Protein AF-J9AVD7-F1 (afdb_monomer_lite)

Organism: Wuchereria bancrofti (NCBI:txid6293)

Secondary structure (DSSP, 8-state):
--EEEEEETTEEEEE-TTSEEEEEETTTEEEEEEE-GGG-B---HHHHTTGGGTS---HHHHHHHTT--TTTEEEETTEEEEEBSS-EEEEE---HHHHHHHHHHTT-HHHHHHHHHHHHTT-S---STT--HHHHHHHHHHHHHHHHHHHHH-S--S--HHHHHHHHHHSSS---HHHHHHHHHHHHHHHHHTT-HHHIIIIIIHHHTTSHHHHHHHHHHHHHHHHTT---S--HHHHHHHHHHHHHHT-HHHHHHHHTTS-GGGS-HHHHHHHHHHTT-HHHHHHHIIIII--SSHHHHHHHHHHHTTTTSSS--HHHHHHHHHHHHHHHHHHTT--SSSS---HHHHTTHHHHHHHHHT-SSTTTS--TT-SSHHHHHHHHHHHHHHHHHHHHTTTSTTT--

pLDDT: mean 81.63, std 13.32, range [30.36, 95.56]

Sequence (405 aa):
MINLKWVESCYLIAVDDVERVHMIDTMQGDIAIGNIRDVQLAYATADFKGLSTGGNVSAALDYLADCVCYQSICRIEKMIFLLGQSSIYMISVSDQITQLENLINRGQMVSAILFALDIVMGRVVNKREGLNLRHVVSSRIPSLIQSLLALTTSGPANGKVTQLVDHYKVSKVAVTSVEAEKHIQLLIRACVATSQFDLLYNTVYSCLEKDTLSKAIFFDLIDEVVLDGRLENPPPALVSDYFHHLISEGNLNQFEAAVVRIPVEKQDIHFVMTTCRKNRLYDGVIYVYNKAMSDYIGPLEEIFDNLAELTDCEMLSDCEIALGNKLLLYIQCCLSGRAYPIGSLPEKVVATLPLQVYRCLISYKGKNGTSASVTYPYLQLLIKFDAVQFFNVIFTCSDSDIFNS

InterPro domains:
  IPR025941 Vacuolar protein sorting-associated protein 8, central domain [PF12816] (217-394)
  IPR045111 Vacuolar protein sorting-associated protein Vps41/Vps8 [PTHR12616] (38-394)

Radius of gyration: 34.82 Å; chains: 1; bounding box: 79×50×101 Å

Structure (mmCIF, N/CA/C/O backbone):
data_AF-J9AVD7-F1
#
_entry.id   AF-J9AVD7-F1
#
loop_
_atom_site.group_PDB
_atom_site.id
_atom_site.type_symbol
_atom_site.label_atom_id
_atom_site.label_alt_id
_atom_site.label_comp_id
_atom_site.label_asym_id
_atom_site.label_entity_id
_atom_site.label_seq_id
_atom_site.pdbx_PDB_ins_code
_atom_site.Cartn_x
_atom_site.Cartn_y
_atom_site.Cartn_z
_atom_site.occupancy
_atom_site.B_iso_or_equiv
_atom_site.auth_seq_id
_atom_site.auth_comp_id
_atom_site.auth_asym_id
_atom_site.auth_atom_id
_atom_site.pdbx_PDB_model_num
ATOM 1 N N . MET A 1 1 ? -29.530 -23.097 33.648 1.00 75.38 1 MET A N 1
ATOM 2 C CA . MET A 1 1 ? -30.114 -21.776 33.301 1.00 75.38 1 MET A CA 1
ATOM 3 C C . MET A 1 1 ? -31.254 -21.447 34.241 1.00 75.38 1 MET A C 1
ATOM 5 O O . MET A 1 1 ? -32.234 -22.180 34.264 1.00 75.38 1 MET A O 1
ATOM 9 N N . ILE A 1 2 ? -31.105 -20.366 35.004 1.00 81.38 2 ILE A N 1
ATOM 10 C CA . ILE A 1 2 ? -32.050 -19.890 36.022 1.00 81.38 2 ILE A CA 1
ATOM 11 C C . ILE A 1 2 ? -33.025 -18.855 35.435 1.00 81.38 2 ILE A C 1
ATOM 13 O O . ILE A 1 2 ? -34.198 -18.813 35.801 1.00 81.38 2 ILE A O 1
ATOM 17 N N . ASN A 1 3 ? -32.568 -18.010 34.504 1.00 85.75 3 ASN A N 1
ATOM 18 C CA . ASN A 1 3 ? -33.413 -16.986 33.881 1.00 85.75 3 ASN A CA 1
ATOM 19 C C . ASN A 1 3 ? -32.943 -16.637 32.467 1.00 85.75 3 ASN A C 1
ATOM 21 O O . ASN A 1 3 ? -31.778 -16.830 32.124 1.00 85.75 3 ASN A O 1
ATOM 25 N N . LEU A 1 4 ? -33.851 -16.107 31.650 1.00 88.62 4 LEU A N 1
ATOM 26 C CA . LEU A 1 4 ? -33.600 -15.764 30.255 1.00 88.62 4 LEU A CA 1
ATOM 27 C C . LEU A 1 4 ? -34.518 -14.612 29.834 1.00 88.62 4 LEU A C 1
ATOM 29 O O . LEU A 1 4 ? -35.739 -14.683 30.002 1.00 88.62 4 LEU A O 1
ATOM 33 N N . LYS A 1 5 ? -33.932 -13.536 29.300 1.00 88.12 5 LYS A N 1
ATOM 34 C CA . LYS A 1 5 ? -34.639 -12.321 28.873 1.00 88.12 5 LYS A CA 1
ATOM 35 C C . LYS A 1 5 ? -34.114 -11.839 27.523 1.00 88.12 5 LYS A C 1
ATOM 37 O O . LYS A 1 5 ? -32.917 -11.652 27.332 1.00 88.12 5 LYS A O 1
ATOM 42 N N . TRP A 1 6 ? -35.034 -11.556 26.607 1.00 86.38 6 TRP A N 1
ATOM 43 C CA . TRP A 1 6 ? -34.735 -10.790 25.397 1.00 86.38 6 TRP A CA 1
ATOM 44 C C . TRP A 1 6 ? -34.435 -9.346 25.771 1.00 86.38 6 TRP A C 1
ATOM 46 O O . TRP A 1 6 ? -35.256 -8.733 26.449 1.00 86.38 6 TRP A O 1
ATOM 56 N N . VAL A 1 7 ? -33.301 -8.805 25.332 1.00 83.44 7 VAL A N 1
ATOM 57 C CA . VAL A 1 7 ? -32.939 -7.394 25.559 1.00 83.44 7 VAL A CA 1
ATOM 58 C C . VAL A 1 7 ? -33.188 -6.571 24.302 1.00 83.44 7 VAL A C 1
ATOM 60 O O . VAL A 1 7 ? -33.801 -5.507 24.364 1.00 83.44 7 VAL A O 1
ATOM 63 N N . GLU A 1 8 ? -32.794 -7.110 23.151 1.00 78.19 8 GLU A N 1
ATOM 64 C CA . GLU A 1 8 ? -33.058 -6.570 21.815 1.00 78.19 8 GLU A CA 1
ATOM 65 C C . GLU A 1 8 ? -33.439 -7.727 20.879 1.00 78.19 8 GLU A C 1
ATOM 67 O O . GLU A 1 8 ? -33.263 -8.891 21.235 1.00 78.19 8 GLU A O 1
ATOM 72 N N . SER A 1 9 ? -33.933 -7.436 19.673 1.00 77.75 9 SER A N 1
ATOM 73 C CA . SER A 1 9 ? -34.386 -8.458 18.709 1.00 77.75 9 SER A CA 1
ATOM 74 C C . SER A 1 9 ? -33.320 -9.511 18.377 1.00 77.75 9 SER A C 1
ATOM 76 O O . SER A 1 9 ? -33.653 -10.644 18.052 1.00 77.75 9 SER A O 1
ATOM 78 N N . CYS A 1 10 ? -32.041 -9.142 18.482 1.00 79.38 10 CYS A N 1
ATOM 79 C CA . CYS A 1 10 ? -30.906 -10.003 18.153 1.00 79.38 10 CYS A CA 1
ATOM 80 C C . CYS A 1 10 ? -30.149 -10.527 19.382 1.00 79.38 10 CYS A C 1
ATOM 82 O O . CYS A 1 10 ? -29.278 -11.383 19.208 1.00 79.38 10 CYS A O 1
ATOM 84 N N . TYR A 1 11 ? -30.456 -10.016 20.583 1.00 85.38 11 TYR A N 1
ATOM 85 C CA . TYR A 1 11 ? -29.687 -10.264 21.802 1.00 85.38 11 TYR A CA 1
ATOM 86 C C . TYR A 1 11 ? -30.552 -10.794 22.937 1.00 85.38 11 TYR A C 1
ATOM 88 O O . TYR A 1 11 ? -31.548 -10.188 23.354 1.00 85.38 11 TYR A O 1
ATOM 96 N N . LEU A 1 12 ? -30.080 -11.896 23.495 1.00 88.88 12 LEU A N 1
ATOM 97 C CA . LEU A 1 12 ? -30.653 -12.566 24.638 1.00 88.88 12 LEU A CA 1
ATOM 98 C C . LEU A 1 12 ? -29.652 -12.521 25.786 1.00 88.88 12 LEU A C 1
ATOM 100 O O . LEU A 1 12 ? -28.473 -12.794 25.592 1.00 88.88 12 LEU A O 1
ATOM 104 N N . ILE A 1 13 ? -30.115 -12.189 26.984 1.00 89.62 13 ILE A N 1
ATOM 105 C CA . ILE A 1 13 ? -29.314 -12.350 28.192 1.00 89.62 13 ILE A CA 1
ATOM 106 C C . ILE A 1 13 ? -29.886 -13.504 28.990 1.00 89.62 13 ILE A C 1
ATOM 108 O O . ILE A 1 13 ? -31.097 -13.581 29.220 1.00 89.62 13 ILE A O 1
ATOM 112 N N . ALA A 1 14 ? -29.010 -14.400 29.411 1.00 90.00 14 ALA A N 1
ATOM 113 C CA . ALA A 1 14 ? -29.395 -15.596 30.118 1.00 90.00 14 ALA A CA 1
ATOM 114 C C . ALA A 1 14 ? -28.474 -15.800 31.327 1.00 90.00 14 ALA A C 1
ATOM 116 O O . ALA A 1 14 ? -27.281 -15.530 31.252 1.00 90.00 14 ALA A O 1
ATOM 117 N N . VAL A 1 15 ? -29.038 -16.214 32.458 1.00 88.75 15 VAL A N 1
ATOM 118 C CA . VAL A 1 15 ? -28.298 -16.432 33.707 1.00 88.75 15 VAL A CA 1
ATOM 119 C C . VAL A 1 15 ? -28.244 -17.926 33.988 1.00 88.75 15 VAL A C 1
ATOM 121 O O . VAL A 1 15 ? -29.291 -18.582 33.995 1.00 88.75 15 VAL A O 1
ATOM 124 N N . ASP A 1 16 ? -27.046 -18.475 34.165 1.00 88.19 16 ASP A N 1
ATOM 125 C CA . ASP A 1 16 ? -26.832 -19.888 34.485 1.00 88.19 16 ASP A CA 1
ATOM 126 C C . ASP A 1 16 ? -26.980 -20.179 35.987 1.00 88.19 16 ASP A C 1
ATOM 128 O O . ASP A 1 16 ? -27.066 -19.270 36.809 1.00 88.19 16 ASP A O 1
ATOM 132 N N . ASP A 1 17 ? -27.056 -21.465 36.332 1.00 82.94 17 ASP A N 1
ATOM 133 C CA . ASP A 1 17 ? -27.156 -21.995 37.705 1.00 82.94 17 ASP A CA 1
ATOM 134 C C . ASP A 1 17 ? -25.926 -21.699 38.576 1.00 82.94 17 ASP A C 1
ATOM 136 O O . ASP A 1 17 ? -25.950 -21.890 39.789 1.00 82.94 17 ASP A O 1
ATOM 140 N N . VAL A 1 18 ? -24.860 -21.187 37.964 1.00 85.88 18 VAL A N 1
ATOM 141 C CA . VAL A 1 18 ? -23.575 -20.868 38.588 1.00 85.88 18 VAL A CA 1
ATOM 142 C C . VAL A 1 18 ? -23.416 -19.348 38.788 1.00 85.88 18 VAL A C 1
ATOM 144 O O . VAL A 1 18 ? -22.342 -18.882 39.195 1.00 85.88 18 VAL A O 1
ATOM 147 N N . GLU A 1 19 ? -24.491 -18.591 38.541 1.00 86.25 19 GLU A N 1
ATOM 148 C CA . GLU A 1 19 ? -24.570 -17.129 38.581 1.00 86.25 19 GLU A CA 1
ATOM 149 C C . GLU A 1 19 ? -23.613 -16.455 37.591 1.00 86.25 19 GLU A C 1
ATOM 151 O O . GLU A 1 19 ? -22.879 -15.512 37.908 1.00 86.25 19 GLU A O 1
ATOM 156 N N . ARG A 1 20 ? -23.615 -16.946 36.352 1.00 89.62 20 ARG A N 1
ATOM 157 C CA . ARG A 1 20 ? -22.978 -16.302 35.205 1.00 89.62 20 ARG A CA 1
ATOM 158 C C . ARG A 1 20 ? -24.032 -15.753 34.267 1.00 89.62 20 ARG A C 1
ATOM 160 O O . ARG A 1 20 ? -25.031 -16.399 33.967 1.00 89.62 20 ARG A O 1
ATOM 167 N N . VAL A 1 21 ? -23.785 -14.544 33.791 1.00 90.25 21 VAL A N 1
ATOM 168 C CA . VAL A 1 21 ? -24.587 -13.867 32.782 1.00 90.25 21 VAL A CA 1
ATOM 169 C C . VAL A 1 21 ? -23.958 -14.131 31.427 1.00 90.25 21 VAL A C 1
ATOM 171 O O . VAL A 1 21 ? -22.810 -13.762 31.197 1.00 90.25 21 VAL A O 1
ATOM 174 N N . HIS A 1 22 ? -24.736 -14.726 30.541 1.00 90.38 22 HIS A N 1
ATOM 175 C CA . HIS A 1 22 ? -24.406 -14.995 29.153 1.00 90.38 22 HIS A CA 1
ATOM 176 C C . HIS A 1 22 ? -25.133 -13.985 28.274 1.00 90.38 22 HIS A C 1
ATOM 178 O O . HIS A 1 22 ? -26.355 -13.839 28.370 1.00 90.38 22 HIS A O 1
ATOM 184 N N . MET A 1 23 ? -24.394 -13.292 27.417 1.00 88.56 23 MET A N 1
ATOM 185 C CA . MET A 1 23 ? -24.950 -12.510 26.322 1.00 88.56 23 MET A CA 1
ATOM 186 C C . MET A 1 23 ? -24.911 -13.384 25.075 1.00 88.56 23 MET A C 1
ATOM 188 O O . MET A 1 23 ? -23.842 -13.707 24.567 1.00 88.56 23 MET A O 1
ATOM 192 N N . ILE A 1 24 ? -26.085 -13.760 24.589 1.00 88.88 24 ILE A N 1
ATOM 193 C CA . ILE A 1 24 ? -26.263 -14.669 23.466 1.00 88.88 24 ILE A CA 1
ATOM 194 C C . ILE A 1 24 ? -26.779 -13.869 22.273 1.00 88.88 24 ILE A C 1
ATOM 196 O O . ILE A 1 24 ? -27.840 -13.242 22.314 1.00 88.88 24 ILE A O 1
ATOM 200 N N . ASP A 1 25 ? -26.012 -13.905 21.197 1.00 85.06 25 ASP A N 1
ATOM 201 C CA . ASP A 1 25 ? -26.406 -13.438 19.884 1.00 85.06 25 ASP A CA 1
ATOM 202 C C . ASP A 1 25 ? -27.166 -14.545 19.151 1.00 85.06 25 ASP A C 1
ATOM 204 O O . ASP A 1 25 ? -26.697 -15.678 19.049 1.00 85.06 25 ASP A O 1
ATOM 208 N N . THR A 1 26 ? -28.327 -14.218 18.594 1.00 83.38 26 THR A N 1
ATOM 209 C CA . THR A 1 26 ? -29.166 -15.188 17.859 1.00 83.38 26 THR A CA 1
ATOM 210 C C . THR A 1 26 ? -28.462 -15.891 16.695 1.00 83.38 26 THR A C 1
ATOM 212 O O . THR A 1 26 ? -28.858 -17.000 16.344 1.00 83.38 26 THR A O 1
ATOM 215 N N . MET A 1 27 ? -27.426 -15.281 16.111 1.00 82.19 27 MET A N 1
ATOM 216 C CA . MET A 1 27 ? -26.681 -15.849 14.983 1.00 82.19 27 MET A CA 1
ATOM 217 C C . MET A 1 27 ? -25.334 -16.440 15.404 1.00 82.19 27 MET A C 1
ATOM 219 O O . MET A 1 27 ? -24.897 -17.429 14.824 1.00 82.19 27 MET A O 1
ATOM 223 N N . GLN A 1 28 ? -24.657 -15.821 16.376 1.00 80.62 28 GLN A N 1
ATOM 224 C CA . GLN A 1 28 ? -23.290 -16.198 16.767 1.00 80.62 28 GLN A CA 1
ATOM 225 C C . GLN A 1 28 ? -23.230 -17.101 18.009 1.00 80.62 28 GLN A C 1
ATOM 227 O O . GLN A 1 28 ? -22.176 -17.665 18.292 1.00 80.62 28 GLN A O 1
ATOM 232 N N . GLY A 1 29 ? -24.339 -17.276 18.731 1.00 85.69 29 GLY A N 1
ATOM 233 C CA . GLY A 1 29 ? -24.367 -18.020 19.988 1.00 85.69 29 GLY A CA 1
ATOM 234 C C . GLY A 1 29 ? -23.881 -17.170 21.162 1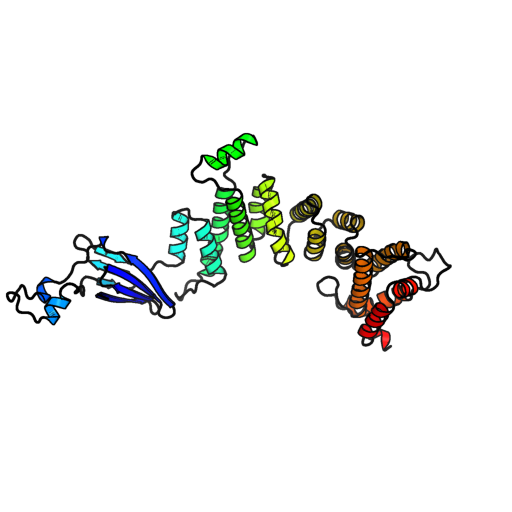.00 85.69 29 GLY A C 1
ATOM 235 O O . GLY A 1 29 ? -24.190 -15.987 21.245 1.00 85.69 29 GLY A O 1
ATOM 236 N N . ASP A 1 30 ? -23.163 -17.773 22.104 1.00 84.50 30 ASP A N 1
ATOM 237 C CA . ASP A 1 30 ? -22.698 -17.096 23.320 1.00 84.50 30 ASP A CA 1
ATOM 238 C C . ASP A 1 30 ? -21.480 -16.200 23.028 1.00 84.50 30 ASP A C 1
ATOM 240 O O . ASP A 1 30 ? -20.408 -16.695 22.680 1.00 84.50 30 ASP A O 1
ATOM 244 N N . ILE A 1 31 ? -21.657 -14.879 23.127 1.00 84.62 31 ILE A N 1
ATOM 245 C CA . ILE A 1 31 ? -20.655 -13.876 22.719 1.00 84.62 31 ILE A CA 1
ATOM 246 C C . ILE A 1 31 ? -19.951 -13.198 23.897 1.00 84.62 31 ILE A C 1
ATOM 248 O O . ILE A 1 31 ? -18.869 -12.640 23.714 1.00 84.62 31 ILE A O 1
ATOM 252 N N . ALA A 1 32 ? -20.532 -13.224 25.100 1.00 82.75 32 ALA A N 1
ATOM 253 C CA . ALA A 1 32 ? -19.888 -12.681 26.293 1.00 82.75 32 ALA A CA 1
ATOM 254 C C . ALA A 1 32 ? -20.414 -13.339 27.570 1.00 82.75 32 ALA A C 1
ATOM 256 O O . ALA A 1 32 ? -21.618 -13.513 27.732 1.00 82.75 32 ALA A O 1
ATOM 257 N N . ILE A 1 33 ? -19.507 -13.620 28.509 1.00 89.19 33 ILE A N 1
ATOM 258 C CA . ILE A 1 33 ? -19.828 -14.231 29.802 1.00 89.19 33 ILE A CA 1
ATOM 259 C C . ILE A 1 33 ? -19.294 -13.337 30.923 1.00 89.19 33 ILE A C 1
ATOM 261 O O . ILE A 1 33 ? -18.121 -12.959 30.919 1.00 89.19 33 ILE A O 1
ATOM 265 N N . GLY A 1 34 ? -20.144 -13.016 31.896 1.00 86.62 34 GLY A N 1
ATOM 266 C CA . GLY A 1 34 ? -19.791 -12.258 33.096 1.00 86.62 34 GLY A CA 1
ATOM 267 C C . GLY A 1 34 ? -20.185 -13.006 34.365 1.00 86.62 34 GLY A C 1
ATOM 268 O O . GLY A 1 34 ? -21.255 -13.598 34.429 1.00 86.62 34 GLY A O 1
ATOM 269 N N . ASN A 1 35 ? -19.335 -12.984 35.389 1.00 88.81 35 ASN A N 1
ATOM 270 C CA . ASN A 1 35 ? -19.654 -13.567 36.693 1.00 88.81 35 ASN A CA 1
ATOM 271 C C . ASN A 1 35 ? -20.414 -12.539 37.546 1.00 88.81 35 ASN A C 1
ATOM 273 O O . ASN A 1 35 ? -19.955 -11.403 37.666 1.00 88.81 35 ASN A O 1
ATOM 277 N N . ILE A 1 36 ? -21.552 -12.932 38.125 1.00 88.44 36 ILE A N 1
ATOM 278 C CA . ILE A 1 36 ? -22.369 -12.078 38.999 1.00 88.44 36 ILE A CA 1
ATOM 279 C C . ILE A 1 36 ? -22.521 -12.640 40.416 1.00 88.44 36 ILE A C 1
ATOM 281 O O . ILE A 1 36 ? -23.395 -12.191 41.146 1.00 88.44 36 ILE A O 1
ATOM 285 N N . ARG A 1 37 ? -21.665 -13.569 40.852 1.00 85.81 37 ARG A N 1
ATOM 286 C CA . ARG A 1 37 ? -21.720 -14.121 42.220 1.00 85.81 37 ARG A CA 1
ATOM 287 C C . ARG A 1 37 ? -21.645 -13.060 43.316 1.00 85.81 37 ARG A C 1
ATOM 289 O O . ARG A 1 37 ? -22.268 -13.196 44.364 1.00 85.81 37 ARG A O 1
ATOM 296 N N . ASP A 1 38 ? -20.931 -11.970 43.051 1.00 85.19 38 ASP A N 1
ATOM 297 C CA . ASP A 1 38 ? -20.810 -10.845 43.983 1.00 85.19 38 ASP A CA 1
ATOM 298 C C . ASP A 1 38 ? -22.136 -10.080 44.172 1.00 85.19 38 ASP A C 1
ATOM 300 O O . ASP A 1 38 ? -22.280 -9.337 45.140 1.00 85.19 38 ASP A O 1
ATOM 304 N N . VAL A 1 39 ? -23.117 -10.268 43.278 1.00 85.50 39 VAL A N 1
ATOM 305 C CA . VAL A 1 39 ? -24.468 -9.689 43.392 1.00 85.50 39 VAL A CA 1
ATOM 306 C C . VAL A 1 39 ? -25.274 -10.362 44.501 1.00 85.50 39 VAL A C 1
ATOM 308 O O . VAL A 1 39 ? -26.137 -9.708 45.086 1.00 85.50 39 VAL A O 1
ATOM 311 N N . GLN A 1 40 ? -24.996 -11.639 44.799 1.00 86.12 40 GLN A N 1
ATOM 312 C CA . GLN A 1 40 ? -25.762 -12.461 45.743 1.00 86.12 40 GLN A CA 1
ATOM 313 C C . GLN A 1 40 ? -27.263 -12.404 45.433 1.00 86.12 40 GLN A C 1
ATOM 315 O O . GLN A 1 40 ? -28.027 -11.738 46.139 1.00 86.12 40 GLN A O 1
ATOM 320 N N . LEU A 1 41 ? -27.686 -13.054 44.345 1.00 85.25 41 LEU A N 1
ATOM 321 C CA . LEU A 1 41 ? -29.073 -12.993 43.879 1.00 85.25 41 LEU A CA 1
ATOM 322 C C . LEU A 1 41 ? -30.057 -13.374 44.996 1.00 85.25 41 LEU A C 1
ATOM 324 O O . LEU A 1 41 ? -29.857 -14.331 45.746 1.00 85.25 41 LEU A O 1
ATOM 328 N N . ALA A 1 42 ? -31.145 -12.615 45.111 1.00 84.25 42 ALA A N 1
ATOM 329 C CA . ALA A 1 42 ? -32.227 -12.956 46.021 1.00 84.25 42 ALA A CA 1
ATOM 330 C C . ALA A 1 42 ? -33.009 -14.147 45.443 1.00 84.25 42 ALA A C 1
ATOM 332 O O . ALA A 1 42 ? -33.629 -14.023 44.391 1.00 84.25 42 ALA A O 1
ATOM 333 N N . TYR A 1 43 ? -33.010 -15.300 46.107 1.00 80.81 43 TYR A N 1
ATOM 334 C CA . TYR A 1 43 ? -33.798 -16.457 45.670 1.00 80.81 43 TYR A CA 1
ATOM 335 C C . TYR A 1 43 ? -35.130 -16.518 46.415 1.00 80.81 43 TYR A C 1
ATOM 337 O O . TYR A 1 43 ? -35.188 -16.320 47.629 1.00 80.81 43 TYR A O 1
ATOM 345 N N . ALA A 1 44 ? -36.207 -16.836 45.696 1.00 69.62 44 ALA A N 1
ATOM 346 C CA . ALA A 1 44 ? -37.547 -17.000 46.262 1.00 69.62 44 ALA A CA 1
ATOM 347 C C . ALA A 1 44 ? -37.721 -18.407 46.870 1.00 69.62 44 ALA A C 1
ATOM 349 O O . ALA A 1 44 ? -38.659 -19.133 46.550 1.00 69.62 44 ALA A O 1
ATOM 350 N N . THR A 1 45 ? -36.786 -18.814 47.732 1.00 68.44 45 THR A N 1
ATOM 351 C CA . THR A 1 45 ? -36.719 -20.173 48.299 1.00 68.44 45 THR A CA 1
ATOM 352 C C . THR A 1 45 ? -37.856 -20.470 49.276 1.00 68.44 45 THR A C 1
ATOM 354 O O . THR A 1 45 ? -38.263 -21.621 49.402 1.00 68.44 45 THR A O 1
ATOM 357 N N . ALA A 1 46 ? -38.389 -19.460 49.969 1.00 70.31 46 ALA A N 1
ATOM 358 C CA . ALA A 1 46 ? -39.315 -19.658 51.085 1.00 70.31 46 ALA A CA 1
ATOM 359 C C . ALA A 1 46 ? -40.657 -20.294 50.681 1.00 70.31 46 ALA A C 1
ATOM 361 O O . ALA A 1 46 ? -41.125 -21.224 51.345 1.00 70.31 46 ALA A O 1
ATOM 362 N N . ASP A 1 47 ? -41.245 -19.826 49.578 1.00 70.50 47 ASP A N 1
ATOM 363 C CA . ASP A 1 47 ? -42.528 -20.332 49.078 1.00 70.50 47 ASP A CA 1
ATOM 364 C C . ASP A 1 47 ? -42.373 -21.725 48.455 1.00 70.50 47 ASP A C 1
ATOM 366 O O . ASP A 1 47 ? -43.220 -22.597 48.639 1.00 70.50 47 ASP A O 1
ATOM 370 N N . PHE A 1 48 ? -41.246 -21.965 47.778 1.00 72.25 48 PHE A N 1
ATOM 371 C CA . PHE A 1 48 ? -40.953 -23.236 47.111 1.00 72.25 48 PHE A CA 1
ATOM 372 C C . PHE A 1 48 ? -40.532 -24.343 48.075 1.00 72.25 48 PHE A C 1
ATOM 374 O O . PHE A 1 48 ? -40.818 -25.505 47.805 1.00 72.25 48 PHE A O 1
ATOM 381 N N . LYS A 1 49 ? -39.934 -23.988 49.219 1.00 71.88 49 LYS A N 1
ATOM 382 C CA . LYS A 1 49 ? -39.677 -24.911 50.339 1.00 71.88 49 LYS A CA 1
ATOM 383 C C . LYS A 1 49 ? -40.907 -25.126 51.221 1.00 71.88 49 LYS A C 1
ATOM 385 O O . LYS A 1 49 ? -40.825 -25.819 52.231 1.00 71.88 49 LYS A O 1
ATOM 390 N N . GLY A 1 50 ? -42.050 -24.520 50.879 1.00 69.50 50 GLY A N 1
ATOM 391 C CA . GLY A 1 50 ? -43.300 -24.695 51.611 1.00 69.50 50 GLY A CA 1
ATOM 392 C C . GLY A 1 50 ? -43.186 -24.321 53.088 1.00 69.50 50 GLY A C 1
ATOM 393 O O . GLY A 1 50 ? -43.862 -24.941 53.915 1.00 69.50 50 GLY A O 1
ATOM 394 N N . LEU A 1 51 ? -42.346 -23.333 53.440 1.00 72.38 51 LEU A N 1
ATOM 395 C CA . LEU A 1 51 ? -42.108 -22.928 54.835 1.00 72.38 51 LEU A CA 1
ATOM 396 C C . LEU A 1 51 ? -43.410 -22.518 55.541 1.00 72.38 51 LEU A C 1
ATOM 398 O O . LEU A 1 51 ? -43.586 -22.787 56.726 1.00 72.38 51 LEU A O 1
ATOM 402 N N . SER A 1 52 ? -44.357 -21.945 54.798 1.00 69.81 52 SER A N 1
ATOM 403 C CA . SER A 1 52 ? -45.704 -21.594 55.267 1.00 69.81 52 SER A CA 1
ATOM 404 C C . SER A 1 52 ? -46.615 -22.805 55.530 1.00 69.81 52 SER A C 1
ATOM 406 O O . SER A 1 52 ? -47.569 -22.700 56.296 1.00 69.81 52 SER A O 1
ATOM 408 N N . THR A 1 53 ? -46.312 -23.962 54.938 1.00 71.06 53 THR A N 1
ATOM 409 C CA . THR A 1 53 ? -47.070 -25.226 55.056 1.00 71.06 53 THR A CA 1
ATOM 410 C C . THR A 1 53 ? -46.347 -26.300 55.877 1.00 71.06 53 THR A C 1
ATOM 412 O O . THR A 1 53 ? -46.760 -27.459 55.882 1.00 71.06 53 THR A O 1
ATOM 415 N N . GLY A 1 54 ? -45.257 -25.936 56.562 1.00 74.44 54 GLY A N 1
ATOM 416 C CA . GLY A 1 54 ? -44.451 -26.870 57.353 1.00 74.44 54 GLY A CA 1
ATOM 417 C C . GLY A 1 54 ? -43.542 -27.787 56.526 1.00 74.44 54 GLY A C 1
ATOM 418 O O . GLY A 1 54 ? -43.221 -28.877 56.986 1.00 74.44 54 GLY A O 1
ATOM 419 N N . GLY A 1 55 ? -43.138 -27.374 55.319 1.00 75.25 55 GLY A N 1
ATOM 420 C CA . GLY A 1 55 ? -42.221 -28.138 54.459 1.00 75.25 55 GLY A CA 1
ATOM 421 C C . GLY A 1 55 ? -42.890 -29.169 53.544 1.00 75.25 55 GLY A C 1
ATOM 422 O O . GLY A 1 55 ? -42.203 -29.954 52.897 1.00 75.25 55 GLY A O 1
ATOM 423 N N . ASN A 1 56 ? -44.224 -29.182 53.465 1.00 77.00 56 ASN A N 1
ATOM 424 C CA . ASN A 1 56 ? -44.973 -30.116 52.622 1.00 77.00 56 ASN A CA 1
ATOM 425 C C . ASN A 1 56 ? -45.005 -29.663 51.155 1.00 77.00 56 ASN A C 1
ATOM 427 O O . ASN A 1 56 ? -46.010 -29.157 50.656 1.00 77.00 56 ASN A O 1
ATOM 431 N N . VAL A 1 57 ? -43.903 -29.887 50.450 1.00 80.25 57 VAL A N 1
ATOM 432 C CA . VAL A 1 57 ? -43.773 -29.661 49.005 1.00 80.25 57 VAL A CA 1
ATOM 433 C C . VAL A 1 57 ? -43.277 -30.923 48.311 1.00 80.25 57 VAL A C 1
ATOM 435 O O . VAL A 1 57 ? -42.616 -31.772 48.900 1.00 80.25 57 VAL A O 1
ATOM 438 N N . SER A 1 58 ? -43.640 -31.083 47.037 1.00 82.44 58 SER A N 1
ATOM 439 C CA . SER A 1 58 ? -43.161 -32.214 46.236 1.00 82.44 58 SER A CA 1
ATOM 440 C C . SER A 1 58 ? -41.633 -32.184 46.103 1.00 82.44 58 SER A C 1
ATOM 442 O O . SER A 1 58 ? -41.053 -31.103 46.018 1.00 82.44 58 SER A O 1
ATOM 444 N N . ALA A 1 59 ? -40.996 -33.351 45.963 1.00 80.94 59 ALA A N 1
ATOM 445 C CA . ALA A 1 59 ? -39.548 -33.445 45.745 1.00 80.94 59 ALA A CA 1
ATOM 446 C C . ALA A 1 59 ? -39.058 -32.616 44.536 1.00 80.94 59 ALA A C 1
ATOM 448 O O . ALA A 1 59 ? -37.943 -32.107 44.542 1.00 80.94 59 ALA A O 1
ATOM 449 N N . ALA A 1 60 ? -39.905 -32.435 43.514 1.00 78.00 60 ALA A N 1
ATOM 450 C CA . ALA A 1 60 ? -39.598 -31.590 42.363 1.00 78.00 60 ALA A CA 1
ATOM 451 C C . ALA A 1 60 ? -39.581 -30.086 42.705 1.00 78.00 60 ALA A C 1
ATOM 453 O O . ALA A 1 60 ? -38.739 -29.354 42.194 1.00 78.00 60 ALA A O 1
ATOM 454 N N . LEU A 1 61 ? -40.495 -29.625 43.566 1.00 76.88 61 LEU A N 1
ATOM 455 C CA . LEU A 1 61 ? -40.553 -28.229 44.023 1.00 76.88 61 LEU A CA 1
ATOM 456 C C . LEU A 1 61 ? -39.395 -27.898 44.966 1.00 76.88 61 LEU A C 1
ATOM 458 O O . LEU A 1 61 ? -38.796 -26.837 44.823 1.00 76.88 61 LEU A O 1
ATOM 462 N N . ASP A 1 62 ? -39.059 -28.821 45.868 1.00 76.44 62 ASP A N 1
ATOM 463 C CA . ASP A 1 62 ? -37.949 -28.658 46.810 1.00 76.44 62 ASP A CA 1
ATOM 464 C C . ASP A 1 62 ? -36.595 -28.603 46.081 1.00 76.44 62 ASP A C 1
ATOM 466 O O . ASP A 1 62 ? -35.795 -27.706 46.327 1.00 76.44 62 ASP A O 1
ATOM 470 N N . TYR A 1 63 ? -36.386 -29.468 45.077 1.00 78.38 63 TYR A N 1
ATOM 471 C CA . TYR A 1 63 ? -35.198 -29.406 44.216 1.00 78.38 63 TYR A CA 1
ATOM 472 C C . TYR A 1 63 ? -35.097 -28.084 43.440 1.00 78.38 63 TYR A C 1
ATOM 474 O O . TYR A 1 63 ? -34.019 -27.510 43.312 1.00 78.38 63 TYR A O 1
ATOM 482 N N . LEU A 1 64 ? -36.219 -27.586 42.909 1.00 73.50 64 LEU A N 1
ATOM 483 C CA . LEU A 1 64 ? -36.231 -26.329 42.160 1.00 73.50 64 LEU A CA 1
ATOM 484 C C . LEU A 1 64 ? -36.043 -25.103 43.054 1.00 73.50 64 LEU A C 1
ATOM 486 O O . LEU A 1 64 ? -35.586 -24.082 42.544 1.00 73.50 64 LEU A O 1
ATOM 490 N N . ALA A 1 65 ? -36.372 -25.191 44.348 1.00 74.19 65 ALA A N 1
ATOM 491 C CA . ALA A 1 65 ? -36.386 -24.063 45.277 1.00 74.19 65 ALA A CA 1
ATOM 492 C C . ALA A 1 65 ? -35.059 -23.293 45.315 1.00 74.19 65 ALA A C 1
ATOM 494 O O . ALA A 1 65 ? -35.069 -22.062 45.357 1.00 74.19 65 ALA A O 1
ATOM 495 N N . ASP A 1 66 ? -33.933 -24.004 45.238 1.00 70.25 66 ASP A N 1
ATOM 496 C CA . ASP A 1 66 ? -32.587 -23.421 45.273 1.00 70.25 66 ASP A CA 1
ATOM 497 C C . ASP A 1 66 ? -32.185 -22.732 43.955 1.00 70.25 66 ASP A C 1
ATOM 499 O O . ASP A 1 66 ? -31.157 -22.064 43.885 1.00 70.25 66 ASP A O 1
ATOM 503 N N . CYS A 1 67 ? -33.012 -22.838 42.912 1.00 69.12 67 CYS A N 1
ATOM 504 C CA . CYS A 1 67 ? -32.795 -22.230 41.600 1.00 69.12 67 CYS A CA 1
ATOM 505 C C . CYS A 1 67 ? -33.940 -21.288 41.186 1.00 69.12 67 CYS A C 1
ATOM 507 O O . CYS A 1 67 ? -34.059 -20.938 40.013 1.00 69.12 67 CYS A O 1
ATOM 509 N N . VAL A 1 68 ? -34.821 -20.867 42.100 1.00 71.62 68 VAL A N 1
ATOM 510 C CA . VAL A 1 68 ? -35.934 -19.969 41.746 1.00 71.62 68 VAL A CA 1
ATOM 511 C C . VAL A 1 68 ? -35.561 -18.500 41.937 1.00 71.62 68 VAL A C 1
ATOM 513 O O . VAL A 1 68 ? -35.505 -18.002 43.061 1.00 71.62 68 VAL A O 1
ATOM 516 N N . CYS A 1 69 ? -35.416 -17.764 40.831 1.00 69.50 69 CYS A N 1
ATOM 517 C CA . CYS A 1 69 ? -35.149 -16.318 40.843 1.00 69.50 69 CYS A CA 1
ATOM 518 C C . CYS A 1 69 ? -36.161 -15.486 40.017 1.00 69.50 69 CYS A C 1
ATOM 520 O O . CYS A 1 69 ? -35.821 -14.407 39.525 1.00 69.50 69 CYS A O 1
ATOM 522 N N . TYR A 1 70 ? -37.399 -15.974 39.818 1.00 66.19 70 TYR A N 1
ATOM 523 C CA . TYR A 1 70 ? -38.358 -15.403 38.848 1.00 66.19 70 TYR A CA 1
ATOM 524 C C . TYR A 1 70 ? -38.567 -13.886 38.966 1.00 66.19 70 TYR A C 1
ATOM 526 O O . TYR A 1 70 ? -38.587 -13.208 37.939 1.00 66.19 70 TYR A O 1
ATOM 534 N N . GLN A 1 71 ? -38.680 -13.356 40.189 1.00 73.00 71 GLN A N 1
ATOM 535 C CA . GLN A 1 71 ? -38.927 -11.928 40.430 1.00 73.00 71 GLN A CA 1
ATOM 536 C C . GLN A 1 71 ? -37.652 -11.109 40.670 1.00 73.00 71 GLN A C 1
ATOM 538 O O . GLN A 1 71 ? -37.699 -9.882 40.708 1.00 73.00 71 GLN A O 1
ATOM 543 N N . SER A 1 72 ? -36.513 -11.779 40.809 1.00 84.50 72 SER A N 1
ATOM 544 C CA . SER A 1 72 ? -35.231 -11.150 41.132 1.00 84.50 72 SER A CA 1
ATOM 545 C C . SER A 1 72 ? -34.495 -10.669 39.890 1.00 84.50 72 SER A C 1
ATOM 547 O O . SER A 1 72 ? -33.522 -9.935 39.999 1.00 84.50 72 SER A O 1
ATOM 549 N N . ILE A 1 73 ? -34.960 -11.068 38.704 1.00 87.94 73 ILE A N 1
ATOM 550 C CA . ILE A 1 73 ? -34.418 -10.631 37.420 1.00 87.94 73 ILE A CA 1
ATOM 551 C C . ILE A 1 73 ? -35.550 -10.023 36.600 1.00 87.94 73 ILE A C 1
ATOM 553 O O . ILE A 1 73 ? -36.415 -10.723 36.063 1.00 87.94 73 ILE A O 1
ATOM 557 N N . CYS A 1 74 ? -35.530 -8.701 36.485 1.00 88.31 74 CYS A N 1
ATOM 558 C CA . CYS A 1 74 ? -36.531 -7.937 35.753 1.00 8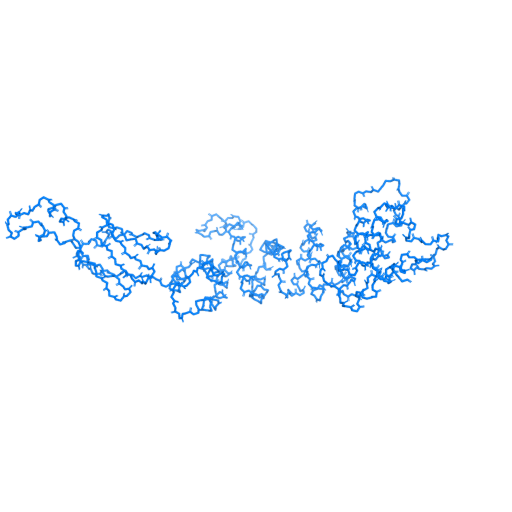8.31 74 CYS A CA 1
ATOM 559 C C . CYS A 1 74 ? -35.902 -7.255 34.538 1.00 88.31 74 CYS A C 1
ATOM 561 O O . CYS A 1 74 ? -34.753 -6.828 34.578 1.00 88.31 74 CYS A O 1
ATOM 563 N N . ARG A 1 75 ? -36.666 -7.128 33.454 1.00 87.88 75 ARG A N 1
ATOM 564 C CA . ARG A 1 75 ? -36.279 -6.342 32.281 1.00 87.88 75 ARG A CA 1
ATOM 565 C C . ARG A 1 75 ? -37.112 -5.067 32.251 1.00 87.88 75 ARG A C 1
ATOM 567 O O . ARG A 1 75 ? -38.338 -5.152 32.257 1.00 87.88 75 ARG A O 1
ATOM 574 N N . ILE A 1 76 ? -36.451 -3.923 32.121 1.00 87.31 76 ILE A N 1
ATOM 575 C CA . ILE A 1 76 ? -37.084 -2.635 31.821 1.00 87.31 76 ILE A CA 1
ATOM 576 C C . ILE A 1 76 ? -36.416 -2.092 30.557 1.00 87.31 76 ILE A C 1
ATOM 578 O O . ILE A 1 76 ? -35.216 -1.836 30.543 1.00 87.31 76 ILE A O 1
ATOM 582 N N . GLU A 1 77 ? -37.186 -1.965 29.476 1.00 85.19 77 GLU A N 1
ATOM 583 C CA . GLU A 1 77 ? -36.696 -1.566 28.147 1.00 85.19 77 GLU A CA 1
ATOM 584 C C . GLU A 1 77 ? -35.505 -2.408 27.649 1.00 85.19 77 GLU A C 1
ATOM 586 O O . GLU A 1 77 ? -35.692 -3.558 27.247 1.00 85.19 77 GLU A O 1
ATOM 591 N N . LYS A 1 78 ? -34.290 -1.844 27.648 1.00 79.56 78 LYS A N 1
ATOM 592 C CA . LYS A 1 78 ? -33.030 -2.490 27.238 1.00 79.56 78 LYS A CA 1
ATOM 593 C C . LYS A 1 78 ? -32.118 -2.834 28.421 1.00 79.56 78 LYS A C 1
ATOM 595 O O . LYS A 1 78 ? -30.995 -3.290 28.219 1.00 79.56 78 LYS A O 1
ATOM 600 N N . MET A 1 79 ? -32.587 -2.604 29.642 1.00 87.44 79 MET A N 1
ATOM 601 C CA . MET A 1 79 ? -31.835 -2.842 30.868 1.00 87.44 79 MET A CA 1
ATOM 602 C C . MET A 1 79 ? -32.397 -4.053 31.605 1.00 87.44 79 MET A C 1
ATOM 604 O O . MET A 1 79 ? -33.611 -4.284 31.634 1.00 87.44 79 MET A O 1
ATOM 608 N N . ILE A 1 80 ? -31.507 -4.821 32.223 1.00 89.38 80 ILE A N 1
ATOM 609 C CA . ILE A 1 80 ? -31.863 -5.903 33.136 1.00 89.38 80 ILE A CA 1
ATOM 610 C C . ILE A 1 80 ? -31.489 -5.476 34.544 1.00 89.38 80 ILE A C 1
ATOM 612 O O . ILE A 1 80 ? -30.356 -5.091 34.803 1.00 89.38 80 ILE A O 1
ATOM 616 N N . PHE A 1 81 ? -32.440 -5.567 35.457 1.00 89.94 81 PHE A N 1
ATOM 617 C CA . PHE A 1 81 ? -32.234 -5.322 36.870 1.00 89.94 81 PHE A CA 1
ATOM 618 C C . PHE A 1 81 ? -32.142 -6.655 37.602 1.00 89.94 81 PHE A C 1
ATOM 620 O O . PHE A 1 81 ? -33.015 -7.512 37.446 1.00 89.94 81 PHE A O 1
ATOM 627 N N . LEU A 1 82 ? -31.081 -6.809 38.387 1.00 90.06 82 LEU A N 1
ATOM 628 C CA . LEU A 1 82 ? -30.866 -7.931 39.285 1.00 90.06 82 LEU A CA 1
ATOM 629 C C . LEU A 1 82 ? -31.088 -7.461 40.719 1.00 90.06 82 LEU A C 1
ATOM 631 O O . LEU A 1 82 ? -30.470 -6.496 41.169 1.00 90.06 82 LEU A O 1
ATOM 635 N N . LEU A 1 83 ? -31.956 -8.155 41.439 1.00 89.44 83 LEU A N 1
ATOM 636 C CA . LEU A 1 83 ? -32.158 -7.968 42.864 1.00 89.44 83 LEU A CA 1
ATOM 637 C C . LEU A 1 83 ? -31.157 -8.849 43.616 1.00 89.44 83 LEU A C 1
ATOM 639 O O . LEU A 1 83 ? -31.308 -10.072 43.661 1.00 89.44 83 LEU A O 1
ATOM 643 N N . GLY A 1 84 ? -30.131 -8.218 44.179 1.00 88.38 84 GLY A N 1
ATOM 644 C CA . GLY A 1 84 ? -29.247 -8.843 45.155 1.00 88.38 84 GLY A CA 1
ATOM 645 C C . GLY A 1 84 ? -29.829 -8.760 46.566 1.00 88.38 84 GLY A C 1
ATOM 646 O O . GLY A 1 84 ? -30.805 -8.049 46.810 1.00 88.38 84 GLY A O 1
ATOM 647 N N . GLN A 1 85 ? -29.210 -9.452 47.521 1.00 85.19 85 GLN A N 1
ATOM 648 C CA . GLN A 1 85 ? -29.634 -9.413 48.929 1.00 85.19 85 GLN A CA 1
ATOM 649 C C . GLN A 1 85 ? -29.535 -8.014 49.559 1.00 85.19 85 GLN A C 1
ATOM 651 O O . GLN A 1 85 ? -30.338 -7.675 50.425 1.00 85.19 85 GLN A O 1
ATOM 656 N N . SER A 1 86 ? -28.557 -7.206 49.135 1.00 85.88 86 SER A N 1
ATOM 657 C CA . SER A 1 86 ? -28.270 -5.891 49.738 1.00 85.88 86 SER A CA 1
ATOM 658 C C . SER A 1 86 ? -28.578 -4.699 48.828 1.00 85.88 86 SER A C 1
ATOM 660 O O . SER A 1 86 ? -28.708 -3.573 49.306 1.00 85.88 86 SER A O 1
ATOM 662 N N . SER A 1 87 ? -28.667 -4.909 47.516 1.00 89.50 87 SER A N 1
ATOM 663 C CA . SER A 1 87 ? -28.748 -3.828 46.532 1.00 89.50 87 SER A CA 1
ATOM 664 C C . SER A 1 87 ? -29.340 -4.310 45.208 1.00 89.50 87 SER A C 1
ATOM 666 O O . SER A 1 87 ? -29.396 -5.504 44.913 1.00 89.50 87 SER A O 1
ATOM 668 N N . ILE A 1 88 ? -29.793 -3.352 44.398 1.00 90.19 88 ILE A N 1
ATOM 669 C CA . ILE A 1 88 ? -30.265 -3.591 43.034 1.00 90.19 88 ILE A CA 1
ATOM 670 C C . ILE A 1 88 ? -29.121 -3.267 42.074 1.00 90.19 88 ILE A C 1
ATOM 672 O O . ILE A 1 88 ? -28.549 -2.178 42.127 1.00 90.19 88 ILE A O 1
ATOM 676 N N . TYR A 1 89 ? -28.817 -4.199 41.179 1.00 89.62 89 TYR A N 1
ATOM 677 C CA . TYR A 1 89 ? -27.795 -4.055 40.149 1.00 89.62 89 TYR A CA 1
ATOM 678 C C . TYR A 1 89 ? -28.453 -3.900 38.785 1.00 89.62 89 TYR A C 1
ATOM 680 O O . TYR A 1 89 ? -29.511 -4.469 38.524 1.00 89.62 89 TYR A O 1
ATOM 688 N N . MET A 1 90 ? -27.813 -3.144 37.899 1.00 88.94 90 MET A N 1
ATOM 689 C CA . MET A 1 90 ? -28.274 -2.940 36.532 1.00 88.94 90 MET A CA 1
ATOM 690 C C . MET A 1 90 ? -27.249 -3.514 35.557 1.00 88.94 90 MET A C 1
ATOM 692 O O . MET A 1 90 ? -26.075 -3.153 35.587 1.00 88.94 90 MET A O 1
ATOM 696 N N . ILE A 1 91 ? -27.717 -4.378 34.666 1.00 85.75 91 ILE A N 1
ATOM 697 C CA . ILE A 1 91 ? -26.987 -4.887 33.513 1.00 85.75 91 ILE A CA 1
ATOM 698 C C . ILE A 1 91 ? -27.525 -4.180 32.277 1.00 85.75 91 ILE A C 1
ATOM 700 O O . ILE A 1 91 ? -28.731 -4.147 32.026 1.00 85.75 91 ILE A O 1
ATOM 704 N N . SER A 1 92 ? -26.607 -3.630 31.492 1.00 81.50 92 SER A N 1
ATOM 705 C CA . SER A 1 92 ? -26.905 -2.971 30.227 1.00 81.50 92 SER A CA 1
ATOM 706 C C . SER A 1 92 ? -25.987 -3.506 29.138 1.00 81.50 92 SER A C 1
ATOM 708 O O . SER A 1 92 ? -24.812 -3.787 29.385 1.00 81.50 92 SER A O 1
ATOM 710 N N . VAL A 1 93 ? -26.516 -3.647 27.924 1.00 76.19 93 VAL A N 1
ATOM 711 C CA . VAL A 1 93 ? -25.695 -3.947 26.748 1.00 76.19 93 VAL A CA 1
ATOM 712 C C . VAL A 1 93 ? -25.102 -2.634 26.247 1.00 76.19 93 VAL A C 1
ATOM 714 O O . VAL A 1 93 ? -25.819 -1.782 25.709 1.00 76.19 93 VAL A O 1
ATOM 717 N N . SER A 1 94 ? -23.793 -2.472 26.451 1.00 73.81 94 SER A N 1
ATOM 718 C CA . SER A 1 94 ? -23.050 -1.290 26.001 1.00 73.81 94 SER A CA 1
ATOM 719 C C . SER A 1 94 ? -23.150 -1.135 24.482 1.00 73.81 94 SER A C 1
ATOM 721 O O . SER A 1 94 ? -23.057 -2.115 23.747 1.00 73.81 94 SER A O 1
ATOM 723 N N . ASP A 1 95 ? -23.332 0.100 24.012 1.00 77.75 95 ASP A N 1
ATOM 724 C CA . ASP A 1 95 ? -23.193 0.426 22.589 1.00 77.75 95 ASP A CA 1
ATOM 725 C C . ASP A 1 95 ? -21.723 0.298 22.155 1.00 77.75 95 ASP A C 1
ATOM 727 O O . ASP A 1 95 ? -20.822 0.484 22.979 1.00 77.75 95 ASP A O 1
ATOM 731 N N . GLN A 1 96 ? -21.463 0.057 20.867 1.00 84.31 96 GLN A N 1
ATOM 732 C CA . GLN A 1 96 ? -20.120 0.147 20.293 1.00 84.31 96 GLN A CA 1
ATOM 733 C C . GLN A 1 96 ? -19.475 1.520 20.561 1.00 84.31 96 GLN A C 1
ATOM 735 O O . GLN A 1 96 ? -18.276 1.590 20.826 1.00 84.31 96 GLN A O 1
ATOM 740 N N . ILE A 1 97 ? -20.249 2.612 20.550 1.00 83.62 97 ILE A N 1
ATOM 741 C CA . ILE A 1 97 ? -19.726 3.951 20.884 1.00 83.62 97 ILE A CA 1
ATOM 742 C C . ILE A 1 97 ? -19.274 3.998 22.349 1.00 83.62 97 ILE A C 1
ATOM 744 O O . ILE A 1 97 ? -18.144 4.386 22.634 1.00 83.62 97 ILE A O 1
ATOM 748 N N . THR A 1 98 ? -20.118 3.533 23.274 1.00 84.44 98 THR A N 1
ATOM 749 C CA . THR A 1 98 ? -19.790 3.475 24.706 1.00 84.44 98 THR A CA 1
ATOM 750 C C . THR A 1 98 ? -18.606 2.545 24.972 1.00 84.44 98 THR A C 1
ATOM 752 O O . THR A 1 98 ? -17.765 2.833 25.820 1.00 84.44 98 THR A O 1
ATOM 755 N N . GLN A 1 99 ? -18.493 1.437 24.234 1.00 86.56 99 GLN A N 1
ATOM 756 C CA . GLN A 1 99 ? -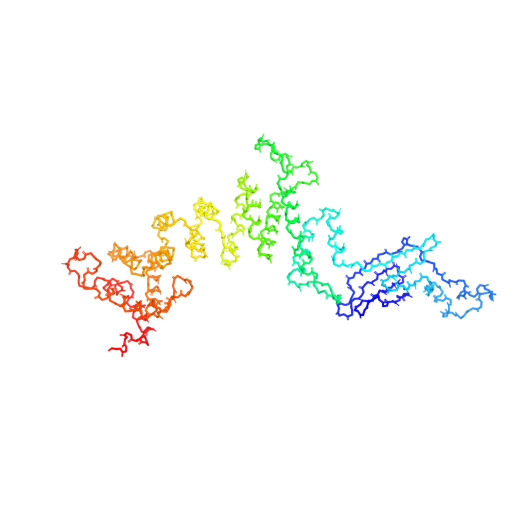17.344 0.538 24.311 1.00 86.56 99 GLN A CA 1
ATOM 757 C C . GLN A 1 99 ? -16.054 1.246 23.883 1.00 86.56 99 GLN A C 1
ATOM 759 O O . GLN A 1 99 ? -15.045 1.132 24.581 1.00 86.56 99 GLN A O 1
ATOM 764 N N . LEU A 1 100 ? -16.087 2.009 22.787 1.00 88.12 100 LEU A N 1
ATOM 765 C CA . LEU A 1 100 ? -14.944 2.805 22.344 1.00 88.12 100 LEU A CA 1
ATOM 766 C C . LEU A 1 100 ? -14.563 3.865 23.390 1.00 88.12 100 LEU A C 1
ATOM 768 O O . LEU A 1 100 ? -13.393 3.968 23.751 1.00 88.12 100 LEU A O 1
ATOM 772 N N . GLU A 1 101 ? -15.533 4.599 23.937 1.00 87.81 101 GLU A N 1
ATOM 773 C CA . GLU A 1 101 ? -15.301 5.588 25.002 1.00 87.81 101 GLU A CA 1
ATOM 774 C C . GLU A 1 101 ? -14.710 4.950 26.263 1.00 87.81 101 GLU A C 1
ATOM 776 O O . GLU A 1 101 ? -13.762 5.478 26.840 1.00 87.81 101 GLU A O 1
ATOM 781 N N . ASN A 1 102 ? -15.196 3.773 26.659 1.00 86.38 102 ASN A N 1
ATOM 782 C CA . ASN A 1 102 ? -14.647 3.027 27.788 1.00 86.38 102 ASN A CA 1
ATOM 783 C C . ASN A 1 102 ? -13.183 2.623 27.561 1.00 86.38 102 ASN A C 1
ATOM 785 O O . ASN A 1 102 ? -12.389 2.687 28.501 1.00 86.38 102 ASN A O 1
ATOM 789 N N . LEU A 1 103 ? -12.806 2.226 26.340 1.00 87.06 103 LEU A N 1
ATOM 790 C CA . LEU A 1 103 ? -11.410 1.921 26.001 1.00 87.06 103 LEU A CA 1
ATOM 791 C C . LEU A 1 103 ? -10.526 3.173 26.080 1.00 87.06 103 LEU A C 1
ATOM 793 O O . LEU A 1 103 ? -9.432 3.112 26.645 1.00 87.06 103 LEU A O 1
ATOM 797 N N . ILE A 1 104 ? -11.023 4.308 25.581 1.00 87.50 104 ILE A N 1
ATOM 798 C CA . ILE A 1 104 ? -10.331 5.604 25.640 1.00 87.50 104 ILE A CA 1
ATOM 799 C C . ILE A 1 104 ? -10.136 6.046 27.094 1.00 87.50 104 ILE A C 1
ATOM 801 O O . ILE A 1 104 ? -9.019 6.370 27.493 1.00 87.50 104 ILE A O 1
ATOM 805 N N . ASN A 1 105 ? -11.191 5.989 27.910 1.00 87.62 105 ASN A N 1
ATOM 806 C CA . ASN A 1 105 ? -11.160 6.392 29.319 1.00 87.62 105 ASN A CA 1
ATOM 807 C C . ASN A 1 105 ? -10.215 5.518 30.159 1.00 87.62 105 ASN A C 1
ATOM 809 O O . ASN A 1 105 ? -9.634 5.990 31.133 1.00 87.62 105 ASN A O 1
ATOM 813 N N . ARG A 1 106 ? -10.030 4.248 29.775 1.00 84.00 106 ARG A N 1
ATOM 814 C CA . ARG A 1 106 ? -9.054 3.331 30.390 1.00 84.00 106 ARG A CA 1
ATOM 815 C C . ARG A 1 106 ? -7.619 3.541 29.891 1.00 84.00 106 ARG A C 1
ATOM 817 O O . ARG A 1 106 ? -6.724 2.836 30.348 1.00 84.00 106 ARG A O 1
ATOM 824 N N . GLY A 1 107 ? -7.392 4.450 28.940 1.00 79.44 107 GLY A N 1
ATOM 825 C CA . GLY A 1 107 ? -6.083 4.692 28.326 1.00 79.44 107 GLY A CA 1
ATOM 826 C C . GLY A 1 107 ? -5.609 3.577 27.385 1.00 79.44 107 GLY A C 1
ATOM 827 O O . GLY A 1 107 ? -4.444 3.558 26.995 1.00 79.44 107 GLY A O 1
ATOM 828 N N . GLN A 1 108 ? -6.483 2.643 26.995 1.00 84.25 108 GLN A N 1
ATOM 829 C CA . GLN A 1 108 ? -6.139 1.511 26.127 1.00 84.25 108 GLN A CA 1
ATOM 830 C C . GLN A 1 108 ? -6.194 1.914 24.645 1.00 84.25 108 GLN A C 1
ATOM 832 O O . GLN A 1 108 ? -7.046 1.445 23.888 1.00 84.25 108 GLN A O 1
ATOM 837 N N . MET A 1 109 ? -5.281 2.797 24.226 1.00 85.56 109 MET A N 1
ATOM 838 C CA . MET A 1 109 ? -5.306 3.422 22.893 1.00 85.56 109 MET A CA 1
ATOM 839 C C . MET A 1 109 ? -5.155 2.425 21.739 1.00 85.56 109 MET A C 1
ATOM 841 O O . MET A 1 109 ? -5.871 2.529 20.747 1.00 85.56 109 MET A O 1
ATOM 845 N N . VAL A 1 110 ? -4.279 1.425 21.879 1.00 87.25 110 VAL A N 1
ATOM 846 C CA . VAL A 1 110 ? -4.069 0.379 20.859 1.00 87.25 110 VAL A CA 1
ATOM 847 C C . VAL A 1 110 ? -5.373 -0.374 20.580 1.00 87.25 110 VAL A C 1
ATOM 849 O O . VAL A 1 110 ? -5.817 -0.453 19.435 1.00 87.25 110 VAL A O 1
ATOM 852 N N . SER A 1 111 ? -6.036 -0.861 21.634 1.00 88.00 111 SER A N 1
ATOM 853 C CA . SER A 1 111 ? -7.323 -1.555 21.527 1.00 88.00 111 SER A CA 1
ATOM 854 C C . SER A 1 111 ? -8.423 -0.642 20.986 1.00 88.00 111 SER A C 1
ATOM 856 O O . SER A 1 111 ? -9.233 -1.085 20.176 1.00 88.00 111 SER A O 1
ATOM 858 N N . ALA A 1 112 ? -8.441 0.631 21.398 1.00 89.75 112 ALA A N 1
ATOM 859 C CA . ALA A 1 112 ? -9.405 1.614 20.907 1.00 89.75 112 ALA A CA 1
ATOM 860 C C . ALA A 1 112 ? -9.268 1.848 19.393 1.00 89.75 112 ALA A C 1
ATOM 862 O O . ALA A 1 112 ? -10.275 1.849 18.687 1.00 89.75 112 ALA A O 1
ATOM 863 N N . ILE A 1 113 ? -8.040 1.991 18.879 1.00 90.38 113 ILE A N 1
ATOM 864 C CA . ILE A 1 113 ? -7.786 2.175 17.442 1.00 90.38 113 ILE A CA 1
ATOM 865 C C . ILE A 1 113 ? -8.147 0.913 16.662 1.00 90.38 113 ILE A C 1
ATOM 867 O O . ILE A 1 113 ? -8.846 1.013 15.659 1.00 90.38 113 ILE A O 1
ATOM 871 N N . LEU A 1 114 ? -7.722 -0.270 17.117 1.00 90.62 114 LEU A N 1
ATOM 872 C CA . LEU A 1 114 ? -8.069 -1.531 16.449 1.00 90.62 114 LEU A CA 1
ATOM 873 C C . LEU A 1 114 ? -9.588 -1.716 16.357 1.00 90.62 114 LEU A C 1
ATOM 875 O O . LEU A 1 114 ? -10.108 -1.991 15.277 1.00 90.62 114 LEU A O 1
ATOM 879 N N . PHE A 1 115 ? -10.300 -1.472 17.458 1.00 89.88 115 PHE A N 1
ATOM 880 C CA . PHE A 1 115 ? -11.757 -1.544 17.491 1.00 89.88 115 PHE A CA 1
ATOM 881 C C . PHE A 1 115 ? -12.410 -0.505 16.567 1.00 89.88 115 PHE A C 1
ATOM 883 O O . PHE A 1 115 ? -13.338 -0.826 15.824 1.00 89.88 115 PHE A O 1
ATOM 890 N N . ALA A 1 116 ? -11.892 0.728 16.549 1.00 90.50 116 ALA A N 1
ATOM 891 C CA . ALA A 1 116 ? -12.360 1.768 15.639 1.00 90.50 116 ALA A CA 1
ATOM 892 C C . ALA A 1 116 ? -12.157 1.380 14.162 1.00 90.50 116 ALA A C 1
ATOM 894 O O . ALA A 1 116 ? -13.056 1.580 13.343 1.00 90.50 116 ALA A O 1
ATOM 895 N N . LEU A 1 117 ? -11.015 0.775 13.821 1.00 90.06 117 LEU A N 1
ATOM 896 C CA . LEU A 1 117 ? -10.738 0.289 12.469 1.00 90.06 117 LEU A CA 1
ATOM 897 C C . LEU A 1 117 ? -11.667 -0.853 12.070 1.00 90.06 117 LEU A C 1
ATOM 899 O O . LEU A 1 117 ? -12.194 -0.832 10.961 1.00 90.06 117 LEU A O 1
ATOM 903 N N . ASP A 1 118 ? -11.928 -1.811 12.958 1.00 89.44 118 ASP A N 1
ATOM 904 C CA . ASP A 1 118 ? -12.856 -2.906 12.663 1.00 89.44 118 ASP A CA 1
ATOM 905 C C . ASP A 1 118 ? -14.288 -2.394 12.410 1.00 89.44 118 ASP A C 1
ATOM 907 O O . ASP A 1 118 ? -14.996 -2.933 11.552 1.00 89.44 118 ASP A O 1
ATOM 911 N N . ILE A 1 119 ? -14.703 -1.311 13.077 1.00 87.75 119 ILE A N 1
ATOM 912 C CA . ILE A 1 119 ? -15.977 -0.627 12.801 1.00 87.75 119 ILE A CA 1
ATOM 913 C C . ILE A 1 119 ? -15.967 0.034 11.415 1.00 87.75 119 ILE A C 1
ATOM 915 O O . ILE A 1 119 ? -16.907 -0.159 10.635 1.00 87.75 119 ILE A O 1
ATOM 919 N N . VAL A 1 120 ? -14.921 0.798 11.083 1.00 86.06 120 VAL A N 1
ATOM 920 C CA . VAL A 1 120 ? -14.819 1.502 9.789 1.00 86.06 120 VAL A CA 1
ATOM 921 C C . VAL A 1 120 ? -14.734 0.516 8.623 1.00 86.06 120 VAL A C 1
ATOM 923 O O . VAL A 1 120 ? -15.433 0.688 7.624 1.00 86.06 120 VAL A O 1
ATOM 926 N N . MET A 1 121 ? -13.969 -0.566 8.783 1.00 84.94 121 MET A N 1
ATOM 927 C CA . MET A 1 121 ? -13.851 -1.655 7.807 1.00 84.94 121 MET A CA 1
ATOM 928 C C . MET A 1 121 ? -15.115 -2.527 7.717 1.00 84.94 121 MET A C 1
ATOM 930 O O . MET A 1 121 ? -15.184 -3.420 6.877 1.00 84.94 121 MET A O 1
ATOM 934 N N . GLY A 1 122 ? -16.118 -2.296 8.572 1.00 81.75 122 GLY A N 1
ATOM 935 C CA . GLY A 1 122 ? -17.387 -3.021 8.547 1.00 81.75 122 GLY A CA 1
ATOM 936 C C . GLY A 1 122 ? -17.321 -4.452 9.079 1.00 81.75 122 GLY A C 1
ATOM 937 O O . GLY A 1 122 ? -18.241 -5.223 8.821 1.00 81.75 122 GLY A O 1
ATOM 938 N N . ARG A 1 123 ? -16.267 -4.807 9.821 1.00 81.00 123 ARG A N 1
ATOM 939 C CA . ARG A 1 123 ? -16.131 -6.111 10.491 1.00 81.00 123 ARG A CA 1
ATOM 940 C C . ARG A 1 123 ? -17.044 -6.213 11.709 1.00 81.00 123 ARG A C 1
ATOM 942 O O . ARG A 1 123 ? -17.528 -7.294 12.029 1.00 81.00 123 ARG A O 1
ATOM 949 N N . VAL A 1 124 ? -17.314 -5.081 12.361 1.00 77.50 124 VAL A N 1
ATOM 950 C CA . VAL A 1 124 ? -18.316 -4.982 13.426 1.00 77.50 124 VAL A CA 1
ATOM 951 C C . VAL A 1 124 ? -19.664 -4.618 12.809 1.00 77.50 124 VAL A C 1
ATOM 953 O O . VAL A 1 124 ? -19.841 -3.532 12.253 1.00 77.50 124 VAL A O 1
ATOM 956 N N . VAL A 1 125 ? -20.628 -5.532 12.911 1.00 68.12 125 VAL A N 1
ATOM 957 C CA . VAL A 1 125 ? -21.989 -5.315 12.408 1.00 68.12 125 VAL A CA 1
ATOM 958 C C . VAL A 1 125 ? -22.728 -4.371 13.354 1.00 68.12 125 VAL A C 1
ATOM 960 O O . VAL A 1 125 ? -22.921 -4.683 14.530 1.00 68.12 125 VAL A O 1
ATOM 963 N N . ASN A 1 126 ? -23.179 -3.226 12.838 1.00 65.88 126 ASN A N 1
ATOM 964 C CA . ASN A 1 126 ? -24.103 -2.377 13.577 1.00 65.88 126 ASN A CA 1
ATOM 965 C C . ASN A 1 126 ? -25.512 -2.976 13.487 1.00 65.88 126 ASN A C 1
ATOM 967 O O . ASN A 1 126 ? -26.186 -2.836 12.470 1.00 65.88 126 ASN A O 1
ATOM 971 N N . LYS A 1 127 ? -25.945 -3.662 14.546 1.00 63.16 127 LYS A N 1
ATOM 972 C CA . LYS A 1 127 ? -27.299 -4.230 14.636 1.00 63.16 127 LYS A CA 1
ATOM 973 C C . LYS A 1 127 ? -28.354 -3.210 15.087 1.00 63.16 127 LYS A C 1
ATOM 975 O O . LYS A 1 127 ? -29.529 -3.556 15.153 1.00 63.16 127 LYS A O 1
ATOM 980 N N . ARG A 1 128 ? -27.956 -1.970 15.404 1.00 63.12 128 ARG A N 1
ATOM 981 C CA . ARG A 1 128 ? -28.862 -0.888 15.806 1.00 63.12 128 ARG A CA 1
ATOM 982 C C . ARG A 1 128 ? -29.178 -0.006 14.600 1.00 63.12 128 ARG A C 1
ATOM 984 O O . ARG A 1 128 ? -28.315 0.705 14.086 1.00 63.12 128 ARG A O 1
ATOM 991 N N . GLU A 1 129 ? -30.430 -0.056 14.157 1.00 52.38 129 GLU A N 1
ATOM 992 C CA . GLU A 1 129 ? -30.956 0.823 13.113 1.00 52.38 129 GLU A CA 1
ATOM 993 C C . GLU A 1 129 ? -30.892 2.291 13.575 1.00 52.38 129 GLU A C 1
ATOM 995 O O . GLU A 1 129 ? -31.332 2.625 14.674 1.00 52.38 129 GLU A O 1
ATOM 1000 N N . GLY A 1 130 ? -30.327 3.176 12.745 1.00 57.31 130 GLY A N 1
ATOM 1001 C CA . GLY A 1 130 ? -30.454 4.634 12.903 1.00 57.31 130 GLY A CA 1
ATOM 1002 C C . GLY A 1 130 ? -29.177 5.421 13.219 1.00 57.31 130 GLY A C 1
ATOM 1003 O O . GLY A 1 130 ? -29.164 6.632 13.013 1.00 57.31 130 GLY A O 1
ATOM 1004 N N . LEU A 1 131 ? -28.084 4.781 13.650 1.00 63.62 131 LEU A N 1
ATOM 1005 C CA . LEU A 1 131 ? -26.804 5.471 13.874 1.00 63.62 131 LEU A CA 1
ATOM 1006 C C . LEU A 1 131 ? -25.821 5.188 12.736 1.00 63.62 131 LEU A C 1
ATOM 1008 O O . LEU A 1 131 ? -25.463 4.038 12.475 1.00 63.62 131 LEU A O 1
ATOM 1012 N N . ASN A 1 132 ? -25.308 6.253 12.113 1.00 75.12 132 ASN A N 1
ATOM 1013 C CA . ASN A 1 132 ? -24.148 6.189 11.221 1.00 75.12 132 ASN A CA 1
ATOM 1014 C C . ASN A 1 132 ? -22.873 5.930 12.045 1.00 75.12 132 ASN A C 1
ATOM 1016 O O . ASN A 1 132 ? -21.992 6.785 12.134 1.00 75.12 132 ASN A O 1
ATOM 1020 N N . LEU A 1 133 ? -22.782 4.745 12.662 1.00 80.38 133 LEU A N 1
ATOM 1021 C CA . LEU A 1 133 ? -21.690 4.331 13.547 1.00 80.38 133 LEU A CA 1
ATOM 1022 C C . LEU A 1 133 ? -20.321 4.576 12.899 1.00 80.38 133 LEU A C 1
ATOM 1024 O O . LEU A 1 133 ? -19.431 5.137 13.530 1.00 80.38 133 LEU A O 1
ATOM 1028 N N . ARG A 1 134 ? -20.187 4.244 11.608 1.00 82.00 134 ARG A N 1
ATOM 1029 C CA . ARG A 1 134 ? -18.963 4.494 10.835 1.00 82.00 134 ARG A CA 1
ATOM 1030 C C . ARG A 1 134 ? -18.581 5.971 10.824 1.00 82.00 134 ARG A C 1
ATOM 1032 O O . ARG A 1 134 ? -17.440 6.288 11.109 1.00 82.00 134 ARG A O 1
ATOM 1039 N N . HIS A 1 135 ? -19.526 6.872 10.560 1.00 84.19 135 HIS A N 1
ATOM 1040 C CA . HIS A 1 135 ? -19.251 8.310 10.536 1.00 84.19 135 HIS A CA 1
ATOM 1041 C C . HIS A 1 135 ? -18.813 8.829 11.913 1.00 84.19 135 HIS A C 1
ATOM 1043 O O . HIS A 1 135 ? -17.835 9.571 12.018 1.00 84.19 135 HIS A O 1
ATOM 1049 N N . VAL A 1 136 ? -19.509 8.417 12.979 1.00 84.38 136 VAL A N 1
ATOM 1050 C CA . VAL A 1 136 ? -19.172 8.832 14.351 1.00 84.38 136 VAL A CA 1
ATOM 1051 C C . VAL A 1 136 ? -17.769 8.357 14.726 1.00 84.38 136 VAL A C 1
ATOM 1053 O O . VAL A 1 136 ? -16.959 9.160 15.186 1.00 84.38 136 VAL A O 1
ATOM 1056 N N . VAL A 1 137 ? -17.447 7.087 14.477 1.00 86.00 137 VAL A N 1
ATOM 1057 C CA . VAL A 1 137 ? -16.127 6.534 14.805 1.00 86.00 137 VAL A CA 1
ATOM 1058 C C . VAL A 1 137 ? -15.030 7.142 13.932 1.00 86.00 137 VAL A C 1
ATOM 1060 O O . VAL A 1 137 ? -14.002 7.545 14.474 1.00 86.00 137 VAL A O 1
ATOM 1063 N N . SER A 1 138 ? -15.257 7.318 12.626 1.00 84.31 138 SER A N 1
ATOM 1064 C CA . SER A 1 138 ? -14.287 7.964 11.729 1.00 84.31 138 SER A CA 1
ATOM 1065 C C . SER A 1 138 ? -13.887 9.362 12.202 1.00 84.31 138 SER A C 1
ATOM 1067 O O . SER A 1 138 ? -12.717 9.722 12.100 1.00 84.31 138 SER A O 1
ATOM 1069 N N . SER A 1 139 ? -14.816 10.127 12.787 1.00 85.94 139 SER A N 1
ATOM 1070 C CA . SER A 1 139 ? -14.517 11.460 13.335 1.00 85.94 139 SER A CA 1
ATOM 1071 C C . SER A 1 139 ? -13.594 11.434 14.564 1.00 85.94 139 SER A C 1
ATOM 1073 O O . SER A 1 139 ? -12.920 12.419 14.861 1.00 85.94 139 SER A O 1
ATOM 1075 N N . ARG A 1 140 ? -13.534 10.304 15.282 1.00 86.00 140 ARG A N 1
ATOM 1076 C CA . ARG A 1 140 ? -12.702 10.126 16.484 1.00 86.00 140 ARG A CA 1
ATOM 1077 C C . ARG A 1 140 ? -11.301 9.614 16.164 1.00 86.00 140 ARG A C 1
ATOM 1079 O O . ARG A 1 140 ? -10.383 9.867 16.943 1.00 86.00 140 ARG A O 1
ATOM 1086 N N . ILE A 1 141 ? -11.115 8.945 15.027 1.00 88.06 141 ILE A N 1
ATOM 1087 C CA . ILE A 1 141 ? -9.831 8.345 14.636 1.00 88.06 141 ILE A CA 1
ATOM 1088 C C . ILE A 1 141 ? -8.652 9.334 14.668 1.00 88.06 141 ILE A C 1
ATOM 1090 O O . ILE A 1 141 ? -7.649 8.976 15.283 1.00 88.06 141 ILE A O 1
ATOM 1094 N N . PRO A 1 142 ? -8.748 10.577 14.149 1.00 90.00 142 PRO A N 1
ATOM 1095 C CA . PRO A 1 142 ? -7.630 11.520 14.209 1.00 90.00 142 PRO A CA 1
ATOM 1096 C C . PRO A 1 142 ? -7.133 11.764 15.643 1.00 90.00 142 PRO A C 1
ATOM 1098 O O . PRO A 1 142 ? -5.933 11.744 15.907 1.00 90.00 142 PRO A O 1
ATOM 1101 N N . SER A 1 143 ? -8.063 11.923 16.594 1.00 88.56 143 SER A N 1
ATOM 1102 C CA . SER A 1 143 ? -7.733 12.143 18.009 1.00 88.56 143 SER A CA 1
ATOM 1103 C C . SER A 1 143 ? -7.094 10.916 18.668 1.00 88.56 143 SER A C 1
ATOM 1105 O O . SER A 1 143 ? -6.197 11.055 19.501 1.00 88.56 143 SER A O 1
ATOM 1107 N N . LEU A 1 144 ? -7.505 9.710 18.260 1.00 87.25 144 LEU A N 1
ATOM 1108 C CA . LEU A 1 144 ? -6.907 8.460 18.727 1.00 87.25 144 LEU A CA 1
ATOM 1109 C C . LEU A 1 144 ? -5.481 8.297 18.201 1.00 87.25 144 LEU A C 1
ATOM 1111 O O . LEU A 1 144 ? -4.587 7.956 18.972 1.00 87.25 144 LEU A O 1
ATOM 1115 N N . ILE A 1 145 ? -5.261 8.589 16.915 1.00 88.12 145 ILE A N 1
ATOM 1116 C CA . ILE A 1 145 ? -3.936 8.526 16.290 1.00 88.12 145 ILE A CA 1
ATOM 1117 C C . ILE A 1 145 ? -2.993 9.522 16.968 1.00 88.12 145 ILE A C 1
ATOM 1119 O O . ILE A 1 145 ? -1.894 9.140 17.360 1.00 88.12 145 ILE A O 1
ATOM 1123 N N . GLN A 1 146 ? -3.429 10.766 17.191 1.00 87.25 146 GLN A N 1
ATOM 1124 C CA . GLN A 1 146 ? -2.637 11.761 17.925 1.00 87.25 146 GLN A CA 1
ATOM 1125 C C . GLN A 1 146 ? -2.313 11.311 19.353 1.00 87.25 146 GLN A C 1
ATOM 1127 O O . GLN A 1 146 ? -1.190 11.498 19.815 1.00 87.25 146 GLN A O 1
ATOM 1132 N N . SER A 1 147 ? -3.266 10.680 20.040 1.00 84.69 147 SER A N 1
ATOM 1133 C CA . SER A 1 147 ? -3.050 10.173 21.397 1.00 84.69 147 SER A CA 1
ATOM 1134 C C . SER A 1 147 ? -2.046 9.016 21.429 1.00 84.69 147 SER A C 1
ATOM 1136 O O . SER A 1 147 ? -1.157 9.002 22.278 1.00 84.69 147 SER A O 1
ATOM 1138 N N . LEU A 1 148 ? -2.135 8.068 20.488 1.00 83.94 148 LEU A N 1
ATOM 1139 C CA . LEU A 1 148 ? -1.161 6.977 20.369 1.00 83.94 148 LEU A CA 1
ATOM 1140 C C . LEU A 1 148 ? 0.221 7.500 19.947 1.00 83.94 148 LEU A C 1
ATOM 1142 O O . LEU A 1 148 ? 1.234 7.044 20.474 1.00 83.94 148 LEU A O 1
ATOM 1146 N N . LEU A 1 149 ? 0.277 8.489 19.053 1.00 83.75 149 LEU A N 1
ATOM 1147 C CA . LEU A 1 149 ? 1.523 9.146 18.663 1.00 83.75 149 LEU A CA 1
ATOM 1148 C C . LEU A 1 149 ? 2.172 9.858 19.854 1.00 83.75 149 LEU A C 1
ATOM 1150 O O . LEU A 1 149 ? 3.379 9.735 20.047 1.00 83.75 149 LEU A O 1
ATOM 1154 N N . ALA A 1 150 ? 1.389 10.555 20.681 1.00 82.44 150 ALA A N 1
ATOM 1155 C CA . ALA A 1 150 ? 1.889 11.186 21.899 1.00 82.44 150 ALA A CA 1
ATOM 1156 C C . ALA A 1 150 ? 2.484 10.148 22.862 1.00 82.44 150 ALA A C 1
ATOM 1158 O O . ALA A 1 150 ? 3.587 10.356 23.349 1.00 82.44 150 ALA A O 1
ATOM 1159 N N . LEU A 1 151 ? 1.815 9.005 23.058 1.00 74.88 151 LEU A N 1
ATOM 1160 C CA . LEU A 1 151 ? 2.343 7.895 23.866 1.00 74.88 151 LEU A CA 1
ATOM 1161 C C . LEU A 1 151 ? 3.626 7.290 23.278 1.00 74.88 151 LEU A C 1
ATOM 1163 O O . LEU A 1 151 ? 4.500 6.858 24.023 1.00 74.88 151 LEU A O 1
ATOM 1167 N N . THR A 1 152 ? 3.740 7.263 21.950 1.00 74.12 152 THR A N 1
ATOM 1168 C CA . THR A 1 152 ? 4.908 6.717 21.241 1.00 74.12 152 THR A CA 1
ATOM 1169 C C . THR A 1 152 ? 6.095 7.686 21.266 1.00 74.12 152 THR A C 1
ATOM 1171 O O . THR A 1 152 ? 7.240 7.254 21.320 1.00 74.12 152 THR A O 1
ATOM 1174 N N . THR A 1 153 ? 5.838 8.998 21.259 1.00 69.62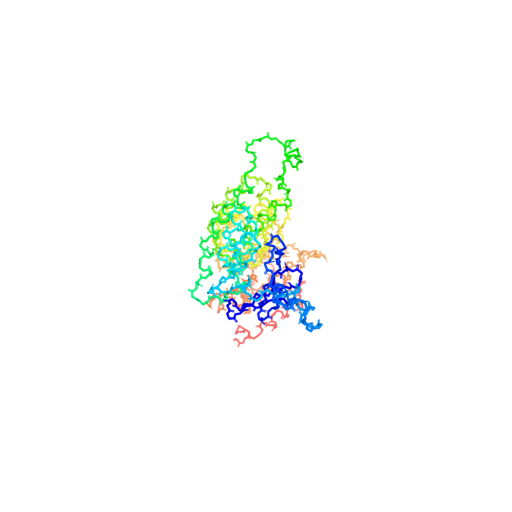 153 THR A N 1
ATOM 1175 C CA . THR A 1 153 ? 6.874 10.047 21.185 1.00 69.62 153 THR A CA 1
ATOM 1176 C C . THR A 1 153 ? 7.224 10.696 22.520 1.00 69.62 153 THR A C 1
ATOM 1178 O O . THR A 1 153 ? 8.242 11.381 22.609 1.00 69.62 153 THR A O 1
ATOM 1181 N N . SER A 1 154 ? 6.447 10.466 23.581 1.00 60.84 154 SER A N 1
ATOM 1182 C CA . SER A 1 154 ? 6.792 10.874 24.944 1.00 60.84 154 SER A CA 1
ATOM 1183 C C . SER A 1 154 ? 7.887 9.974 25.546 1.00 60.84 154 SER A C 1
ATOM 1185 O O . SER A 1 154 ? 7.661 9.285 26.539 1.00 60.84 154 SER A O 1
ATOM 1187 N N . GLY A 1 155 ? 9.075 9.975 24.938 1.00 48.19 155 GLY A N 1
ATOM 1188 C CA . GLY A 1 155 ? 10.344 9.536 25.531 1.00 48.19 155 GLY A CA 1
ATOM 1189 C C . GLY A 1 155 ? 11.204 10.762 25.879 1.00 48.19 155 GLY A C 1
ATOM 1190 O O . GLY A 1 155 ? 11.016 11.822 25.275 1.00 48.19 155 GLY A O 1
ATOM 1191 N N . PRO A 1 156 ? 12.105 10.704 26.879 1.00 40.31 156 PRO A N 1
ATOM 1192 C CA . PRO A 1 156 ? 12.737 11.906 27.406 1.00 40.31 156 PRO A CA 1
ATOM 1193 C C . PRO A 1 156 ? 13.641 12.567 26.361 1.00 40.31 156 PRO A C 1
ATOM 1195 O O . PRO A 1 156 ? 14.646 12.014 25.917 1.00 40.31 156 PRO A O 1
ATOM 1198 N N . ALA A 1 157 ? 13.294 13.808 26.027 1.00 40.94 157 ALA A N 1
ATOM 1199 C CA . ALA A 1 157 ? 14.161 14.758 25.360 1.00 40.94 157 ALA A CA 1
ATOM 1200 C C . ALA A 1 157 ? 15.388 15.028 26.246 1.00 40.94 157 ALA A C 1
ATOM 1202 O O . ALA A 1 157 ? 15.314 15.865 27.141 1.00 40.94 157 ALA A O 1
ATOM 1203 N N . ASN A 1 158 ? 16.467 14.255 26.069 1.00 38.75 158 ASN A N 1
ATOM 1204 C CA . ASN A 1 158 ? 17.877 14.672 26.160 1.00 38.75 158 ASN A CA 1
ATOM 1205 C C . ASN A 1 158 ? 18.827 13.478 26.379 1.00 38.75 158 ASN A C 1
ATOM 1207 O O . ASN A 1 158 ? 18.912 12.918 27.464 1.00 38.75 158 ASN A O 1
ATOM 1211 N N . GLY A 1 159 ? 19.627 13.187 25.350 1.00 45.41 159 GLY A N 1
ATOM 1212 C CA . GLY A 1 159 ? 21.075 12.977 25.453 1.00 45.41 159 GLY A CA 1
ATOM 1213 C C . GLY A 1 159 ? 21.625 11.884 26.377 1.00 45.41 159 GLY A C 1
ATOM 1214 O O . GLY A 1 159 ? 22.076 12.189 27.476 1.00 45.41 159 GLY A O 1
ATOM 1215 N N . LYS A 1 160 ? 21.778 10.665 25.839 1.00 37.94 160 LYS A N 1
ATOM 1216 C CA . LYS A 1 160 ? 23.030 9.864 25.752 1.00 37.94 160 LYS A CA 1
ATOM 1217 C C . LYS A 1 160 ? 22.687 8.392 25.503 1.00 37.94 160 LYS A C 1
ATOM 1219 O O . LYS A 1 160 ? 21.850 7.813 26.185 1.00 37.94 160 LYS A O 1
ATOM 1224 N N . VAL A 1 161 ? 23.407 7.771 24.567 1.00 47.84 161 VAL A N 1
ATOM 1225 C CA . VAL A 1 161 ? 23.210 6.380 24.106 1.00 47.84 161 VAL A CA 1
ATOM 1226 C C . VAL A 1 161 ? 23.284 5.347 25.242 1.00 47.84 161 VAL A C 1
ATOM 1228 O O . VAL A 1 161 ? 22.628 4.313 25.192 1.00 47.84 161 VAL A O 1
ATOM 1231 N N . THR A 1 162 ? 24.006 5.647 26.321 1.00 41.56 162 THR A N 1
ATOM 1232 C CA . THR A 1 162 ? 24.111 4.784 27.505 1.00 41.56 162 THR A CA 1
ATOM 1233 C C . THR A 1 162 ? 22.907 4.860 28.451 1.00 41.56 162 THR A C 1
ATOM 1235 O O . THR A 1 162 ? 22.693 3.922 29.207 1.00 41.56 162 THR A O 1
ATOM 1238 N N . GLN A 1 163 ? 22.076 5.906 28.380 1.00 40.78 163 GLN A N 1
ATOM 1239 C CA . GLN A 1 163 ? 20.822 5.998 29.146 1.00 40.78 163 GLN A CA 1
ATOM 1240 C C . GLN A 1 163 ? 19.622 5.387 28.409 1.00 40.78 163 GLN A C 1
ATOM 1242 O O . GLN A 1 163 ? 18.614 5.096 29.045 1.00 40.78 163 GLN A O 1
ATOM 1247 N N . LEU A 1 164 ? 19.735 5.128 27.099 1.00 49.91 164 LEU A N 1
ATOM 1248 C CA . LEU A 1 164 ? 18.711 4.409 26.334 1.00 49.91 164 LEU A CA 1
ATOM 1249 C C . LEU A 1 164 ? 18.563 2.975 26.858 1.00 49.91 164 LEU A C 1
ATOM 1251 O O . LEU A 1 164 ? 17.459 2.550 27.171 1.00 49.91 164 LEU A O 1
ATOM 1255 N N . VAL A 1 165 ? 19.674 2.256 27.052 1.00 44.97 165 VAL A N 1
ATOM 1256 C CA . VAL A 1 165 ? 19.664 0.841 27.472 1.00 44.97 165 VAL A CA 1
ATOM 1257 C C . VAL A 1 165 ? 19.159 0.652 28.912 1.00 44.97 165 VAL A C 1
ATOM 1259 O O . VAL A 1 165 ? 18.446 -0.316 29.183 1.00 44.97 165 VAL A O 1
ATOM 1262 N N . ASP A 1 166 ? 19.457 1.589 29.816 1.00 39.12 166 ASP A N 1
ATOM 1263 C CA . ASP A 1 166 ? 18.976 1.544 31.206 1.00 39.12 166 ASP A CA 1
ATOM 1264 C C . ASP A 1 166 ? 17.517 2.030 31.346 1.00 39.12 166 ASP A C 1
ATOM 1266 O O . ASP A 1 166 ? 16.782 1.540 32.208 1.00 39.12 166 ASP A O 1
ATOM 1270 N N . HIS A 1 167 ? 17.042 2.912 30.457 1.00 42.12 167 HIS A N 1
ATOM 1271 C CA . HIS A 1 167 ? 15.631 3.315 30.389 1.00 42.12 167 HIS A CA 1
ATOM 1272 C C . HIS A 1 167 ? 14.712 2.159 29.959 1.00 42.12 167 HIS A C 1
ATOM 1274 O O . HIS A 1 167 ? 13.633 1.994 30.531 1.00 42.12 167 HIS A O 1
ATOM 1280 N N . TYR A 1 168 ? 15.169 1.294 29.044 1.00 41.78 168 TYR A N 1
ATOM 1281 C CA . TYR A 1 168 ? 14.415 0.110 28.606 1.00 41.78 168 TYR A CA 1
ATOM 1282 C C . TYR A 1 168 ? 14.214 -0.957 29.701 1.00 41.78 168 TYR A C 1
ATOM 1284 O O . TYR A 1 168 ? 13.436 -1.887 29.494 1.00 41.78 168 TYR A O 1
ATOM 1292 N N . LYS A 1 169 ? 14.872 -0.854 30.868 1.00 37.59 169 LYS A N 1
ATOM 1293 C CA . LYS A 1 169 ? 14.754 -1.852 31.951 1.00 37.59 169 LYS A CA 1
ATOM 1294 C C . LYS A 1 169 ? 13.971 -1.401 33.187 1.00 37.59 169 LYS A C 1
ATOM 1296 O O . LYS A 1 169 ? 13.536 -2.268 33.940 1.00 37.59 169 LYS A O 1
ATOM 1301 N N . VAL A 1 170 ? 13.800 -0.100 33.442 1.00 37.47 170 VAL A N 1
ATOM 1302 C CA . VAL A 1 170 ? 13.422 0.374 34.797 1.00 37.47 170 VAL A CA 1
ATOM 1303 C C . VAL A 1 170 ? 12.039 1.036 34.892 1.00 37.47 170 VAL A C 1
ATOM 1305 O O . VAL A 1 170 ? 11.494 1.124 35.992 1.00 37.47 170 VAL A O 1
ATOM 1308 N N . SER A 1 171 ? 11.398 1.433 33.788 1.00 30.36 171 SER A N 1
ATOM 1309 C CA . SER A 1 171 ? 10.038 1.991 33.852 1.00 30.36 171 SER A CA 1
ATOM 1310 C C . SER A 1 171 ? 8.989 0.965 33.439 1.00 30.36 171 SER A C 1
ATOM 1312 O O . SER A 1 171 ? 9.093 0.322 32.403 1.00 30.36 171 SER A O 1
ATOM 1314 N N . LYS A 1 172 ? 7.937 0.828 34.243 1.00 34.44 172 LYS A N 1
ATOM 1315 C CA . LYS A 1 172 ? 6.848 -0.158 34.123 1.00 34.44 172 LYS A CA 1
ATOM 1316 C C . LYS A 1 172 ? 5.903 0.071 32.919 1.00 34.44 172 LYS A C 1
ATOM 1318 O O . LYS A 1 172 ? 4.791 -0.443 32.922 1.00 34.44 172 LYS A O 1
ATOM 1323 N N . VAL A 1 173 ? 6.353 0.835 31.921 1.00 38.38 173 VAL A N 1
ATOM 1324 C CA . VAL A 1 173 ? 5.785 1.038 30.576 1.00 38.38 173 VAL A CA 1
ATOM 1325 C C . VAL A 1 173 ? 6.976 1.282 29.632 1.00 38.38 173 VAL A C 1
ATOM 1327 O O . VAL A 1 173 ? 7.162 2.367 29.092 1.00 38.38 173 VAL A O 1
ATOM 1330 N N . ALA A 1 174 ? 7.887 0.313 29.545 1.00 38.16 174 ALA A N 1
ATOM 1331 C CA . ALA A 1 174 ? 9.000 0.359 28.606 1.00 38.16 174 ALA A CA 1
ATOM 1332 C C . ALA A 1 174 ? 8.501 -0.184 27.268 1.00 38.16 174 ALA A C 1
ATOM 1334 O O . ALA A 1 174 ? 8.465 -1.397 27.074 1.00 38.16 174 ALA A O 1
ATOM 1335 N N . VAL A 1 175 ? 8.114 0.722 26.368 1.00 46.44 175 VAL A N 1
ATOM 1336 C CA . VAL A 1 175 ? 7.910 0.405 24.953 1.00 46.44 175 VAL A CA 1
ATOM 1337 C C . VAL A 1 175 ? 9.234 -0.146 24.438 1.00 46.44 175 VAL A C 1
ATOM 1339 O O . VAL A 1 175 ? 10.167 0.606 24.191 1.00 46.44 175 VAL A O 1
ATOM 1342 N N . THR A 1 176 ? 9.370 -1.469 24.369 1.00 49.06 176 THR A N 1
ATOM 1343 C CA . THR A 1 176 ? 10.519 -2.110 23.712 1.00 49.06 176 THR A CA 1
ATOM 1344 C C . THR A 1 176 ? 10.571 -1.659 22.245 1.00 49.06 176 THR A C 1
ATOM 1346 O O . THR A 1 176 ? 9.549 -1.241 21.704 1.00 49.06 176 THR A O 1
ATOM 1349 N N . SER A 1 177 ? 11.718 -1.751 21.561 1.00 53.62 177 SER A N 1
ATOM 1350 C CA . SER A 1 177 ? 11.805 -1.460 20.112 1.00 53.62 177 SER A CA 1
ATOM 1351 C C . SER A 1 177 ? 10.688 -2.145 19.306 1.00 53.62 177 SER A C 1
ATOM 1353 O O . SER A 1 177 ? 10.113 -1.551 18.401 1.00 53.62 177 SER A O 1
ATOM 1355 N N . VAL A 1 178 ? 10.301 -3.349 19.736 1.00 60.44 178 VAL A N 1
ATOM 1356 C CA . VAL A 1 178 ? 9.202 -4.154 19.186 1.00 60.44 178 VAL A CA 1
ATOM 1357 C C . VAL A 1 178 ? 7.815 -3.545 19.448 1.00 60.44 178 VAL A C 1
ATOM 1359 O O . VAL A 1 178 ? 6.908 -3.678 18.630 1.00 60.44 178 VAL A O 1
ATOM 1362 N N . GLU A 1 179 ? 7.594 -2.899 20.592 1.00 66.50 179 GLU A N 1
ATOM 1363 C CA . GLU A 1 179 ? 6.325 -2.217 20.882 1.00 66.50 179 GLU A CA 1
ATOM 1364 C C . GLU A 1 179 ? 6.209 -0.888 20.127 1.00 66.50 179 GLU A C 1
ATOM 1366 O O . GLU A 1 179 ? 5.120 -0.554 19.661 1.00 66.50 179 GLU A O 1
ATOM 1371 N N . ALA A 1 180 ? 7.321 -0.168 19.939 1.00 69.56 180 ALA A N 1
ATOM 1372 C CA . ALA A 1 180 ? 7.349 1.060 19.144 1.00 69.56 180 ALA A CA 1
ATOM 1373 C C . ALA A 1 180 ? 7.026 0.761 17.676 1.00 69.56 180 ALA A C 1
ATOM 1375 O O . ALA A 1 180 ? 6.169 1.419 17.090 1.00 69.56 180 ALA A O 1
ATOM 1376 N N . GLU A 1 181 ? 7.631 -0.291 17.119 1.00 77.81 181 GLU A N 1
ATOM 1377 C CA . GLU A 1 181 ? 7.329 -0.794 15.777 1.00 77.81 181 GLU A CA 1
ATOM 1378 C C . GLU A 1 181 ? 5.843 -1.142 15.622 1.00 77.81 181 GLU A C 1
ATOM 1380 O O . GLU A 1 181 ? 5.187 -0.658 14.700 1.00 77.81 181 GLU A O 1
ATOM 1385 N N . LYS A 1 182 ? 5.260 -1.884 16.575 1.00 84.06 182 LYS A N 1
ATOM 1386 C CA . LYS A 1 182 ? 3.821 -2.207 16.566 1.00 84.06 182 LYS A CA 1
ATOM 1387 C C . LYS A 1 182 ? 2.934 -0.966 16.631 1.00 84.06 182 LYS A C 1
ATOM 1389 O O . LYS A 1 182 ? 1.887 -0.927 15.981 1.00 84.06 182 LYS A O 1
ATOM 1394 N N . HIS A 1 183 ? 3.316 0.041 17.415 1.00 85.56 183 HIS A N 1
ATOM 1395 C CA . HIS A 1 183 ? 2.579 1.300 17.472 1.00 85.56 183 HIS A CA 1
ATOM 1396 C C . HIS A 1 183 ? 2.671 2.058 16.145 1.00 85.56 183 HIS A C 1
ATOM 1398 O O . HIS A 1 183 ? 1.633 2.465 15.627 1.00 85.56 183 HIS A O 1
ATOM 1404 N N . ILE A 1 184 ? 3.863 2.189 15.554 1.00 87.19 184 ILE A N 1
ATOM 1405 C CA . ILE A 1 184 ? 4.063 2.850 14.252 1.00 87.19 184 ILE A CA 1
ATOM 1406 C C . ILE A 1 184 ? 3.290 2.116 13.151 1.00 87.19 184 ILE A C 1
ATOM 1408 O O . ILE A 1 184 ? 2.551 2.751 12.398 1.00 87.19 184 ILE A O 1
ATOM 1412 N N . GLN A 1 185 ? 3.358 0.784 13.115 1.00 90.06 185 GLN A N 1
ATOM 1413 C CA . GLN A 1 185 ? 2.592 -0.038 12.178 1.00 90.06 185 GLN A CA 1
ATOM 1414 C C . GLN A 1 185 ? 1.086 0.217 12.313 1.00 90.06 185 GLN A C 1
ATOM 1416 O O . GLN A 1 185 ? 0.385 0.377 11.311 1.00 90.06 185 GLN A O 1
ATOM 1421 N N . LEU A 1 186 ? 0.573 0.298 13.545 1.00 89.94 186 LEU A N 1
ATOM 1422 C CA . LEU A 1 186 ? -0.834 0.601 13.791 1.00 89.94 186 LEU A CA 1
ATOM 1423 C C . LEU A 1 186 ? -1.205 2.026 13.359 1.00 89.94 186 LEU A C 1
ATOM 1425 O O . LEU A 1 186 ? -2.281 2.210 12.789 1.00 89.94 186 LEU A O 1
ATOM 1429 N N . LEU A 1 187 ? -0.334 3.015 13.588 1.00 91.38 187 LEU A N 1
ATOM 1430 C CA . LEU A 1 187 ? -0.534 4.401 13.149 1.00 91.38 187 LEU A CA 1
ATOM 1431 C C . LEU A 1 187 ? -0.619 4.485 11.617 1.00 91.38 187 LEU A C 1
ATOM 1433 O O . LEU A 1 187 ? -1.585 5.049 11.097 1.00 91.38 187 LEU A O 1
ATOM 1437 N N . ILE A 1 188 ? 0.332 3.876 10.897 1.00 91.94 188 ILE A N 1
ATOM 1438 C CA . ILE A 1 188 ? 0.344 3.828 9.424 1.00 91.94 188 ILE A CA 1
ATOM 1439 C C . ILE A 1 188 ? -0.920 3.129 8.923 1.00 91.94 188 ILE A C 1
ATOM 1441 O O . ILE A 1 188 ? -1.677 3.697 8.133 1.00 91.94 188 ILE A O 1
ATOM 1445 N N . ARG A 1 189 ? -1.210 1.928 9.440 1.00 91.88 189 ARG A N 1
ATOM 1446 C CA . ARG A 1 189 ? -2.397 1.157 9.054 1.00 91.88 189 ARG A CA 1
ATOM 1447 C C . ARG A 1 189 ? -3.687 1.934 9.299 1.00 91.88 189 ARG A C 1
ATOM 1449 O O . ARG A 1 189 ? -4.585 1.874 8.461 1.00 91.88 189 ARG A O 1
ATOM 1456 N N . ALA A 1 190 ? -3.794 2.652 10.416 1.00 90.50 190 ALA A N 1
ATOM 1457 C CA . ALA A 1 190 ? -4.972 3.450 10.724 1.00 90.50 190 ALA A CA 1
ATOM 1458 C C . ALA A 1 190 ? -5.149 4.612 9.741 1.00 90.50 190 ALA A C 1
ATOM 1460 O O . ALA A 1 190 ? -6.254 4.816 9.234 1.00 90.50 190 ALA A O 1
ATOM 1461 N N . CYS A 1 191 ? -4.066 5.328 9.422 1.00 92.81 191 CYS A N 1
ATOM 1462 C CA . CYS A 1 191 ? -4.102 6.430 8.463 1.00 92.81 191 CYS A CA 1
ATOM 1463 C C . CYS A 1 191 ? -4.487 5.940 7.063 1.00 92.81 191 CYS A C 1
ATOM 1465 O O . CYS A 1 191 ? -5.392 6.499 6.450 1.00 92.81 191 CYS A O 1
ATOM 1467 N N . VAL A 1 192 ? -3.865 4.854 6.591 1.00 92.00 192 VAL A N 1
ATOM 1468 C CA . VAL A 1 192 ? -4.115 4.284 5.256 1.00 92.00 192 VAL A CA 1
ATOM 1469 C C . VAL A 1 192 ? -5.531 3.713 5.151 1.00 92.00 192 VAL A C 1
ATOM 1471 O O . VAL A 1 192 ? -6.211 3.917 4.151 1.00 92.00 192 VAL A O 1
ATOM 1474 N N . ALA A 1 193 ? -6.022 3.016 6.182 1.00 89.31 193 ALA A N 1
ATOM 1475 C CA . ALA A 1 193 ? -7.368 2.436 6.173 1.00 89.31 193 ALA A CA 1
ATOM 1476 C C . ALA A 1 193 ? -8.494 3.484 6.235 1.00 89.31 193 ALA A C 1
ATOM 1478 O O . ALA A 1 193 ? -9.635 3.173 5.900 1.00 89.31 193 ALA A O 1
ATOM 1479 N N . THR A 1 194 ? -8.185 4.702 6.682 1.00 87.56 194 THR A N 1
ATOM 1480 C CA . THR A 1 194 ? -9.157 5.799 6.836 1.00 87.56 194 THR A CA 1
ATOM 1481 C C . THR A 1 194 ? -8.915 6.965 5.882 1.00 87.56 194 THR A C 1
ATOM 1483 O O . THR A 1 194 ? -9.587 7.989 5.999 1.00 87.56 194 THR A O 1
ATOM 1486 N N . SER A 1 195 ? -7.973 6.809 4.947 1.00 89.69 195 SER A N 1
ATOM 1487 C CA . SER A 1 195 ? -7.534 7.832 3.990 1.00 89.69 195 SER A CA 1
ATOM 1488 C C . SER A 1 195 ? -7.107 9.155 4.648 1.00 89.69 195 SER A C 1
ATOM 1490 O O . SER A 1 195 ? -7.255 10.227 4.068 1.00 89.69 195 SER A O 1
ATOM 1492 N N . GLN A 1 196 ? -6.555 9.102 5.866 1.00 89.75 196 GLN A N 1
ATOM 1493 C CA . GLN A 1 196 ? -6.062 10.271 6.611 1.00 89.75 196 GLN A CA 1
ATOM 1494 C C . GLN A 1 196 ? -4.577 10.538 6.324 1.00 89.75 196 GLN A C 1
ATOM 1496 O O . GLN A 1 196 ? -3.740 10.573 7.230 1.00 89.75 196 GLN A O 1
ATOM 1501 N N . PHE A 1 197 ? -4.236 10.721 5.049 1.00 91.56 197 PHE A N 1
ATOM 1502 C CA . PHE A 1 197 ? -2.852 10.922 4.608 1.00 91.56 197 PHE A CA 1
ATOM 1503 C C . PHE A 1 197 ? -2.250 12.251 5.090 1.00 91.56 197 PHE A C 1
ATOM 1505 O O . PHE A 1 197 ? -1.082 12.288 5.465 1.00 91.56 197 PHE A O 1
ATOM 1512 N N . ASP A 1 198 ? -3.050 13.317 5.206 1.00 90.88 198 ASP A N 1
ATOM 1513 C CA . ASP A 1 198 ? -2.580 14.601 5.754 1.00 90.88 198 ASP A CA 1
ATOM 1514 C C . ASP A 1 198 ? -2.031 14.461 7.179 1.00 90.88 198 ASP A C 1
ATOM 1516 O O . ASP A 1 198 ? -1.038 15.096 7.541 1.00 90.88 198 ASP A O 1
ATOM 1520 N N . LEU A 1 199 ? -2.665 13.610 7.990 1.00 90.81 199 LEU A N 1
ATOM 1521 C CA . LEU A 1 199 ? -2.246 13.343 9.361 1.00 90.81 199 LEU A CA 1
ATOM 1522 C C . LEU A 1 199 ? -1.006 12.438 9.392 1.00 90.81 199 LEU A C 1
ATOM 1524 O O . LEU A 1 199 ? -0.096 12.676 10.191 1.00 90.81 199 LEU A O 1
ATOM 1528 N N . LEU A 1 200 ? -0.933 11.456 8.488 1.00 92.75 200 LEU A N 1
ATOM 1529 C CA . LEU A 1 200 ? 0.246 10.607 8.316 1.00 92.75 200 LEU A CA 1
ATOM 1530 C C . LEU A 1 200 ? 1.494 11.441 7.991 1.00 92.75 200 LEU A C 1
ATOM 1532 O O . LEU A 1 200 ? 2.525 11.287 8.641 1.00 92.75 200 LEU A O 1
ATOM 1536 N N . TYR A 1 201 ? 1.390 12.355 7.027 1.00 92.19 201 TYR A N 1
ATOM 1537 C CA . TYR A 1 201 ? 2.536 13.115 6.530 1.00 92.19 201 TYR A CA 1
ATOM 1538 C C . TYR A 1 201 ? 2.929 14.287 7.431 1.00 92.19 201 TYR A C 1
ATOM 1540 O O . TYR A 1 201 ? 4.109 14.482 7.702 1.00 92.19 201 TYR A O 1
ATOM 1548 N N . ASN A 1 202 ? 1.960 15.069 7.914 1.00 90.19 202 ASN A N 1
ATOM 1549 C CA . ASN A 1 202 ? 2.267 16.316 8.625 1.00 90.19 202 ASN A CA 1
ATOM 1550 C C . ASN A 1 202 ? 2.345 16.150 10.147 1.00 90.19 202 ASN A C 1
ATOM 1552 O O . ASN A 1 202 ? 2.862 17.026 10.834 1.00 90.19 202 ASN A O 1
ATOM 1556 N N . THR A 1 203 ? 1.767 15.078 10.699 1.00 88.38 203 THR A N 1
ATOM 1557 C CA . THR A 1 203 ? 1.746 14.853 12.154 1.00 88.38 203 THR A CA 1
ATOM 1558 C C . THR A 1 203 ? 2.592 13.647 12.531 1.00 88.38 203 THR A C 1
ATOM 1560 O O . THR A 1 203 ? 3.533 13.788 13.306 1.00 88.38 203 THR A O 1
ATOM 1563 N N . VAL A 1 204 ? 2.289 12.469 11.975 1.00 89.56 204 VAL A N 1
ATOM 1564 C CA . VAL A 1 204 ? 2.992 11.227 12.334 1.00 89.56 204 VAL A CA 1
ATOM 1565 C C . VAL A 1 204 ? 4.441 11.285 11.858 1.00 89.56 204 VAL A C 1
ATOM 1567 O O . VAL A 1 204 ? 5.346 11.214 12.687 1.00 89.56 204 VAL A O 1
ATOM 1570 N N . TYR A 1 205 ? 4.677 11.502 10.562 1.00 90.88 205 TYR A N 1
ATOM 1571 C CA . TYR A 1 205 ? 6.035 11.549 10.019 1.00 90.88 205 TYR A CA 1
ATOM 1572 C C . TYR A 1 205 ? 6.879 12.668 10.644 1.00 90.88 205 TYR A C 1
ATOM 1574 O O . TYR A 1 205 ? 7.969 12.394 11.131 1.00 90.88 205 TYR A O 1
ATOM 1582 N N . SER A 1 206 ? 6.360 13.896 10.758 1.00 87.88 206 SER A N 1
ATOM 1583 C CA . SER A 1 206 ? 7.092 15.023 11.371 1.00 87.88 206 SER A CA 1
ATOM 1584 C C . SER A 1 206 ? 7.493 14.790 12.835 1.00 87.88 206 SER A C 1
ATOM 1586 O O . SER A 1 206 ? 8.426 15.413 13.350 1.00 87.88 206 SER A O 1
ATOM 1588 N N . CYS A 1 207 ? 6.779 13.910 13.535 1.00 85.31 207 CYS A N 1
ATOM 1589 C CA . CYS A 1 207 ? 7.134 13.471 14.877 1.00 85.31 207 CYS A CA 1
ATOM 1590 C C . CYS A 1 207 ? 8.211 12.378 14.863 1.00 85.31 207 CYS A C 1
ATOM 1592 O O . CYS A 1 207 ? 9.150 12.462 15.654 1.00 85.31 207 CYS A O 1
ATOM 1594 N N . LEU A 1 208 ? 8.085 11.387 13.976 1.00 84.94 208 LEU A N 1
ATOM 1595 C CA . LEU A 1 208 ? 9.008 10.250 13.869 1.00 84.94 208 LEU A CA 1
ATOM 1596 C C . LEU A 1 208 ? 10.354 10.636 13.244 1.00 84.94 208 LEU A C 1
ATOM 1598 O O . LEU A 1 208 ? 11.375 10.077 13.622 1.00 84.94 208 LEU A O 1
ATOM 1602 N N . GLU A 1 209 ? 10.378 11.632 12.357 1.00 86.25 209 GLU A N 1
ATOM 1603 C CA . GLU A 1 209 ? 11.591 12.113 11.686 1.00 86.25 209 GLU A CA 1
ATOM 1604 C C . GLU A 1 209 ? 12.671 12.593 12.674 1.00 86.25 209 GLU A C 1
ATOM 1606 O O . GLU A 1 209 ? 13.865 12.528 12.383 1.00 86.25 209 GLU A O 1
ATOM 1611 N N . LYS A 1 210 ? 12.263 13.048 13.866 1.00 83.81 210 LYS A N 1
ATOM 1612 C CA . LYS A 1 210 ? 13.166 13.564 14.908 1.00 83.81 210 LYS A CA 1
ATOM 1613 C C . LYS A 1 210 ? 14.082 12.497 15.504 1.00 83.81 210 LYS A C 1
ATOM 1615 O O . LYS A 1 210 ? 15.126 12.848 16.051 1.00 83.81 210 LYS A O 1
ATOM 1620 N N . ASP A 1 211 ? 13.681 11.231 15.440 1.00 79.12 211 ASP A N 1
ATOM 1621 C CA . ASP A 1 211 ? 14.443 10.099 15.954 1.00 79.12 211 ASP A CA 1
ATOM 1622 C C . ASP A 1 211 ? 14.861 9.180 14.802 1.00 79.12 211 ASP A C 1
ATOM 1624 O O . ASP A 1 211 ? 14.032 8.706 14.030 1.00 79.12 211 ASP A O 1
ATOM 1628 N N . THR A 1 212 ? 16.160 8.905 14.685 1.00 79.56 212 THR A N 1
ATOM 1629 C CA . THR A 1 212 ? 16.711 8.139 13.558 1.00 79.56 212 THR A CA 1
ATOM 1630 C C . THR A 1 212 ? 16.168 6.711 13.504 1.00 79.56 212 THR A C 1
ATOM 1632 O O . THR A 1 212 ? 15.902 6.213 12.414 1.00 79.56 212 THR A O 1
ATOM 1635 N N . LEU A 1 213 ? 15.963 6.064 14.659 1.00 79.81 213 LEU A N 1
ATOM 1636 C CA . LEU A 1 213 ? 15.416 4.703 14.713 1.00 79.81 213 LEU A CA 1
ATOM 1637 C C . LEU A 1 213 ? 13.943 4.682 14.298 1.00 79.81 213 LEU A C 1
ATOM 1639 O O . LEU A 1 213 ? 13.552 3.878 13.457 1.00 79.81 213 LEU A O 1
ATOM 1643 N N . SER A 1 214 ? 13.139 5.598 14.838 1.00 81.12 214 SER A N 1
ATOM 1644 C CA . SER A 1 214 ? 11.728 5.743 14.463 1.00 81.12 214 SER A CA 1
ATOM 1645 C C . SER A 1 214 ? 11.545 6.085 12.981 1.00 81.12 214 SER A C 1
ATOM 1647 O O . SER A 1 214 ? 10.617 5.576 12.351 1.00 81.12 214 SER A O 1
ATOM 1649 N N . LYS A 1 215 ? 12.436 6.913 12.413 1.00 85.94 215 LYS A N 1
ATOM 1650 C CA . LYS A 1 215 ? 12.461 7.249 10.980 1.00 85.94 215 LYS A CA 1
ATOM 1651 C C . LYS A 1 215 ? 12.737 6.015 10.112 1.00 85.94 215 LYS A C 1
ATOM 1653 O O . LYS A 1 215 ? 12.016 5.814 9.142 1.00 85.94 215 LYS A O 1
ATOM 1658 N N . ALA A 1 216 ? 13.717 5.186 10.478 1.00 86.12 216 ALA A N 1
ATOM 1659 C CA . ALA A 1 216 ? 14.025 3.950 9.751 1.00 86.12 216 ALA A CA 1
ATOM 1660 C C . ALA A 1 216 ? 12.851 2.956 9.792 1.00 86.12 216 ALA A C 1
ATOM 1662 O O . ALA A 1 216 ? 12.332 2.573 8.749 1.00 86.12 216 ALA A O 1
ATOM 1663 N N . ILE A 1 217 ? 12.322 2.670 10.991 1.00 86.12 217 ILE A N 1
ATOM 1664 C CA . ILE A 1 217 ? 11.162 1.775 11.173 1.00 86.12 217 ILE A CA 1
ATOM 1665 C C . ILE A 1 217 ? 9.947 2.264 10.371 1.00 86.12 217 ILE A C 1
ATOM 1667 O O . ILE A 1 217 ? 9.206 1.471 9.793 1.00 86.12 217 ILE A O 1
ATOM 1671 N N . PHE A 1 218 ? 9.715 3.579 10.332 1.00 90.69 218 PHE A N 1
ATOM 1672 C CA . PHE A 1 218 ? 8.640 4.148 9.527 1.00 90.69 218 PHE A CA 1
ATOM 1673 C C . PHE A 1 218 ? 8.820 3.854 8.032 1.00 90.69 218 PHE A C 1
ATOM 1675 O O . PHE A 1 218 ? 7.837 3.518 7.372 1.00 90.69 218 PHE A O 1
ATOM 1682 N N . PHE A 1 219 ? 10.039 3.971 7.499 1.00 91.88 219 PHE A N 1
ATOM 1683 C CA . PHE A 1 219 ? 10.309 3.692 6.089 1.00 91.88 219 PHE A CA 1
ATOM 1684 C C . PHE A 1 219 ? 10.215 2.208 5.740 1.00 91.88 219 PHE A C 1
ATOM 1686 O O . PHE A 1 219 ? 9.667 1.883 4.689 1.00 91.88 219 PHE A O 1
ATOM 1693 N N . ASP A 1 220 ? 10.635 1.320 6.635 1.00 89.00 220 ASP A N 1
ATOM 1694 C CA . ASP A 1 220 ? 10.475 -0.124 6.435 1.00 89.00 220 ASP A CA 1
ATOM 1695 C C . ASP A 1 220 ? 8.993 -0.510 6.347 1.00 89.00 220 ASP A C 1
ATOM 1697 O O . ASP A 1 220 ? 8.577 -1.286 5.490 1.00 89.00 220 ASP A O 1
ATOM 1701 N N . LEU A 1 221 ? 8.160 0.086 7.205 1.00 90.19 221 LEU A N 1
ATOM 1702 C CA . LEU A 1 221 ? 6.723 -0.190 7.241 1.00 90.19 221 LEU A CA 1
ATOM 1703 C C . LEU A 1 221 ? 5.943 0.506 6.117 1.00 90.19 221 LEU A C 1
ATOM 1705 O O . LEU A 1 221 ? 4.904 -0.002 5.688 1.00 90.19 221 LEU A O 1
ATOM 1709 N N . ILE A 1 222 ? 6.393 1.678 5.649 1.00 92.50 222 ILE A N 1
ATOM 1710 C CA . ILE A 1 222 ? 5.748 2.362 4.519 1.00 92.50 222 ILE A CA 1
ATOM 1711 C C . ILE A 1 222 ? 6.073 1.676 3.188 1.00 92.50 222 ILE A C 1
ATOM 1713 O O . ILE A 1 222 ? 5.273 1.804 2.262 1.00 92.50 222 ILE A O 1
ATOM 1717 N N . ASP A 1 223 ? 7.181 0.929 3.099 1.00 91.38 223 ASP A N 1
ATOM 1718 C CA . ASP A 1 223 ? 7.588 0.188 1.899 1.00 91.38 223 ASP A CA 1
ATOM 1719 C C . ASP A 1 223 ? 6.467 -0.734 1.407 1.00 91.38 223 ASP A C 1
ATOM 1721 O O . ASP A 1 223 ? 6.024 -0.614 0.266 1.00 91.38 223 ASP A O 1
ATOM 1725 N N . GLU A 1 224 ? 5.896 -1.555 2.295 1.00 91.00 224 GLU A N 1
ATOM 1726 C CA . GLU A 1 224 ? 4.766 -2.432 1.955 1.00 91.00 224 GLU A CA 1
ATOM 1727 C C . GLU A 1 224 ? 3.564 -1.639 1.411 1.00 91.00 224 GLU A C 1
ATOM 1729 O O . GLU A 1 224 ? 2.948 -2.016 0.414 1.00 91.00 224 GLU A O 1
ATOM 1734 N N . VAL A 1 225 ? 3.254 -0.485 2.013 1.00 91.75 225 VAL A N 1
ATOM 1735 C CA . VAL A 1 225 ? 2.130 0.375 1.600 1.00 91.75 225 VAL A CA 1
ATOM 1736 C C . VAL A 1 225 ? 2.377 1.009 0.227 1.00 91.75 225 VAL A C 1
ATOM 1738 O O . VAL A 1 225 ? 1.439 1.146 -0.571 1.00 91.75 225 VAL A O 1
ATOM 1741 N N . VAL A 1 226 ? 3.623 1.401 -0.054 1.00 92.62 226 VAL A N 1
ATOM 1742 C CA . VAL A 1 226 ? 4.051 1.920 -1.360 1.00 92.62 226 VAL A CA 1
ATOM 1743 C C . VAL A 1 226 ? 3.954 0.819 -2.408 1.00 92.62 226 VAL A C 1
ATOM 1745 O O . VAL A 1 226 ? 3.373 1.052 -3.468 1.00 92.62 226 VAL A O 1
ATOM 1748 N N . LEU A 1 227 ? 4.462 -0.380 -2.110 1.00 89.06 227 LEU A N 1
ATOM 1749 C CA . LEU A 1 227 ? 4.460 -1.528 -3.018 1.00 89.06 227 LEU A CA 1
ATOM 1750 C C . LEU A 1 227 ? 3.047 -2.044 -3.332 1.00 89.06 227 LEU A C 1
ATOM 1752 O O . LEU A 1 227 ? 2.783 -2.462 -4.466 1.00 89.06 227 LEU A O 1
ATOM 1756 N N . ASP A 1 228 ? 2.118 -1.923 -2.389 1.00 89.31 228 ASP A N 1
ATOM 1757 C CA . ASP A 1 228 ? 0.696 -2.205 -2.605 1.00 89.31 228 ASP A CA 1
ATOM 1758 C C . ASP A 1 228 ? -0.028 -1.111 -3.417 1.00 89.31 228 ASP A C 1
ATOM 1760 O O . ASP A 1 228 ? -1.194 -1.276 -3.782 1.00 89.31 228 ASP A O 1
ATOM 1764 N N . GLY A 1 229 ? 0.623 0.025 -3.697 1.00 86.25 229 GLY A N 1
ATOM 1765 C CA . GLY A 1 229 ? 0.020 1.152 -4.417 1.00 86.25 229 GLY A CA 1
ATOM 1766 C C . GLY A 1 229 ? -1.072 1.873 -3.619 1.00 86.25 229 GLY A C 1
ATOM 1767 O O . GLY A 1 229 ? -1.965 2.482 -4.205 1.00 86.25 229 GLY A O 1
ATOM 1768 N N . ARG A 1 230 ? -1.030 1.788 -2.282 1.00 89.56 230 ARG A N 1
ATOM 1769 C CA . ARG A 1 230 ? -2.049 2.355 -1.378 1.00 89.56 230 ARG A CA 1
ATOM 1770 C C . ARG A 1 230 ? -1.675 3.723 -0.812 1.00 89.56 230 ARG A C 1
ATOM 1772 O O . ARG A 1 230 ? -2.476 4.317 -0.095 1.00 89.56 230 ARG A O 1
ATOM 1779 N N . LEU A 1 231 ? -0.463 4.202 -1.086 1.00 90.75 231 LEU A N 1
ATOM 1780 C CA . LEU A 1 231 ? 0.013 5.500 -0.622 1.00 90.75 231 LEU A CA 1
ATOM 1781 C C . LEU A 1 231 ? -0.476 6.620 -1.553 1.00 90.75 231 LEU A C 1
ATOM 1783 O O . LEU A 1 231 ? 0.043 6.792 -2.655 1.00 90.75 231 LEU A O 1
ATOM 1787 N N . GLU A 1 232 ? -1.462 7.403 -1.113 1.00 89.12 232 GLU A N 1
ATOM 1788 C CA . GLU A 1 232 ? -2.022 8.488 -1.924 1.00 89.12 232 GLU A CA 1
ATOM 1789 C C . GLU A 1 232 ? -1.293 9.820 -1.687 1.00 89.12 232 GLU A C 1
ATOM 1791 O O . GLU A 1 232 ? -1.071 10.239 -0.550 1.00 89.12 232 GLU A O 1
ATOM 1796 N N . ASN A 1 233 ? -0.962 10.520 -2.778 1.00 88.56 233 ASN A N 1
ATOM 1797 C CA . ASN A 1 233 ? -0.430 11.891 -2.791 1.00 88.56 233 ASN A CA 1
ATOM 1798 C C . ASN A 1 233 ? 0.719 12.184 -1.795 1.00 88.56 233 ASN A C 1
ATOM 1800 O O . ASN A 1 233 ? 0.632 13.162 -1.047 1.00 88.56 233 ASN A O 1
ATOM 1804 N N . PRO A 1 234 ? 1.818 11.405 -1.788 1.00 93.12 234 PRO A N 1
ATOM 1805 C CA . PRO A 1 234 ? 2.926 11.653 -0.870 1.00 93.12 234 PRO A CA 1
ATOM 1806 C C . PRO A 1 234 ? 3.624 13.005 -1.146 1.00 93.12 234 PRO A C 1
ATOM 1808 O O . PRO A 1 234 ? 3.774 13.396 -2.312 1.00 93.12 234 PRO A O 1
ATOM 1811 N N . PRO A 1 235 ? 4.070 13.744 -0.108 1.00 93.69 235 PRO A N 1
ATOM 1812 C CA . PRO A 1 235 ? 4.853 14.967 -0.274 1.00 93.69 235 PRO A CA 1
ATOM 1813 C C . PRO A 1 235 ? 6.230 14.687 -0.897 1.00 93.69 235 PRO A C 1
ATOM 1815 O O . PRO A 1 235 ? 6.880 13.727 -0.485 1.00 93.69 235 PRO A O 1
ATOM 1818 N N . PRO A 1 236 ? 6.746 15.548 -1.798 1.00 93.31 236 PRO A N 1
ATOM 1819 C CA . PRO A 1 236 ? 8.052 15.329 -2.428 1.00 93.31 236 PRO A CA 1
ATOM 1820 C C . PRO A 1 236 ? 9.218 15.192 -1.438 1.00 93.31 236 PRO A C 1
ATOM 1822 O O . PRO A 1 236 ? 10.119 14.391 -1.656 1.00 93.31 236 PRO A O 1
ATOM 1825 N N . ALA A 1 237 ? 9.180 15.926 -0.319 1.00 92.38 237 ALA A N 1
ATOM 1826 C CA . ALA A 1 237 ? 10.196 15.820 0.732 1.00 92.38 237 ALA A CA 1
ATOM 1827 C C . ALA A 1 237 ? 10.225 14.421 1.373 1.00 92.38 237 ALA A C 1
ATOM 1829 O O . ALA A 1 237 ? 11.292 13.842 1.543 1.00 92.38 237 ALA A O 1
ATOM 1830 N N . LEU A 1 238 ? 9.047 13.846 1.651 1.00 93.69 238 LEU A N 1
ATOM 1831 C CA . LEU A 1 238 ? 8.924 12.489 2.186 1.00 93.69 238 LEU A CA 1
ATOM 1832 C C . LEU A 1 238 ? 9.451 11.450 1.189 1.00 93.69 238 LEU A C 1
ATOM 1834 O O . LEU A 1 238 ? 10.174 10.539 1.579 1.00 93.69 238 LEU A O 1
ATOM 1838 N N . VAL A 1 239 ? 9.098 11.599 -0.093 1.00 95.00 239 VAL A N 1
ATOM 1839 C CA . VAL A 1 239 ? 9.563 10.708 -1.169 1.00 95.00 239 VAL A CA 1
ATOM 1840 C C . VAL A 1 239 ? 11.086 10.756 -1.293 1.00 95.00 239 VAL A C 1
ATOM 1842 O O . VAL A 1 239 ? 11.721 9.709 -1.388 1.00 95.00 239 VAL A O 1
ATOM 1845 N N . SER A 1 240 ? 11.674 11.954 -1.248 1.00 94.31 240 SER A N 1
ATOM 1846 C CA . SER A 1 240 ? 13.127 12.136 -1.299 1.00 94.31 240 SER A CA 1
ATOM 1847 C C . SER A 1 240 ? 13.819 11.423 -0.138 1.00 94.31 240 SER A C 1
ATOM 1849 O O . SER A 1 240 ? 14.757 10.659 -0.360 1.00 94.31 240 SER A O 1
ATOM 1851 N N . ASP A 1 241 ? 13.339 11.624 1.090 1.00 94.31 241 ASP A N 1
ATOM 1852 C CA . ASP A 1 241 ? 13.922 10.997 2.277 1.00 94.31 241 ASP A CA 1
ATOM 1853 C C . ASP A 1 241 ? 13.805 9.470 2.246 1.00 94.31 241 ASP A C 1
ATOM 1855 O O . ASP A 1 241 ? 14.771 8.771 2.554 1.00 94.31 241 ASP A O 1
ATOM 1859 N N . TYR A 1 242 ? 12.649 8.952 1.831 1.00 94.88 242 TYR A N 1
ATOM 1860 C CA . TYR A 1 242 ? 12.414 7.518 1.679 1.00 94.88 242 TYR A CA 1
ATOM 1861 C C . TYR A 1 242 ? 13.336 6.899 0.618 1.00 94.88 242 TYR A C 1
ATOM 1863 O O . TYR A 1 242 ? 13.954 5.862 0.851 1.00 94.88 242 TYR A O 1
ATOM 1871 N N . PHE A 1 243 ? 13.516 7.558 -0.527 1.00 95.25 243 PHE A N 1
ATOM 1872 C CA . PHE A 1 243 ? 14.454 7.094 -1.546 1.00 95.25 243 PHE A CA 1
ATOM 1873 C C . PHE A 1 243 ? 15.906 7.112 -1.063 1.00 95.25 243 PHE A C 1
ATOM 1875 O O . PHE A 1 243 ? 16.638 6.146 -1.288 1.00 95.25 243 PHE A O 1
ATOM 1882 N N . HIS A 1 244 ? 16.325 8.171 -0.366 1.00 94.38 244 HIS A N 1
ATOM 1883 C CA . HIS A 1 244 ? 17.650 8.216 0.250 1.00 94.38 244 HIS A CA 1
ATOM 1884 C C . HIS A 1 244 ? 17.845 7.097 1.279 1.00 94.38 244 HIS A C 1
ATOM 1886 O O . HIS A 1 244 ? 18.929 6.511 1.314 1.00 94.38 244 HIS A O 1
ATOM 1892 N N . HIS A 1 245 ? 16.810 6.768 2.059 1.00 93.31 245 HIS A N 1
ATOM 1893 C CA . HIS A 1 245 ? 16.831 5.651 3.002 1.00 93.31 245 HIS A CA 1
ATOM 1894 C C . HIS A 1 245 ? 17.106 4.321 2.290 1.00 93.31 245 HIS A C 1
ATOM 1896 O O . HIS A 1 245 ? 18.118 3.681 2.578 1.00 93.31 245 HIS A O 1
ATOM 1902 N N . LEU A 1 246 ? 16.303 3.969 1.279 1.00 93.25 246 LEU A N 1
ATOM 1903 C CA . LEU A 1 246 ? 16.462 2.719 0.523 1.00 93.25 246 LEU A CA 1
ATOM 1904 C C . LEU A 1 246 ? 17.855 2.577 -0.104 1.00 93.25 246 LEU A C 1
ATOM 1906 O O . LEU A 1 246 ? 18.458 1.505 -0.074 1.00 93.25 246 LEU A O 1
ATOM 1910 N N . ILE A 1 247 ? 18.399 3.668 -0.650 1.00 93.69 247 ILE A N 1
ATOM 1911 C CA . ILE A 1 247 ? 19.741 3.661 -1.246 1.00 93.69 247 ILE A CA 1
ATOM 1912 C C . ILE A 1 247 ? 20.817 3.494 -0.169 1.00 93.69 247 ILE A C 1
ATOM 1914 O O . ILE A 1 247 ? 21.795 2.783 -0.399 1.00 93.69 247 ILE A O 1
ATOM 1918 N N . SER A 1 248 ? 20.650 4.128 0.995 1.00 91.44 248 SER A N 1
ATOM 1919 C CA . SER A 1 248 ? 21.606 4.022 2.103 1.00 91.44 248 SER A CA 1
ATOM 1920 C C . SER A 1 248 ? 21.683 2.612 2.694 1.00 91.44 248 SER A C 1
ATOM 1922 O O . SER A 1 248 ? 22.761 2.189 3.106 1.00 91.44 248 SER A O 1
ATOM 1924 N N . GLU A 1 249 ? 20.578 1.865 2.657 1.00 89.88 249 GLU A N 1
ATOM 1925 C CA . GLU A 1 249 ? 20.516 0.465 3.090 1.00 89.88 249 GLU A CA 1
ATOM 1926 C C . GLU A 1 249 ? 20.953 -0.534 2.008 1.00 89.88 249 GLU A C 1
ATOM 1928 O O . GLU A 1 249 ? 21.156 -1.712 2.293 1.00 89.88 249 GLU A O 1
ATOM 1933 N N . GLY A 1 250 ? 21.140 -0.080 0.764 1.00 90.12 250 GLY A N 1
ATOM 1934 C CA . GLY A 1 250 ? 21.486 -0.943 -0.370 1.00 90.12 250 GLY A CA 1
ATOM 1935 C C . GLY A 1 250 ? 20.290 -1.674 -0.992 1.00 90.12 250 GLY A C 1
ATOM 1936 O O . GLY A 1 250 ? 20.473 -2.555 -1.834 1.00 90.12 250 GLY A O 1
ATOM 1937 N N . ASN A 1 251 ? 19.068 -1.278 -0.642 1.00 92.31 251 ASN A N 1
ATOM 1938 C CA . ASN A 1 251 ? 17.809 -1.864 -1.096 1.00 92.31 251 ASN A CA 1
ATOM 1939 C C . ASN A 1 251 ? 17.412 -1.366 -2.504 1.00 92.31 251 ASN A C 1
ATOM 1941 O O . ASN A 1 251 ? 16.348 -0.785 -2.726 1.00 92.31 251 ASN A O 1
ATOM 1945 N N . LEU A 1 252 ? 18.284 -1.598 -3.494 1.00 92.44 252 LEU A N 1
ATOM 1946 C CA . LEU A 1 252 ? 18.146 -1.069 -4.862 1.00 92.44 252 LEU A CA 1
ATOM 1947 C C . LEU A 1 252 ? 16.905 -1.590 -5.607 1.00 92.44 252 LEU A C 1
ATOM 1949 O O . LEU A 1 252 ? 16.265 -0.837 -6.340 1.00 92.44 252 LEU A O 1
ATOM 1953 N N . ASN A 1 253 ? 16.538 -2.857 -5.397 1.00 91.38 253 ASN A N 1
ATOM 1954 C CA . ASN A 1 253 ? 15.359 -3.457 -6.031 1.00 91.38 253 ASN A CA 1
ATOM 1955 C C . ASN A 1 253 ? 14.055 -2.849 -5.491 1.00 91.38 253 ASN A C 1
ATOM 1957 O O . ASN A 1 253 ? 13.132 -2.587 -6.260 1.00 91.38 253 ASN A O 1
ATOM 1961 N N . GLN A 1 254 ? 13.983 -2.599 -4.177 1.00 92.94 254 GLN A N 1
ATOM 1962 C CA . GLN A 1 254 ? 12.841 -1.915 -3.558 1.00 92.94 254 GLN A CA 1
ATOM 1963 C C . GLN A 1 254 ? 12.764 -0.464 -4.027 1.00 92.94 254 GLN A C 1
ATOM 1965 O O . GLN A 1 254 ? 11.684 0.002 -4.377 1.00 92.94 254 GLN A O 1
ATOM 1970 N N . PHE A 1 255 ? 13.908 0.219 -4.143 1.00 95.00 255 PHE A N 1
ATOM 1971 C CA . PHE A 1 255 ? 13.970 1.564 -4.715 1.00 95.00 255 PHE A CA 1
ATOM 1972 C C . PHE A 1 255 ? 13.392 1.610 -6.136 1.00 95.00 255 PHE A C 1
ATOM 1974 O O . PHE A 1 255 ? 12.503 2.418 -6.402 1.00 95.00 255 PHE A O 1
ATOM 1981 N N . GLU A 1 256 ? 13.816 0.715 -7.033 1.00 93.81 256 GLU A N 1
ATOM 1982 C CA . GLU A 1 256 ? 13.261 0.641 -8.392 1.00 93.81 256 GLU A CA 1
ATOM 1983 C C . GLU A 1 256 ? 11.751 0.340 -8.377 1.00 93.81 256 GLU A C 1
ATOM 1985 O O . GLU A 1 256 ? 10.968 1.009 -9.057 1.00 93.81 256 GLU A O 1
ATOM 1990 N N . ALA A 1 257 ? 11.313 -0.613 -7.549 1.00 93.12 257 ALA A N 1
ATOM 1991 C CA . ALA A 1 257 ? 9.905 -0.978 -7.421 1.00 93.12 257 ALA A CA 1
ATOM 1992 C C . ALA A 1 257 ? 9.028 0.162 -6.869 1.00 93.12 257 ALA A C 1
ATOM 1994 O O . ALA A 1 257 ? 7.863 0.284 -7.273 1.00 93.12 257 ALA A O 1
ATOM 1995 N N . ALA A 1 258 ? 9.574 0.990 -5.976 1.00 93.88 258 ALA A N 1
ATOM 1996 C CA . ALA A 1 258 ? 8.920 2.168 -5.423 1.00 93.88 258 ALA A CA 1
ATOM 1997 C C . ALA A 1 258 ? 8.853 3.319 -6.437 1.00 93.88 258 ALA A C 1
ATOM 1999 O O . ALA A 1 258 ? 7.800 3.949 -6.573 1.00 93.88 258 ALA A O 1
ATOM 2000 N N . VAL A 1 259 ? 9.926 3.554 -7.205 1.00 93.94 259 VAL A N 1
ATOM 2001 C CA . VAL A 1 259 ? 9.971 4.572 -8.273 1.00 93.94 259 VAL A CA 1
ATOM 2002 C C . VAL A 1 259 ? 8.826 4.380 -9.267 1.00 93.94 259 VAL A C 1
ATOM 2004 O O . VAL A 1 259 ? 8.170 5.351 -9.627 1.00 93.94 259 VAL A O 1
ATOM 2007 N N . VAL A 1 260 ? 8.525 3.142 -9.662 1.00 92.81 260 VAL A N 1
ATOM 2008 C CA . VAL A 1 260 ? 7.460 2.848 -10.641 1.00 92.81 260 VAL A CA 1
ATOM 2009 C C . VAL A 1 260 ? 6.044 3.047 -10.069 1.00 92.81 260 VAL A C 1
ATOM 2011 O O . VAL A 1 260 ? 5.083 3.194 -10.824 1.00 92.81 260 VAL A O 1
ATOM 2014 N N . ARG A 1 261 ? 5.886 3.048 -8.741 1.00 91.50 261 ARG A N 1
ATOM 2015 C CA . ARG A 1 261 ? 4.576 3.135 -8.068 1.00 91.50 261 ARG A CA 1
ATOM 2016 C C . ARG A 1 261 ? 4.239 4.528 -7.563 1.00 91.50 261 ARG A C 1
ATOM 2018 O O . ARG A 1 261 ? 3.064 4.872 -7.459 1.00 91.50 261 ARG A O 1
ATOM 2025 N N . ILE A 1 262 ? 5.249 5.334 -7.258 1.00 92.50 262 ILE A N 1
ATOM 2026 C CA . ILE A 1 262 ? 5.052 6.719 -6.839 1.00 92.50 262 ILE A CA 1
ATOM 2027 C C . ILE A 1 262 ? 4.822 7.590 -8.091 1.00 92.50 262 ILE A C 1
ATOM 2029 O O . ILE A 1 262 ? 5.548 7.447 -9.078 1.00 92.50 262 ILE A O 1
ATOM 2033 N N . PRO A 1 263 ? 3.848 8.519 -8.090 1.00 90.56 263 PRO A N 1
ATOM 2034 C CA . PRO A 1 263 ? 3.644 9.434 -9.211 1.00 90.56 263 PRO A CA 1
ATOM 2035 C C . PRO A 1 263 ? 4.889 10.282 -9.492 1.00 90.56 263 PRO A C 1
ATOM 2037 O O . PRO A 1 263 ? 5.511 10.809 -8.566 1.00 90.56 263 PRO A O 1
ATOM 2040 N N . VAL A 1 264 ? 5.242 10.435 -10.768 1.00 90.88 264 VAL A N 1
ATOM 2041 C CA . VAL A 1 264 ? 6.460 11.140 -11.207 1.00 90.88 264 VAL A CA 1
ATOM 2042 C C . VAL A 1 264 ? 6.493 12.594 -10.739 1.00 90.88 264 VAL A C 1
ATOM 2044 O O . VAL A 1 264 ? 7.559 13.120 -10.434 1.00 90.88 264 VAL A O 1
ATOM 2047 N N . GLU A 1 265 ? 5.337 13.242 -10.604 1.00 91.94 265 GLU A N 1
ATOM 2048 C CA . GLU A 1 265 ? 5.223 14.639 -10.169 1.00 91.94 265 GLU A CA 1
ATOM 2049 C C . GLU A 1 265 ? 5.674 14.847 -8.715 1.00 91.94 265 GLU A C 1
ATOM 2051 O O . GLU A 1 265 ? 5.864 15.982 -8.275 1.00 91.94 265 GLU A O 1
ATOM 2056 N N . LYS A 1 266 ? 5.799 13.760 -7.946 1.00 92.94 266 LYS A N 1
ATOM 2057 C CA . LYS A 1 266 ? 6.245 13.773 -6.547 1.00 92.94 266 LYS A CA 1
ATOM 2058 C C . LYS A 1 266 ? 7.711 13.381 -6.385 1.00 92.94 266 LYS A C 1
ATOM 2060 O O . LYS A 1 266 ? 8.198 13.371 -5.259 1.00 92.94 266 LYS A O 1
ATOM 2065 N N . GLN A 1 267 ? 8.400 13.050 -7.474 1.00 94.06 267 GLN A N 1
ATOM 2066 C CA . GLN A 1 267 ? 9.775 12.561 -7.448 1.00 94.06 267 GLN A CA 1
ATOM 2067 C C . GLN A 1 267 ? 10.766 13.648 -7.867 1.00 94.06 267 GLN A C 1
ATOM 2069 O O . GLN A 1 267 ? 10.479 14.475 -8.734 1.00 94.06 267 GLN A O 1
ATOM 2074 N N . ASP A 1 268 ? 11.977 13.598 -7.310 1.00 94.75 268 ASP A N 1
ATOM 2075 C CA . ASP A 1 268 ? 13.122 14.297 -7.891 1.00 94.75 268 ASP A CA 1
ATOM 2076 C C . ASP A 1 268 ? 13.650 13.484 -9.082 1.00 94.75 268 ASP A C 1
ATOM 2078 O O . ASP A 1 268 ? 14.405 12.520 -8.934 1.00 94.75 268 ASP A O 1
ATOM 2082 N N . ILE A 1 269 ? 13.233 13.887 -10.284 1.00 94.31 269 ILE A N 1
ATOM 2083 C CA . ILE A 1 269 ? 13.607 13.237 -11.546 1.00 94.31 269 ILE A CA 1
ATOM 2084 C C . ILE A 1 269 ? 15.130 13.181 -11.719 1.00 94.31 269 ILE A C 1
ATOM 2086 O O . ILE A 1 269 ? 15.650 12.182 -12.217 1.00 94.31 269 ILE A O 1
ATOM 2090 N N . HIS A 1 270 ? 15.862 14.226 -11.321 1.00 94.12 270 HIS A N 1
ATOM 2091 C CA . HIS A 1 270 ? 17.312 14.260 -11.499 1.00 94.12 270 HIS A CA 1
ATOM 2092 C C . HIS A 1 270 ? 17.992 13.230 -10.597 1.00 94.12 270 HIS A C 1
ATOM 2094 O O . HIS A 1 270 ? 18.852 12.468 -11.058 1.00 94.12 270 HIS A O 1
ATOM 2100 N N . PHE A 1 271 ? 17.571 13.173 -9.336 1.00 95.12 271 PHE A N 1
ATOM 2101 C CA . PHE A 1 271 ? 18.081 12.205 -8.375 1.00 95.12 271 PHE A CA 1
ATOM 2102 C C . PHE A 1 271 ? 17.758 10.760 -8.776 1.00 95.12 271 PHE A C 1
ATOM 2104 O O . PHE A 1 271 ? 18.660 9.914 -8.802 1.00 95.12 271 PHE A O 1
ATOM 2111 N N . VAL A 1 272 ? 16.501 10.487 -9.146 1.00 95.56 272 VAL A N 1
ATOM 2112 C CA . VAL A 1 272 ? 16.051 9.151 -9.566 1.00 95.56 272 VAL A CA 1
ATOM 2113 C C . VAL A 1 272 ? 16.821 8.693 -10.801 1.00 95.56 272 VAL A C 1
ATOM 2115 O O . VAL A 1 272 ? 17.432 7.629 -10.773 1.00 95.56 272 VAL A O 1
ATOM 2118 N N . MET A 1 273 ? 16.898 9.519 -11.848 1.00 94.06 273 MET A N 1
ATOM 2119 C CA . MET A 1 273 ? 17.611 9.165 -13.081 1.00 94.06 273 MET A CA 1
ATOM 2120 C C . MET A 1 273 ? 19.103 8.919 -12.851 1.00 94.06 273 MET A C 1
ATOM 2122 O O . MET A 1 273 ? 19.659 7.951 -13.371 1.00 94.06 273 MET A O 1
ATOM 2126 N N . THR A 1 274 ? 19.760 9.772 -12.061 1.00 94.38 274 THR A N 1
ATOM 2127 C CA . THR A 1 274 ? 21.192 9.626 -11.754 1.00 94.38 274 THR A CA 1
ATOM 2128 C C . THR A 1 274 ? 21.460 8.332 -10.988 1.00 94.38 274 THR A C 1
ATOM 2130 O O . THR A 1 274 ? 22.396 7.597 -11.311 1.00 94.38 274 THR A O 1
ATOM 2133 N N . THR A 1 275 ? 20.611 8.017 -10.009 1.00 93.88 275 THR A N 1
ATOM 2134 C CA . THR A 1 275 ? 20.729 6.800 -9.198 1.00 93.88 275 THR A CA 1
ATOM 2135 C C . THR A 1 275 ? 20.422 5.548 -10.012 1.00 93.88 275 THR A C 1
ATOM 2137 O O . THR A 1 275 ? 21.190 4.585 -9.955 1.00 93.88 275 THR A O 1
ATOM 2140 N N . CYS A 1 276 ? 19.341 5.552 -10.795 1.00 94.00 276 CYS A N 1
ATOM 2141 C CA . CYS A 1 276 ? 18.955 4.415 -11.622 1.00 94.00 276 CYS A CA 1
ATOM 2142 C C . CYS A 1 276 ? 20.032 4.086 -12.660 1.00 94.00 276 CYS A C 1
ATOM 2144 O O . CYS A 1 276 ? 20.432 2.930 -12.768 1.00 94.00 276 CYS A O 1
ATOM 2146 N N . ARG A 1 277 ? 20.585 5.091 -13.350 1.00 91.56 277 ARG A N 1
ATOM 2147 C CA . ARG A 1 277 ? 21.678 4.892 -14.319 1.00 91.56 277 ARG A CA 1
ATOM 2148 C C . ARG A 1 277 ? 22.941 4.346 -13.671 1.00 91.56 277 ARG A C 1
ATOM 2150 O O . ARG A 1 277 ? 23.507 3.370 -14.155 1.00 91.56 277 ARG A O 1
ATOM 2157 N N . LYS A 1 278 ? 23.359 4.935 -12.544 1.00 91.38 278 LYS A N 1
ATOM 2158 C CA . LYS A 1 278 ? 24.553 4.494 -11.808 1.00 91.38 278 LYS A CA 1
ATOM 2159 C C . LYS A 1 278 ? 24.463 3.023 -11.389 1.00 91.38 278 LYS A C 1
ATOM 2161 O O . LYS A 1 278 ? 25.476 2.333 -11.400 1.00 91.38 278 LYS A O 1
ATOM 2166 N N . ASN A 1 279 ? 23.266 2.561 -11.031 1.00 89.31 279 ASN A N 1
ATOM 2167 C CA . ASN A 1 279 ? 23.025 1.207 -10.535 1.00 89.31 279 ASN A CA 1
ATOM 2168 C C . ASN A 1 279 ? 22.396 0.262 -11.579 1.00 89.31 279 ASN A C 1
ATOM 2170 O O . ASN A 1 279 ? 22.014 -0.846 -11.219 1.00 89.31 279 ASN A O 1
ATOM 2174 N N . ARG A 1 280 ? 22.290 0.671 -12.856 1.00 88.31 280 ARG A N 1
ATOM 2175 C CA . ARG A 1 280 ? 21.685 -0.117 -13.953 1.00 88.31 280 ARG A CA 1
ATOM 2176 C C . ARG A 1 280 ? 20.229 -0.567 -13.684 1.00 88.31 280 ARG A C 1
ATOM 2178 O O . ARG A 1 280 ? 19.828 -1.663 -14.069 1.00 88.31 280 ARG A O 1
ATOM 2185 N N . LEU A 1 281 ? 19.431 0.288 -13.041 1.00 91.44 281 LEU A N 1
ATOM 2186 C CA . LEU A 1 281 ? 18.009 0.069 -12.723 1.00 91.44 281 LEU A CA 1
ATOM 2187 C C . LEU A 1 281 ? 17.112 0.620 -13.845 1.00 91.44 281 LEU A C 1
ATOM 2189 O O . LEU A 1 281 ? 16.643 1.762 -13.790 1.00 91.44 281 LEU A O 1
ATOM 2193 N N . TYR A 1 282 ? 16.934 -0.160 -14.911 1.00 90.56 282 TYR A N 1
ATOM 2194 C CA . TYR A 1 282 ? 16.296 0.315 -16.142 1.00 90.56 282 TYR A CA 1
ATOM 2195 C C . TYR A 1 282 ? 14.767 0.385 -16.112 1.00 90.56 282 TYR A C 1
ATOM 2197 O O . TYR A 1 282 ? 14.215 1.168 -16.881 1.00 90.56 282 TYR A O 1
ATOM 2205 N N . ASP A 1 283 ? 14.065 -0.334 -15.232 1.00 92.19 283 ASP A N 1
ATOM 2206 C CA . ASP A 1 283 ? 12.607 -0.167 -15.115 1.00 92.19 283 ASP A CA 1
ATOM 2207 C C . ASP A 1 283 ? 12.278 1.223 -14.565 1.00 92.19 283 ASP A C 1
ATOM 2209 O O . ASP A 1 283 ? 11.348 1.877 -15.045 1.00 92.19 283 ASP A O 1
ATOM 2213 N N . GLY A 1 284 ? 13.099 1.712 -13.628 1.00 91.69 284 GLY A N 1
ATOM 2214 C CA . GLY A 1 284 ? 13.030 3.088 -13.136 1.00 91.69 284 GLY A CA 1
ATOM 2215 C C . GLY A 1 284 ? 13.330 4.116 -14.232 1.00 91.69 284 GLY A C 1
ATOM 2216 O O . GLY A 1 284 ? 12.574 5.074 -14.396 1.00 91.69 284 GLY A O 1
ATOM 2217 N N . VAL A 1 285 ? 14.380 3.891 -15.036 1.00 93.00 285 VAL A N 1
ATOM 2218 C CA . VAL A 1 285 ? 14.719 4.763 -16.181 1.00 93.00 285 VAL A CA 1
ATOM 2219 C C . VAL A 1 285 ? 13.567 4.821 -17.185 1.00 93.00 285 VAL A C 1
ATOM 2221 O O . VAL A 1 285 ? 13.103 5.911 -17.522 1.00 93.00 285 VAL A O 1
ATOM 2224 N N . ILE A 1 286 ? 13.067 3.663 -17.629 1.00 93.00 286 ILE A N 1
ATOM 2225 C CA . ILE A 1 286 ? 11.963 3.569 -18.594 1.00 93.00 286 ILE A CA 1
ATOM 2226 C C . ILE A 1 286 ? 10.713 4.263 -18.044 1.00 93.00 286 ILE A C 1
ATOM 2228 O O . ILE A 1 286 ? 10.068 5.027 -18.763 1.00 93.00 286 ILE A O 1
ATOM 2232 N N . TYR A 1 287 ? 10.376 4.038 -16.772 1.00 93.38 287 TYR A N 1
ATOM 2233 C CA . TYR A 1 287 ? 9.214 4.664 -16.146 1.00 93.38 287 TYR A CA 1
ATOM 2234 C C . TYR A 1 287 ? 9.296 6.194 -16.179 1.00 93.38 287 TYR A C 1
ATOM 2236 O O . TYR A 1 287 ? 8.344 6.847 -16.613 1.00 93.38 287 TYR A O 1
ATOM 2244 N N . VAL A 1 288 ? 10.438 6.767 -15.787 1.00 93.00 288 VAL A N 1
ATOM 2245 C CA . VAL A 1 288 ? 10.639 8.222 -15.794 1.00 93.00 288 VAL A CA 1
ATOM 2246 C C . VAL A 1 288 ? 10.590 8.781 -17.218 1.00 93.00 288 VAL A C 1
ATOM 2248 O O . VAL A 1 288 ? 9.905 9.775 -17.451 1.00 93.00 288 VAL A O 1
ATOM 2251 N N . TYR A 1 289 ? 11.231 8.135 -18.193 1.00 92.94 289 TYR A N 1
ATOM 2252 C CA . TYR A 1 289 ? 11.153 8.540 -19.603 1.00 92.94 289 TYR A CA 1
ATOM 2253 C C . TYR A 1 289 ? 9.706 8.554 -20.125 1.00 92.94 289 TYR A C 1
ATOM 2255 O O . TYR A 1 289 ? 9.227 9.568 -20.647 1.00 92.94 289 TYR A O 1
ATOM 2263 N N . ASN A 1 290 ? 8.971 7.468 -19.890 1.00 92.19 290 ASN A N 1
ATOM 2264 C CA . ASN A 1 290 ? 7.609 7.301 -20.388 1.00 92.19 290 ASN A CA 1
ATOM 2265 C C . ASN A 1 290 ? 6.622 8.268 -19.727 1.00 92.19 290 ASN A C 1
ATOM 2267 O O . ASN A 1 290 ? 5.760 8.831 -20.404 1.00 92.19 290 ASN A O 1
ATOM 2271 N N . LYS A 1 291 ? 6.714 8.450 -18.405 1.00 90.50 291 LYS A N 1
ATOM 2272 C CA . LYS A 1 291 ? 5.734 9.226 -17.631 1.00 90.50 291 LYS A CA 1
ATOM 2273 C C . LYS A 1 291 ? 6.110 10.698 -17.471 1.00 90.50 291 LYS A C 1
ATOM 2275 O O . LYS A 1 291 ? 5.220 11.536 -17.558 1.00 90.50 291 LYS A O 1
ATOM 2280 N N . ALA A 1 292 ? 7.390 11.030 -17.285 1.00 89.94 292 ALA A N 1
ATOM 2281 C CA . ALA A 1 292 ? 7.837 12.419 -17.141 1.00 89.94 292 ALA A CA 1
ATOM 2282 C C . ALA A 1 292 ? 8.010 13.116 -18.493 1.00 89.94 292 ALA A C 1
ATOM 2284 O O . ALA A 1 292 ? 7.618 14.269 -18.658 1.00 89.94 292 ALA A O 1
ATOM 2285 N N . MET A 1 293 ? 8.630 12.422 -19.454 1.00 89.88 293 MET A N 1
ATOM 2286 C CA . MET A 1 293 ? 9.072 13.025 -20.718 1.00 89.88 293 MET A CA 1
ATOM 2287 C C . MET A 1 293 ? 8.161 12.670 -21.895 1.00 89.88 293 MET A C 1
ATOM 2289 O O . MET A 1 293 ? 8.246 13.312 -22.938 1.00 89.88 293 MET A O 1
ATOM 2293 N N . SER A 1 294 ? 7.275 11.678 -21.733 1.00 89.38 294 SER A N 1
ATOM 2294 C CA . SER A 1 294 ? 6.499 11.090 -22.837 1.00 89.38 294 SER A CA 1
ATOM 2295 C C . SER A 1 294 ? 7.384 10.619 -24.000 1.00 89.38 294 SER A C 1
ATOM 2297 O O . SER A 1 294 ? 6.946 10.613 -25.151 1.00 89.38 294 SER A O 1
ATOM 2299 N N . ASP A 1 295 ? 8.625 10.232 -23.696 1.00 91.88 295 ASP A N 1
ATOM 2300 C CA . ASP A 1 295 ? 9.599 9.732 -24.660 1.00 91.88 295 ASP A CA 1
ATOM 2301 C C . ASP A 1 295 ? 9.801 8.235 -24.437 1.00 91.88 295 ASP A C 1
ATOM 2303 O O . ASP A 1 295 ? 10.373 7.811 -23.439 1.00 91.88 295 ASP A O 1
ATOM 2307 N N . TYR A 1 296 ? 9.319 7.444 -25.389 1.00 89.88 296 TYR A N 1
ATOM 2308 C CA . TYR A 1 296 ? 9.365 5.986 -25.340 1.00 89.88 296 TYR A CA 1
ATOM 2309 C C . TYR A 1 296 ? 10.558 5.409 -26.113 1.00 89.88 296 TYR A C 1
ATOM 2311 O O . TYR A 1 296 ? 10.857 4.222 -25.971 1.00 89.88 296 TYR A O 1
ATOM 2319 N N . ILE A 1 297 ? 11.237 6.234 -26.922 1.00 90.31 297 ILE A N 1
ATOM 2320 C CA . ILE A 1 297 ? 12.357 5.833 -27.784 1.00 90.31 297 ILE A CA 1
ATOM 2321 C C . ILE A 1 297 ? 13.694 6.082 -27.089 1.00 90.31 297 ILE A C 1
ATOM 2323 O O . ILE A 1 297 ? 14.562 5.212 -27.122 1.00 90.31 297 ILE A O 1
ATOM 2327 N N . GLY A 1 298 ? 13.837 7.210 -26.390 1.00 89.38 298 GLY A N 1
ATOM 2328 C CA . GLY A 1 298 ? 15.009 7.526 -25.572 1.00 89.38 298 GLY A CA 1
ATOM 2329 C C . GLY A 1 298 ? 15.505 6.374 -24.685 1.00 89.38 298 GLY A C 1
ATOM 2330 O O . GLY A 1 298 ? 16.694 6.051 -24.767 1.00 89.38 298 GLY A O 1
ATOM 2331 N N . PRO A 1 299 ? 14.642 5.698 -23.895 1.00 91.12 299 PRO A N 1
ATOM 2332 C CA . PRO A 1 299 ? 15.082 4.581 -23.065 1.00 91.12 299 PRO A CA 1
ATOM 2333 C C . PRO A 1 299 ? 15.484 3.340 -23.879 1.00 91.12 299 PRO A C 1
ATOM 2335 O O . PRO A 1 299 ? 16.372 2.610 -23.447 1.00 91.12 299 PRO A O 1
ATOM 2338 N N . LEU A 1 300 ? 14.890 3.102 -25.060 1.00 89.62 300 LEU A N 1
ATOM 2339 C CA . LEU A 1 300 ? 15.317 2.010 -25.949 1.00 89.62 300 LEU A CA 1
ATOM 2340 C C . LEU A 1 300 ? 16.745 2.242 -26.431 1.00 89.62 300 LEU A C 1
ATOM 2342 O O . LEU A 1 300 ? 17.583 1.354 -26.320 1.00 89.62 300 LEU A O 1
ATOM 2346 N N . GLU A 1 301 ? 17.018 3.438 -26.948 1.00 88.44 301 GLU A N 1
ATOM 2347 C CA . GLU A 1 301 ? 18.341 3.805 -27.452 1.00 88.44 301 GLU A CA 1
ATOM 2348 C C . GLU A 1 301 ? 19.400 3.737 -26.348 1.00 88.44 301 GLU A C 1
ATOM 2350 O O . GLU A 1 301 ? 20.479 3.202 -26.578 1.00 88.44 301 GLU A O 1
ATOM 2355 N N . GLU A 1 302 ? 19.075 4.200 -25.137 1.00 89.31 302 GLU A N 1
ATOM 2356 C CA . GLU A 1 302 ? 19.985 4.120 -23.992 1.00 89.31 302 GLU A CA 1
ATOM 2357 C C . GLU A 1 302 ? 20.312 2.663 -23.623 1.00 89.31 302 GLU A C 1
ATOM 2359 O O . GLU A 1 302 ? 21.473 2.337 -23.376 1.00 89.31 302 GLU A O 1
ATOM 2364 N N . ILE A 1 303 ? 19.329 1.757 -23.615 1.00 87.88 303 ILE A N 1
ATOM 2365 C CA . ILE A 1 303 ? 19.588 0.332 -23.347 1.00 87.88 303 ILE A CA 1
ATOM 2366 C C . ILE A 1 303 ? 20.364 -0.312 -24.504 1.00 87.88 303 ILE A C 1
ATOM 2368 O O . ILE A 1 303 ? 21.269 -1.108 -24.255 1.00 87.88 303 ILE A O 1
ATOM 2372 N N . PHE A 1 304 ? 20.058 0.043 -25.756 1.00 86.62 304 PHE A N 1
ATOM 2373 C CA . PHE A 1 304 ? 20.791 -0.454 -26.919 1.00 86.62 304 PHE A CA 1
ATOM 2374 C C . PHE A 1 304 ? 22.265 -0.061 -26.889 1.00 86.62 304 PHE A C 1
ATOM 2376 O O . PHE A 1 304 ? 23.103 -0.922 -27.142 1.00 86.62 304 PHE A O 1
ATOM 2383 N N . ASP A 1 305 ? 22.587 1.190 -26.561 1.00 85.00 305 ASP A N 1
ATOM 2384 C CA . ASP A 1 305 ? 23.976 1.650 -26.467 1.00 85.00 305 ASP A CA 1
ATOM 2385 C C . ASP A 1 305 ? 24.734 0.859 -25.383 1.00 85.00 305 ASP A C 1
ATOM 2387 O O . ASP A 1 305 ? 25.830 0.359 -25.631 1.00 85.00 305 ASP A O 1
ATOM 2391 N N . ASN A 1 306 ? 24.100 0.624 -24.226 1.00 83.38 306 ASN A N 1
ATOM 2392 C CA . ASN A 1 306 ? 24.685 -0.179 -23.146 1.00 83.38 306 ASN A CA 1
ATOM 2393 C C . ASN A 1 306 ? 24.883 -1.659 -23.525 1.00 83.38 306 ASN A C 1
ATOM 2395 O O . ASN A 1 306 ? 25.880 -2.259 -23.137 1.00 83.38 306 ASN A O 1
ATOM 2399 N N . LEU A 1 307 ? 23.955 -2.271 -24.271 1.00 81.19 307 LEU A N 1
ATOM 2400 C CA . LEU A 1 307 ? 24.100 -3.659 -24.734 1.00 81.19 307 LEU A CA 1
ATOM 2401 C C . LEU A 1 307 ? 25.105 -3.785 -25.885 1.00 81.19 307 LEU A C 1
ATOM 2403 O O . LEU A 1 307 ? 25.818 -4.787 -25.968 1.00 81.19 307 LEU A O 1
ATOM 2407 N N . ALA A 1 308 ? 25.190 -2.784 -26.763 1.00 79.69 308 ALA A N 1
ATOM 2408 C CA . ALA A 1 308 ? 26.144 -2.766 -27.868 1.00 79.69 308 ALA A CA 1
ATOM 2409 C C . ALA A 1 308 ? 27.592 -2.795 -27.363 1.00 79.69 308 ALA A C 1
ATOM 2411 O O . ALA A 1 308 ? 28.410 -3.512 -27.935 1.00 79.69 308 ALA A O 1
ATOM 2412 N N . GLU A 1 309 ? 27.886 -2.101 -26.258 1.00 74.75 309 GLU A N 1
ATOM 2413 C CA . GLU A 1 309 ? 29.193 -2.153 -25.583 1.00 74.75 309 GLU A CA 1
ATOM 2414 C C . GLU A 1 309 ? 29.560 -3.557 -25.061 1.00 74.75 309 GLU A C 1
ATOM 2416 O O . GLU A 1 309 ? 30.736 -3.847 -24.856 1.00 74.75 309 GLU A O 1
ATOM 2421 N N . LEU A 1 310 ? 28.573 -4.439 -24.868 1.00 68.19 310 LEU A N 1
ATOM 2422 C CA . LEU A 1 310 ? 28.728 -5.744 -24.213 1.00 68.19 310 LEU A CA 1
ATOM 2423 C C . LEU A 1 310 ? 28.627 -6.936 -25.176 1.00 68.19 310 LEU A C 1
ATOM 2425 O O . LEU A 1 310 ? 28.959 -8.061 -24.815 1.00 68.19 310 LEU A O 1
ATOM 2429 N N . THR A 1 311 ? 28.177 -6.714 -26.412 1.00 61.81 311 THR A N 1
ATOM 2430 C CA . THR A 1 311 ? 27.865 -7.797 -27.368 1.00 61.81 311 THR A CA 1
ATOM 2431 C C . THR A 1 311 ? 29.110 -8.490 -27.932 1.00 61.81 311 THR A C 1
ATOM 2433 O O . THR A 1 311 ? 29.012 -9.588 -28.475 1.00 61.81 311 THR A O 1
ATOM 2436 N N . ASP A 1 312 ? 30.286 -7.881 -27.779 1.00 64.69 312 ASP A N 1
ATOM 2437 C CA . ASP A 1 312 ? 31.566 -8.486 -28.161 1.00 64.69 312 ASP A CA 1
ATOM 2438 C C . ASP A 1 312 ? 32.147 -9.400 -27.058 1.00 64.69 312 ASP A C 1
ATOM 2440 O O . ASP A 1 312 ? 33.197 -10.016 -27.251 1.00 64.69 312 ASP A O 1
ATOM 2444 N N . CYS A 1 313 ? 31.481 -9.522 -25.902 1.00 63.59 313 CYS A N 1
ATOM 2445 C CA . CYS A 1 313 ? 31.881 -10.433 -24.830 1.00 63.59 313 CYS A CA 1
ATOM 2446 C C . CYS A 1 313 ? 31.333 -11.854 -25.066 1.00 63.59 313 CYS A C 1
ATOM 2448 O O . CYS A 1 313 ? 30.138 -12.048 -25.260 1.00 63.59 313 CYS A O 1
ATOM 2450 N N . GLU A 1 314 ? 32.201 -12.873 -24.990 1.00 59.53 314 GLU A N 1
ATOM 2451 C CA . GLU A 1 314 ? 31.834 -14.285 -25.227 1.00 59.53 314 GLU A CA 1
ATOM 2452 C C . GLU A 1 314 ? 30.853 -14.865 -24.190 1.00 59.53 314 GLU A C 1
ATOM 2454 O O . GLU A 1 314 ? 30.206 -15.879 -24.454 1.00 59.53 314 GLU A O 1
ATOM 2459 N N . MET A 1 315 ? 30.728 -14.242 -23.014 1.00 69.44 315 MET A N 1
ATOM 2460 C CA . MET A 1 315 ? 29.775 -14.634 -21.976 1.00 69.44 315 MET A CA 1
ATOM 2461 C C . MET A 1 315 ? 29.107 -13.402 -21.375 1.00 69.44 315 MET A C 1
ATOM 2463 O O . MET A 1 315 ? 29.778 -12.554 -20.791 1.00 69.44 315 MET A O 1
ATOM 2467 N N . LEU A 1 316 ? 27.781 -13.344 -21.497 1.00 76.06 316 LEU A N 1
ATOM 2468 C CA . LEU A 1 316 ? 26.943 -12.368 -20.809 1.00 76.06 316 LEU A CA 1
ATOM 2469 C C . LEU A 1 316 ? 26.682 -12.840 -19.375 1.00 76.06 316 LEU A C 1
ATOM 2471 O O . LEU A 1 316 ? 26.437 -14.022 -19.128 1.00 76.06 316 LEU A O 1
ATOM 2475 N N . SER A 1 317 ? 26.719 -11.911 -18.430 1.00 80.88 317 SER A N 1
ATOM 2476 C CA . SER A 1 317 ? 26.320 -12.140 -17.041 1.00 80.88 317 SER A CA 1
ATOM 2477 C C . SER A 1 317 ? 24.796 -12.233 -16.892 1.00 80.88 317 SER A C 1
ATOM 2479 O O . SER A 1 317 ? 24.042 -11.698 -17.706 1.00 80.88 317 SER A O 1
ATOM 2481 N N . ASP A 1 318 ? 24.323 -12.837 -15.797 1.00 81.19 318 ASP A N 1
ATOM 2482 C CA . ASP A 1 318 ? 22.887 -12.933 -15.485 1.00 81.19 318 ASP A CA 1
ATOM 2483 C C . ASP A 1 318 ? 22.190 -11.558 -15.473 1.00 81.19 318 ASP A C 1
ATOM 2485 O O . ASP A 1 318 ? 21.047 -11.425 -15.910 1.00 81.19 318 ASP A O 1
ATOM 2489 N N . CYS A 1 319 ? 22.893 -10.509 -15.031 1.00 78.44 319 CYS A N 1
ATOM 2490 C CA . CYS A 1 319 ? 22.393 -9.132 -15.031 1.00 78.44 319 CYS A CA 1
ATOM 2491 C C . CYS A 1 319 ? 22.185 -8.580 -16.451 1.00 78.44 319 CYS A C 1
ATOM 2493 O O . CYS A 1 319 ? 21.232 -7.840 -16.698 1.00 78.44 319 CYS A O 1
ATOM 2495 N N . GLU A 1 320 ? 23.064 -8.929 -17.389 1.00 81.94 320 GLU A N 1
ATOM 2496 C CA . GLU A 1 320 ? 22.999 -8.480 -18.787 1.00 81.94 320 GLU A CA 1
ATOM 2497 C C . GLU A 1 320 ? 21.927 -9.246 -19.561 1.00 81.94 320 GLU A C 1
ATOM 2499 O O . GLU A 1 320 ? 21.180 -8.655 -20.342 1.00 81.94 320 GLU A O 1
ATOM 2504 N N . ILE A 1 321 ? 21.777 -10.540 -19.270 1.00 85.06 321 ILE A N 1
ATOM 2505 C CA . ILE A 1 321 ? 20.670 -11.353 -19.781 1.00 85.06 321 ILE A CA 1
ATOM 2506 C C . ILE A 1 321 ? 19.334 -10.786 -19.283 1.00 85.06 321 ILE A C 1
ATOM 2508 O O . ILE A 1 321 ? 18.403 -10.601 -20.071 1.00 85.06 321 ILE A O 1
ATOM 2512 N N . ALA A 1 322 ? 19.234 -10.444 -17.994 1.00 85.94 322 ALA A N 1
ATOM 2513 C CA . ALA A 1 322 ? 18.043 -9.806 -17.439 1.00 85.94 322 ALA A CA 1
ATOM 2514 C C . ALA A 1 322 ? 17.736 -8.462 -18.123 1.00 85.94 322 ALA A C 1
ATOM 2516 O O . ALA A 1 322 ? 16.577 -8.193 -18.437 1.00 85.94 322 ALA A O 1
ATOM 2517 N N . LEU A 1 323 ? 18.757 -7.645 -18.407 1.00 85.62 323 LEU A N 1
ATOM 2518 C CA . LEU A 1 323 ? 18.600 -6.377 -19.124 1.00 85.62 323 LEU A CA 1
ATOM 2519 C C . LEU A 1 323 ? 18.060 -6.571 -20.548 1.00 85.62 323 LEU A C 1
ATOM 2521 O O . LEU A 1 323 ? 17.099 -5.902 -20.931 1.00 85.62 323 LEU A O 1
ATOM 2525 N N . GLY A 1 324 ? 18.638 -7.485 -21.328 1.00 86.69 324 GLY A N 1
ATOM 2526 C CA . GLY A 1 324 ? 18.161 -7.738 -22.688 1.00 86.69 324 GLY A CA 1
ATOM 2527 C C . GLY A 1 324 ? 16.764 -8.370 -22.722 1.00 86.69 324 GLY A C 1
ATOM 2528 O O . GLY A 1 324 ? 15.945 -8.002 -23.563 1.00 86.69 324 GLY A O 1
ATOM 2529 N N . ASN A 1 325 ? 16.420 -9.212 -21.742 1.00 89.31 325 ASN A N 1
ATOM 2530 C CA . ASN A 1 325 ? 15.050 -9.711 -21.579 1.00 89.31 325 ASN A CA 1
ATOM 2531 C C . ASN A 1 325 ? 14.058 -8.584 -21.247 1.00 89.31 325 ASN A C 1
ATOM 2533 O O . ASN A 1 325 ? 12.965 -8.545 -21.814 1.00 89.31 325 ASN A O 1
ATOM 2537 N N . LYS A 1 326 ? 14.438 -7.635 -20.377 1.00 89.44 326 LYS A N 1
ATOM 2538 C CA . LYS A 1 326 ? 13.630 -6.435 -20.093 1.00 89.44 326 LYS A CA 1
ATOM 2539 C C . LYS A 1 326 ? 13.454 -5.568 -21.339 1.00 89.44 326 LYS A C 1
ATOM 2541 O O . LYS A 1 326 ? 12.349 -5.100 -21.596 1.00 89.44 326 LYS A O 1
ATOM 2546 N N . LEU A 1 327 ? 14.504 -5.396 -22.142 1.00 90.69 327 LEU A N 1
ATOM 2547 C CA . LEU A 1 327 ? 14.430 -4.677 -23.415 1.00 90.69 327 LEU A CA 1
ATOM 2548 C C . LEU A 1 327 ? 13.431 -5.331 -24.377 1.00 90.69 327 LEU A C 1
ATOM 2550 O O . LEU A 1 327 ? 12.580 -4.641 -24.935 1.00 90.69 327 LEU A O 1
ATOM 2554 N N . LEU A 1 328 ? 13.506 -6.653 -24.552 1.00 90.81 328 LEU A N 1
ATOM 2555 C CA . LEU A 1 328 ? 12.583 -7.402 -25.408 1.00 90.81 328 LEU A CA 1
ATOM 2556 C C . LEU A 1 328 ? 11.134 -7.284 -24.920 1.00 90.81 328 LEU A C 1
ATOM 2558 O O . LEU A 1 328 ? 10.237 -7.026 -25.725 1.00 90.81 328 LEU A O 1
ATOM 2562 N N . LEU A 1 329 ? 10.912 -7.396 -23.608 1.00 92.06 329 LEU A N 1
ATOM 2563 C CA . LEU A 1 329 ? 9.597 -7.207 -22.998 1.00 92.06 329 LEU A CA 1
ATOM 2564 C C . LEU A 1 329 ? 9.078 -5.775 -23.198 1.00 92.06 329 LEU A C 1
ATOM 2566 O O . LEU A 1 329 ? 7.906 -5.577 -23.519 1.00 92.06 329 LEU A O 1
ATOM 2570 N N . TYR A 1 330 ? 9.946 -4.774 -23.059 1.00 92.12 330 TYR A N 1
ATOM 2571 C CA . TYR A 1 330 ? 9.581 -3.381 -23.285 1.00 92.12 330 TYR A CA 1
ATOM 2572 C C . TYR A 1 330 ? 9.203 -3.125 -24.752 1.00 92.12 330 TYR A C 1
ATOM 2574 O O . TYR A 1 330 ? 8.145 -2.552 -25.017 1.00 92.12 330 TYR A O 1
ATOM 2582 N N . ILE A 1 331 ? 9.989 -3.639 -25.708 1.00 91.31 331 ILE A N 1
ATOM 2583 C CA . ILE A 1 331 ? 9.673 -3.594 -27.146 1.00 91.31 331 ILE A CA 1
ATOM 2584 C C . ILE A 1 331 ? 8.318 -4.254 -27.417 1.00 91.31 331 ILE A C 1
ATOM 2586 O O . ILE A 1 331 ? 7.485 -3.671 -28.115 1.00 91.31 331 ILE A O 1
ATOM 2590 N N . GLN A 1 332 ? 8.070 -5.434 -26.844 1.00 91.19 332 GLN A N 1
ATOM 2591 C CA . GLN A 1 332 ? 6.799 -6.142 -26.988 1.00 91.19 332 GLN A CA 1
ATOM 2592 C C . GLN A 1 332 ? 5.623 -5.294 -26.497 1.00 91.19 332 GLN A C 1
ATOM 2594 O O . GLN A 1 332 ? 4.622 -5.154 -27.207 1.00 91.19 332 GLN A O 1
ATOM 2599 N N . CYS A 1 333 ? 5.743 -4.703 -25.305 1.00 90.88 333 CYS A N 1
ATOM 2600 C CA . CYS A 1 333 ? 4.719 -3.823 -24.753 1.00 90.88 333 CYS A CA 1
ATOM 2601 C C . CYS A 1 333 ? 4.467 -2.622 -25.667 1.00 90.88 333 CYS A C 1
ATOM 2603 O O . CYS A 1 333 ? 3.312 -2.357 -26.003 1.00 90.88 333 CYS A O 1
ATOM 2605 N N . CYS A 1 334 ? 5.517 -1.944 -26.137 1.00 90.62 334 CYS A N 1
ATOM 2606 C CA . CYS A 1 334 ? 5.364 -0.789 -27.015 1.00 90.62 334 CYS A CA 1
ATOM 2607 C C . CYS A 1 334 ? 4.740 -1.138 -28.372 1.00 90.62 334 CYS A C 1
ATOM 2609 O O . CYS A 1 334 ? 3.859 -0.409 -28.821 1.00 90.62 334 CYS A O 1
ATOM 2611 N N . LEU A 1 335 ? 5.149 -2.240 -29.013 1.00 88.19 335 LEU A N 1
ATOM 2612 C CA . LEU A 1 335 ? 4.581 -2.700 -30.291 1.00 88.19 335 LEU A CA 1
ATOM 2613 C C . LEU A 1 335 ? 3.120 -3.156 -30.154 1.00 88.19 335 LEU A C 1
ATOM 2615 O O . LEU A 1 335 ? 2.327 -2.981 -31.079 1.00 88.19 335 LEU A O 1
ATOM 2619 N N . SER A 1 336 ? 2.757 -3.687 -28.986 1.00 87.38 336 SER A N 1
ATOM 2620 C CA . SER A 1 336 ? 1.385 -4.084 -28.644 1.00 87.38 336 SER A CA 1
ATOM 2621 C C . SER A 1 336 ? 0.519 -2.924 -28.131 1.00 87.38 336 SER A C 1
ATOM 2623 O O . SER A 1 336 ? -0.624 -3.151 -27.736 1.00 87.38 336 SER A O 1
ATOM 2625 N N . GLY A 1 337 ? 1.054 -1.698 -28.047 1.00 85.19 337 GLY A N 1
ATOM 2626 C CA . GLY A 1 337 ? 0.329 -0.541 -27.512 1.00 85.19 337 GLY A CA 1
ATOM 2627 C C . GLY A 1 337 ? 0.000 -0.633 -26.013 1.00 85.19 337 GLY A C 1
ATOM 2628 O O . GLY A 1 337 ? -0.975 -0.036 -25.556 1.00 85.19 337 GLY A O 1
ATOM 2629 N N . ARG A 1 338 ? 0.791 -1.379 -25.231 1.00 87.75 338 ARG A N 1
ATOM 2630 C CA . ARG A 1 338 ? 0.649 -1.536 -23.772 1.00 87.75 338 ARG A CA 1
ATOM 2631 C C . ARG A 1 338 ? 1.663 -0.673 -23.024 1.00 87.75 338 ARG A C 1
ATOM 2633 O O . ARG A 1 338 ? 2.763 -0.424 -23.509 1.00 87.75 338 ARG A O 1
ATOM 2640 N N . ALA A 1 339 ? 1.304 -0.231 -21.820 1.00 88.19 339 ALA A N 1
ATOM 2641 C CA . ALA A 1 339 ? 2.232 0.504 -20.969 1.00 88.19 339 ALA A CA 1
ATOM 2642 C C . ALA A 1 339 ? 3.252 -0.436 -20.321 1.00 88.19 339 ALA A C 1
ATOM 2644 O O . ALA A 1 339 ? 2.975 -1.611 -20.087 1.00 88.19 339 ALA A O 1
ATOM 2645 N N . TYR A 1 340 ? 4.405 0.123 -19.979 1.00 88.94 340 TYR A N 1
ATOM 2646 C CA . TYR A 1 340 ? 5.462 -0.549 -19.241 1.00 88.94 340 TYR A CA 1
ATOM 2647 C C . TYR A 1 340 ? 6.075 0.430 -18.223 1.00 88.94 340 TYR A C 1
ATOM 2649 O O . TYR A 1 340 ? 6.211 1.614 -18.556 1.00 88.94 340 TYR A O 1
ATOM 2657 N N . PRO A 1 341 ? 6.469 -0.026 -17.018 1.00 83.62 341 PRO A N 1
ATOM 2658 C CA . PRO A 1 341 ? 6.241 -1.375 -16.478 1.00 83.62 341 PRO A CA 1
ATOM 2659 C C . PRO A 1 341 ? 4.800 -1.592 -15.983 1.00 83.62 341 PRO A C 1
ATOM 2661 O O . PRO A 1 341 ? 4.300 -2.713 -16.001 1.00 83.62 341 PRO A O 1
ATOM 2664 N N . ILE A 1 342 ? 4.113 -0.521 -15.564 1.00 82.25 342 ILE A N 1
ATOM 2665 C CA . ILE A 1 342 ? 2.755 -0.562 -14.999 1.00 82.25 342 ILE A CA 1
ATOM 2666 C C . ILE A 1 342 ? 1.909 0.588 -15.573 1.00 82.25 342 ILE A C 1
ATOM 2668 O O . ILE A 1 342 ? 2.410 1.679 -15.858 1.00 82.25 342 ILE A O 1
ATOM 2672 N N . GLY A 1 343 ? 0.602 0.354 -15.714 1.00 82.94 343 GLY A N 1
ATOM 2673 C CA . GLY A 1 343 ? -0.402 1.378 -16.012 1.00 82.94 343 GLY A CA 1
ATOM 2674 C C . GLY A 1 343 ? -1.002 1.267 -17.411 1.00 82.94 343 GLY A C 1
ATOM 2675 O O . GLY A 1 343 ? -1.046 0.193 -18.006 1.00 82.94 343 GLY A O 1
ATOM 2676 N N . SER A 1 344 ? -1.487 2.394 -17.931 1.00 85.12 344 SER A N 1
ATOM 2677 C CA . SER A 1 344 ? -2.060 2.510 -19.275 1.00 85.12 344 SER A CA 1
ATOM 2678 C C . SER A 1 344 ? -1.393 3.632 -20.074 1.00 85.12 344 SER A C 1
ATOM 2680 O O . SER A 1 344 ? -0.801 4.564 -19.510 1.00 85.12 344 SER A O 1
ATOM 2682 N N . LEU A 1 345 ? -1.454 3.502 -21.401 1.00 86.75 345 LEU A N 1
ATOM 2683 C CA . LEU A 1 345 ? -1.004 4.519 -22.345 1.00 86.75 345 LEU A CA 1
ATOM 2684 C C . LEU A 1 345 ? -2.186 5.403 -22.772 1.00 86.75 345 LEU A C 1
ATOM 2686 O O . LEU A 1 345 ? -3.296 4.893 -22.934 1.00 86.75 345 LEU A O 1
ATOM 2690 N N . PRO A 1 346 ? -1.970 6.709 -23.007 1.00 87.75 346 PRO A N 1
ATOM 2691 C CA . PRO A 1 346 ? -2.978 7.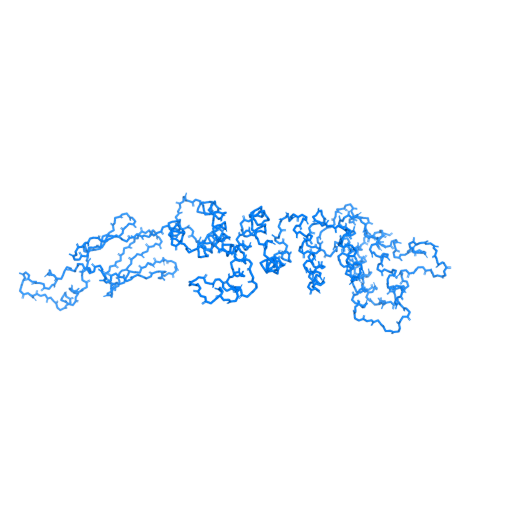567 -23.626 1.00 87.75 346 PRO A CA 1
ATOM 2692 C C . PRO A 1 346 ? -3.318 7.105 -25.051 1.00 87.75 346 PRO A C 1
ATOM 2694 O O . PRO A 1 346 ? -2.418 6.734 -25.804 1.00 87.75 346 PRO A O 1
ATOM 2697 N N . GLU A 1 347 ? -4.581 7.223 -25.474 1.00 85.44 347 GLU A N 1
ATOM 2698 C CA . GLU A 1 347 ? -5.057 6.749 -26.793 1.00 85.44 347 GLU A CA 1
ATOM 2699 C C . GLU A 1 347 ? -4.236 7.294 -27.976 1.00 85.44 347 GLU A C 1
ATOM 2701 O O . GLU A 1 347 ? -3.906 6.568 -28.911 1.00 85.44 347 GLU A O 1
ATOM 2706 N N . LYS A 1 348 ? -3.827 8.568 -27.908 1.00 85.06 348 LYS A N 1
ATOM 2707 C CA . LYS A 1 348 ? -2.978 9.204 -28.932 1.00 85.06 348 LYS A CA 1
ATOM 2708 C C . LYS A 1 348 ? -1.611 8.524 -29.073 1.00 85.06 348 LYS A C 1
ATOM 2710 O O . LYS A 1 348 ? -1.075 8.432 -30.176 1.00 85.06 348 LYS A O 1
ATOM 2715 N N . VAL A 1 349 ? -1.046 8.076 -27.951 1.00 87.25 349 VAL A N 1
ATOM 2716 C CA . VAL A 1 349 ? 0.245 7.382 -27.910 1.00 87.25 349 VAL A CA 1
ATOM 2717 C C . VAL A 1 349 ? 0.075 5.959 -28.427 1.00 87.25 349 VAL A C 1
ATOM 2719 O O . VAL A 1 349 ? 0.865 5.540 -29.261 1.00 87.25 349 VAL A O 1
ATOM 2722 N N . VAL A 1 350 ? -0.989 5.249 -28.035 1.00 87.50 350 VAL A N 1
ATOM 2723 C CA . VAL A 1 350 ? -1.274 3.882 -28.517 1.00 87.50 350 VAL A CA 1
ATOM 2724 C C . VAL A 1 350 ? -1.316 3.810 -30.047 1.00 87.50 350 VAL A C 1
ATOM 2726 O O . VAL A 1 350 ? -0.761 2.883 -30.626 1.00 87.50 350 VAL A O 1
ATOM 2729 N N . ALA A 1 351 ? -1.892 4.816 -30.711 1.00 84.19 351 ALA A N 1
ATOM 2730 C CA . ALA A 1 351 ? -1.983 4.856 -32.173 1.00 84.19 351 ALA A CA 1
ATOM 2731 C C . ALA A 1 351 ? -0.639 5.093 -32.895 1.00 84.19 351 ALA A C 1
ATOM 2733 O O . ALA A 1 351 ? -0.514 4.793 -34.079 1.00 84.19 351 ALA A O 1
ATOM 2734 N N . THR A 1 352 ? 0.360 5.677 -32.227 1.00 86.94 352 THR A N 1
ATOM 2735 C CA . THR A 1 352 ? 1.605 6.142 -32.875 1.00 86.94 352 THR A CA 1
ATOM 2736 C C . THR A 1 352 ? 2.853 5.412 -32.393 1.00 86.94 352 THR A C 1
ATOM 2738 O O . THR A 1 352 ? 3.792 5.224 -33.170 1.00 86.94 352 THR A O 1
ATOM 2741 N N . LEU A 1 353 ? 2.859 4.976 -31.135 1.00 88.06 353 LEU A N 1
ATOM 2742 C CA . LEU A 1 353 ? 3.992 4.356 -30.462 1.00 88.06 353 LEU A CA 1
ATOM 2743 C C . LEU A 1 353 ? 4.484 3.086 -31.167 1.00 88.06 353 LEU A C 1
ATOM 2745 O O . LEU A 1 353 ? 5.688 3.008 -31.423 1.00 88.06 353 LEU A O 1
ATOM 2749 N N . PRO A 1 354 ? 3.615 2.131 -31.558 1.00 88.94 354 PRO A N 1
ATOM 2750 C CA . PRO A 1 354 ? 4.074 0.936 -32.250 1.00 88.94 354 PRO A CA 1
ATOM 2751 C C . PRO A 1 354 ? 4.868 1.268 -33.532 1.00 88.94 354 PRO A C 1
ATOM 2753 O O . PRO A 1 354 ? 5.911 0.668 -33.798 1.00 88.94 354 PRO A O 1
ATOM 2756 N N . LEU A 1 355 ? 4.449 2.294 -34.290 1.00 86.31 355 LEU A N 1
ATOM 2757 C CA . LEU A 1 355 ? 5.106 2.699 -35.540 1.00 86.31 355 LEU A CA 1
ATOM 2758 C C . LEU A 1 355 ? 6.437 3.403 -35.267 1.00 86.31 355 LEU A C 1
ATOM 2760 O O . LEU A 1 355 ? 7.401 3.218 -36.010 1.00 86.31 355 LEU A O 1
ATOM 2764 N N . GLN A 1 356 ? 6.498 4.214 -34.210 1.00 87.81 356 GLN A N 1
ATOM 2765 C CA . GLN A 1 356 ? 7.730 4.874 -33.778 1.00 87.81 356 GLN A CA 1
ATOM 2766 C C . GLN A 1 356 ? 8.782 3.853 -33.337 1.00 87.81 356 GLN A C 1
ATOM 2768 O O . GLN A 1 356 ? 9.929 3.943 -33.776 1.00 87.81 356 GLN A O 1
ATOM 2773 N N . VAL A 1 357 ? 8.388 2.854 -32.542 1.00 89.00 357 VAL A N 1
ATOM 2774 C CA . VAL A 1 357 ? 9.292 1.780 -32.111 1.00 89.00 357 VAL A CA 1
ATOM 2775 C C . VAL A 1 357 ? 9.738 0.943 -33.299 1.00 89.00 357 VAL A C 1
ATOM 2777 O O . VAL A 1 357 ? 10.937 0.733 -33.461 1.00 89.00 357 VAL A O 1
ATOM 2780 N N . TYR A 1 358 ? 8.824 0.553 -34.191 1.00 86.56 358 TYR A N 1
ATOM 2781 C CA . TYR A 1 358 ? 9.194 -0.163 -35.411 1.00 86.56 358 TYR A CA 1
ATOM 2782 C C . TYR A 1 358 ? 10.230 0.617 -36.236 1.00 86.56 358 TYR A C 1
ATOM 2784 O O . TYR A 1 358 ? 11.283 0.074 -36.566 1.00 86.56 358 TYR A O 1
ATOM 2792 N N . ARG A 1 359 ? 9.992 1.914 -36.488 1.00 86.62 359 ARG A N 1
ATOM 2793 C CA . ARG A 1 359 ? 10.933 2.804 -37.198 1.00 86.62 359 ARG A CA 1
ATOM 2794 C C . ARG A 1 359 ? 12.283 2.929 -36.499 1.00 86.62 359 ARG A C 1
ATOM 2796 O O . ARG A 1 359 ? 13.300 2.999 -37.184 1.00 86.62 359 ARG A O 1
ATOM 2803 N N . CYS A 1 360 ? 12.295 2.957 -35.167 1.00 85.75 360 CYS A N 1
ATOM 2804 C CA . CYS A 1 360 ? 13.526 2.945 -34.388 1.00 85.75 360 CYS A CA 1
ATOM 2805 C C . CYS A 1 360 ? 14.304 1.650 -34.637 1.00 85.75 360 CYS A C 1
ATOM 2807 O O . CYS A 1 360 ? 15.473 1.714 -35.004 1.00 85.75 360 CYS A O 1
ATOM 2809 N N . LEU A 1 361 ? 13.653 0.486 -34.526 1.00 85.56 361 LEU A N 1
ATOM 2810 C CA . LEU A 1 361 ? 14.287 -0.821 -34.733 1.00 85.56 361 LEU A CA 1
ATOM 2811 C C . LEU A 1 361 ? 14.898 -0.941 -36.135 1.00 85.56 361 LEU A C 1
ATOM 2813 O O . LEU A 1 361 ? 16.056 -1.332 -36.270 1.00 85.56 361 LEU A O 1
ATOM 2817 N N . ILE A 1 362 ? 14.161 -0.532 -37.173 1.00 84.94 362 ILE A N 1
ATOM 2818 C CA . ILE A 1 362 ? 14.635 -0.554 -38.566 1.00 84.94 362 ILE A CA 1
ATOM 2819 C C . ILE A 1 362 ? 15.493 0.666 -38.942 1.00 84.94 362 ILE A C 1
ATOM 2821 O O . ILE A 1 362 ? 15.717 0.923 -40.127 1.00 84.94 362 ILE A O 1
ATOM 2825 N N . SER A 1 363 ? 15.970 1.454 -37.975 1.00 83.25 363 SER A N 1
ATOM 2826 C CA . SER A 1 363 ? 16.785 2.631 -38.274 1.00 83.25 363 SER A CA 1
ATOM 2827 C C . SER A 1 363 ? 18.092 2.228 -38.959 1.00 83.25 363 SER A C 1
ATOM 2829 O O . SER A 1 363 ? 18.874 1.433 -38.441 1.00 83.25 363 SER A O 1
ATOM 2831 N N . TYR A 1 364 ? 18.353 2.813 -40.131 1.00 71.00 364 TYR A N 1
ATOM 2832 C CA . TYR A 1 364 ? 19.504 2.468 -40.971 1.00 71.00 364 TYR A CA 1
ATOM 2833 C C . TYR A 1 364 ? 20.856 2.777 -40.296 1.00 71.00 364 TYR A C 1
ATOM 2835 O O . TYR A 1 364 ? 21.828 2.063 -40.533 1.00 71.00 364 TYR A O 1
ATOM 2843 N N . LYS A 1 365 ? 20.925 3.819 -39.449 1.00 67.25 365 LYS A N 1
ATOM 2844 C CA . LYS A 1 365 ? 22.168 4.315 -38.813 1.00 67.25 365 LYS A CA 1
ATOM 2845 C C . LYS A 1 365 ? 22.082 4.521 -37.290 1.00 67.25 365 LYS A C 1
ATOM 2847 O O . LYS A 1 365 ? 23.021 5.066 -36.714 1.00 67.25 365 LYS A O 1
ATOM 2852 N N . GLY A 1 366 ? 20.988 4.112 -36.644 1.00 67.25 366 GLY A N 1
ATOM 2853 C CA . GLY A 1 366 ? 20.758 4.379 -35.216 1.00 67.25 366 GLY A CA 1
ATOM 2854 C C . GLY A 1 366 ? 20.632 5.876 -34.876 1.00 67.25 366 GLY A C 1
ATOM 2855 O O . GLY A 1 366 ? 20.493 6.706 -35.777 1.00 67.25 366 GLY A O 1
ATOM 2856 N N . LYS A 1 367 ? 20.684 6.211 -33.578 1.00 63.94 367 LYS A N 1
ATOM 2857 C CA . LYS A 1 367 ? 20.457 7.560 -33.012 1.00 63.94 367 LYS A CA 1
ATOM 2858 C C . LYS A 1 367 ? 21.397 8.650 -33.542 1.00 63.94 367 LYS A C 1
ATOM 2860 O O . LYS A 1 367 ? 20.956 9.753 -33.848 1.00 63.94 367 LYS A O 1
ATOM 2865 N N . ASN A 1 368 ? 22.693 8.352 -33.668 1.00 55.25 368 ASN A N 1
ATOM 2866 C CA . ASN A 1 368 ? 23.712 9.396 -33.839 1.00 55.25 368 ASN A CA 1
ATOM 2867 C C . ASN A 1 368 ? 24.235 9.583 -35.267 1.00 55.25 368 ASN A C 1
ATOM 2869 O O . ASN A 1 368 ? 25.002 10.509 -35.498 1.00 55.25 368 ASN A O 1
ATOM 2873 N N . GLY A 1 369 ? 23.880 8.749 -36.251 1.00 55.09 369 GLY A N 1
ATOM 2874 C CA . GLY A 1 369 ? 24.360 8.908 -37.639 1.00 55.09 369 GLY A CA 1
ATOM 2875 C C . GLY A 1 369 ? 25.888 8.791 -37.850 1.00 55.09 369 GLY A C 1
ATOM 2876 O O . GLY A 1 369 ? 26.337 8.644 -38.989 1.00 55.09 369 GLY A O 1
ATOM 2877 N N . THR A 1 370 ? 26.681 8.803 -36.777 1.00 50.16 370 THR A N 1
ATOM 2878 C CA . THR A 1 370 ? 28.142 8.713 -36.718 1.00 50.16 370 THR A CA 1
ATOM 2879 C C . THR A 1 370 ? 28.566 7.389 -36.104 1.00 50.16 370 THR A C 1
ATOM 2881 O O . THR A 1 370 ? 28.838 7.302 -34.911 1.00 50.16 370 THR A O 1
ATOM 2884 N N . SER A 1 371 ? 28.585 6.363 -36.953 1.00 49.44 371 SER A N 1
ATOM 2885 C CA . SER A 1 371 ? 29.503 5.207 -36.953 1.00 49.44 371 SER A CA 1
ATOM 2886 C C . SER A 1 371 ? 29.079 4.273 -38.092 1.00 49.44 371 SER A C 1
ATOM 2888 O O . SER A 1 371 ? 28.625 3.150 -37.894 1.00 49.44 371 SER A O 1
ATOM 2890 N N . ALA A 1 372 ? 29.124 4.779 -39.329 1.00 47.81 372 ALA A N 1
ATOM 2891 C CA . ALA A 1 372 ? 28.660 4.040 -40.499 1.00 47.81 372 ALA A CA 1
ATOM 2892 C C . ALA A 1 372 ? 29.705 3.008 -40.958 1.00 47.81 372 ALA A C 1
ATOM 2894 O O . ALA A 1 372 ? 30.478 3.256 -41.878 1.00 47.81 372 ALA A O 1
ATOM 2895 N N . SER A 1 373 ? 29.685 1.842 -40.317 1.00 54.91 373 SER A N 1
ATOM 2896 C CA . SER A 1 373 ? 30.081 0.567 -40.936 1.00 54.91 373 SER A CA 1
ATOM 2897 C C . SER A 1 373 ? 28.949 -0.468 -40.837 1.00 54.91 373 SER A C 1
ATOM 2899 O O . SER A 1 373 ? 28.788 -1.308 -41.719 1.00 54.91 373 SER A O 1
ATOM 2901 N N . VAL A 1 374 ? 28.089 -0.364 -39.815 1.00 63.50 374 VAL A N 1
ATOM 2902 C CA . VAL A 1 374 ? 27.029 -1.343 -39.543 1.00 63.50 374 VAL A CA 1
ATOM 2903 C C . VAL A 1 374 ? 25.668 -0.828 -40.010 1.00 63.50 374 VAL A C 1
ATOM 2905 O O . VAL A 1 374 ? 25.239 0.262 -39.641 1.00 63.50 374 VAL A O 1
ATOM 2908 N N . THR A 1 375 ? 24.990 -1.625 -40.836 1.00 76.81 375 THR A N 1
ATOM 2909 C CA . THR A 1 375 ? 23.634 -1.348 -41.333 1.00 76.81 375 THR A CA 1
ATOM 2910 C C . THR A 1 375 ? 22.603 -1.982 -40.398 1.00 76.81 375 THR A C 1
ATOM 2912 O O . THR A 1 375 ? 22.731 -3.165 -40.094 1.00 76.81 375 THR A O 1
ATOM 2915 N N . TYR A 1 376 ? 21.581 -1.236 -39.966 1.00 80.88 376 TYR A N 1
ATOM 2916 C CA . TYR A 1 376 ? 20.571 -1.692 -38.988 1.00 80.88 376 TYR A CA 1
ATOM 2917 C C . TYR A 1 376 ? 21.167 -2.158 -37.642 1.00 80.88 376 TYR A C 1
ATOM 2919 O O . TYR A 1 376 ? 21.015 -3.324 -37.265 1.00 80.88 376 TYR A O 1
ATOM 2927 N N . PRO A 1 377 ? 21.846 -1.268 -36.894 1.00 82.12 377 PRO A N 1
ATOM 2928 C CA . PRO A 1 377 ? 22.573 -1.644 -35.680 1.00 82.12 377 PRO A CA 1
ATOM 2929 C C . PRO A 1 377 ? 21.679 -2.304 -34.618 1.00 82.12 377 PRO A C 1
ATOM 2931 O O . PRO A 1 377 ? 22.065 -3.324 -34.056 1.00 82.12 377 PRO A O 1
ATOM 2934 N N . TYR A 1 378 ? 20.465 -1.792 -34.394 1.00 84.12 378 TYR A N 1
ATOM 2935 C CA . TYR A 1 378 ? 19.560 -2.319 -33.364 1.00 84.12 378 TYR A CA 1
ATOM 2936 C C . TYR A 1 378 ? 18.994 -3.701 -33.708 1.00 84.12 378 TYR A C 1
ATOM 2938 O O . TYR A 1 378 ? 18.926 -4.567 -32.840 1.00 84.12 378 TYR A O 1
ATOM 2946 N N . LEU A 1 379 ? 18.651 -3.954 -34.977 1.00 84.31 379 LEU A N 1
ATOM 2947 C CA . LEU A 1 379 ? 18.227 -5.290 -35.414 1.00 84.31 379 LEU A CA 1
ATOM 2948 C C . LEU A 1 379 ? 19.356 -6.308 -35.275 1.00 84.31 379 LEU A C 1
ATOM 2950 O O . LEU A 1 379 ? 19.133 -7.401 -34.763 1.00 84.31 379 LEU A O 1
ATOM 2954 N N . GLN A 1 380 ? 20.567 -5.955 -35.713 1.00 84.25 380 GLN A N 1
ATOM 2955 C CA . GLN A 1 380 ? 21.711 -6.857 -35.585 1.00 84.25 380 GLN A CA 1
ATOM 2956 C C . GLN A 1 380 ? 22.015 -7.174 -34.121 1.00 84.25 380 GLN A C 1
ATOM 2958 O O . GLN A 1 380 ? 22.299 -8.325 -33.800 1.00 84.25 380 GLN A O 1
ATOM 2963 N N . LEU A 1 381 ? 21.918 -6.175 -33.244 1.00 84.44 381 LEU A N 1
ATOM 2964 C CA . LEU A 1 381 ? 22.111 -6.327 -31.807 1.00 84.44 381 LEU A CA 1
ATOM 2965 C C . LEU A 1 381 ? 21.087 -7.292 -31.190 1.00 84.44 381 LEU A C 1
ATOM 2967 O O . LEU A 1 381 ? 21.476 -8.231 -30.503 1.00 84.44 381 LEU A O 1
ATOM 2971 N N . LEU A 1 382 ? 19.797 -7.124 -31.494 1.00 86.25 382 LEU A N 1
ATOM 2972 C CA . LEU A 1 382 ? 18.734 -8.003 -30.986 1.00 86.25 382 LEU A CA 1
ATOM 2973 C C . LEU A 1 382 ? 18.870 -9.443 -31.492 1.00 86.25 382 LEU A C 1
ATOM 2975 O O . LEU A 1 382 ? 18.689 -10.381 -30.720 1.00 86.25 382 LEU A O 1
ATOM 2979 N N . ILE A 1 383 ? 19.229 -9.622 -32.768 1.00 85.69 383 ILE A N 1
ATOM 2980 C CA . ILE A 1 383 ? 19.453 -10.948 -33.363 1.00 85.69 383 ILE A CA 1
ATOM 2981 C C . ILE A 1 383 ? 20.668 -11.633 -32.727 1.00 85.69 383 ILE A C 1
ATOM 2983 O O . ILE A 1 383 ? 20.627 -12.837 -32.482 1.00 85.69 383 ILE A O 1
ATOM 2987 N N . LYS A 1 384 ? 21.746 -10.882 -32.465 1.00 84.88 384 LYS A N 1
ATOM 2988 C CA . LYS A 1 384 ? 22.936 -11.405 -31.783 1.00 84.88 384 LYS A CA 1
ATOM 2989 C C . LYS A 1 384 ? 22.662 -11.754 -30.320 1.00 84.88 384 LYS A C 1
ATOM 2991 O O . LYS A 1 384 ? 23.223 -12.731 -29.843 1.00 84.88 384 LYS A O 1
ATOM 2996 N N . PHE A 1 385 ? 21.827 -10.970 -29.638 1.00 84.75 385 PHE A N 1
ATOM 2997 C CA . PHE A 1 385 ? 21.468 -11.198 -28.241 1.00 84.75 385 PHE A CA 1
ATOM 2998 C C . PHE A 1 385 ? 20.576 -12.437 -28.077 1.00 84.75 385 PHE A C 1
ATOM 3000 O O . PHE A 1 385 ? 20.974 -13.396 -27.424 1.00 84.75 385 PHE A O 1
ATOM 3007 N N . ASP A 1 386 ? 19.390 -12.436 -28.692 1.00 84.88 386 ASP A N 1
ATOM 3008 C CA . ASP A 1 386 ? 18.465 -13.573 -28.670 1.00 84.88 386 ASP A CA 1
ATOM 3009 C C . ASP A 1 386 ? 17.502 -13.495 -29.862 1.00 84.88 386 ASP A C 1
ATOM 3011 O O . ASP A 1 386 ? 16.413 -12.912 -29.800 1.00 84.88 386 ASP A O 1
ATOM 3015 N N . ALA A 1 387 ? 17.908 -14.107 -30.976 1.00 86.69 387 ALA A N 1
ATOM 3016 C CA . ALA A 1 387 ? 17.091 -14.160 -32.181 1.00 86.69 387 ALA A CA 1
ATOM 3017 C C . ALA A 1 387 ? 15.726 -14.825 -31.938 1.00 86.69 387 ALA A C 1
ATOM 3019 O O . ALA A 1 387 ? 14.724 -14.378 -32.495 1.00 86.69 387 ALA A O 1
ATOM 3020 N N . VAL A 1 388 ? 15.666 -15.880 -31.118 1.00 87.88 388 VAL A N 1
ATOM 3021 C CA . VAL A 1 388 ? 14.436 -16.659 -30.916 1.00 87.88 388 VAL A CA 1
ATOM 3022 C C . VAL A 1 388 ? 13.399 -15.812 -30.190 1.00 87.88 388 VAL A C 1
ATOM 3024 O O . VAL A 1 388 ? 12.271 -15.677 -30.671 1.00 87.88 388 VAL A O 1
ATOM 3027 N N . GLN A 1 389 ? 13.780 -15.201 -29.067 1.00 86.75 389 GLN A N 1
ATOM 3028 C CA . GLN A 1 389 ? 12.865 -14.350 -28.309 1.00 86.75 389 GLN A CA 1
ATOM 3029 C C . GLN A 1 389 ? 12.493 -13.088 -29.082 1.00 86.75 389 GLN A C 1
ATOM 3031 O O . GLN A 1 389 ? 11.326 -12.700 -29.081 1.00 86.75 389 GLN A O 1
ATOM 3036 N N . PHE A 1 390 ? 13.432 -12.490 -29.818 1.00 88.81 390 PHE A N 1
ATOM 3037 C CA . PHE A 1 390 ? 13.123 -11.355 -30.683 1.00 88.81 390 PHE A CA 1
ATOM 3038 C C . PHE A 1 390 ? 12.055 -11.692 -31.738 1.00 88.81 390 PHE A C 1
ATOM 3040 O O . PHE A 1 390 ? 11.058 -10.975 -31.855 1.00 88.81 390 PHE A O 1
ATOM 3047 N N . PHE A 1 391 ? 12.206 -12.797 -32.476 1.00 87.31 391 PHE A N 1
ATOM 3048 C CA . PHE A 1 391 ? 11.202 -13.197 -33.468 1.00 87.31 391 PHE A CA 1
ATOM 3049 C C . PHE A 1 391 ? 9.867 -13.589 -32.829 1.00 87.31 391 PHE A C 1
ATOM 3051 O O . PHE A 1 391 ? 8.822 -13.290 -33.408 1.00 87.31 391 PHE A O 1
ATOM 3058 N N . ASN A 1 392 ? 9.872 -14.171 -31.626 1.00 87.69 392 ASN A N 1
ATOM 3059 C CA . ASN A 1 392 ? 8.642 -14.408 -30.866 1.00 87.69 392 ASN A CA 1
ATOM 3060 C C . ASN A 1 392 ? 7.931 -13.094 -30.518 1.00 87.69 392 ASN A C 1
ATOM 3062 O O . ASN A 1 392 ? 6.719 -12.996 -30.702 1.00 87.69 392 ASN A O 1
ATOM 3066 N N . VAL A 1 393 ? 8.663 -12.065 -30.075 1.00 86.94 393 VAL A N 1
ATOM 3067 C CA . VAL A 1 393 ? 8.095 -10.735 -29.799 1.00 86.94 393 VAL A CA 1
ATOM 3068 C C . VAL A 1 393 ? 7.430 -10.164 -31.051 1.00 86.94 393 VAL A C 1
ATOM 3070 O O . VAL A 1 393 ? 6.261 -9.778 -30.991 1.00 86.94 393 VAL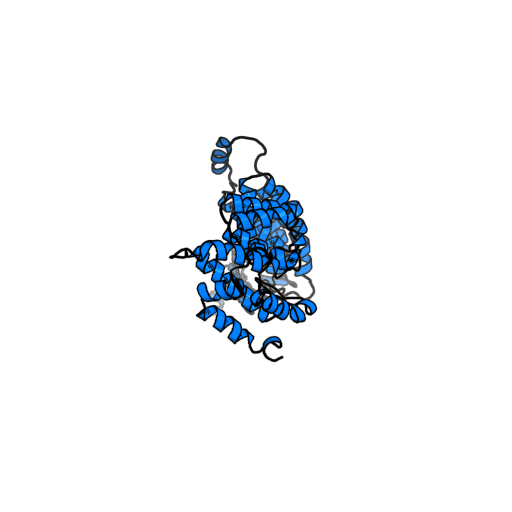 A O 1
ATOM 3073 N N . ILE A 1 394 ? 8.115 -10.187 -32.198 1.00 85.75 394 ILE A N 1
ATOM 3074 C CA . ILE A 1 394 ? 7.540 -9.725 -33.472 1.00 85.75 394 ILE A CA 1
ATOM 3075 C C . ILE A 1 394 ? 6.304 -10.547 -33.856 1.00 85.75 394 ILE A C 1
ATOM 3077 O O . ILE A 1 394 ? 5.277 -9.969 -34.206 1.00 85.75 394 ILE A O 1
ATOM 3081 N N . PHE A 1 395 ? 6.362 -11.875 -33.729 1.00 84.31 395 PHE A N 1
ATOM 3082 C CA . PHE A 1 395 ? 5.235 -12.757 -34.028 1.00 84.31 395 PHE A CA 1
ATOM 3083 C C . PHE A 1 395 ? 4.017 -12.454 -33.147 1.00 84.31 395 PHE A C 1
ATOM 3085 O O . PHE A 1 395 ? 2.908 -12.328 -33.660 1.00 84.31 395 PHE A O 1
ATOM 3092 N N . THR A 1 396 ? 4.207 -12.250 -31.840 1.00 82.12 396 THR A N 1
ATOM 3093 C CA . THR A 1 396 ? 3.105 -11.882 -30.929 1.00 82.12 396 THR A CA 1
ATOM 3094 C C . THR A 1 396 ? 2.497 -10.514 -31.230 1.00 82.12 396 THR A C 1
ATOM 3096 O O . THR A 1 396 ? 1.355 -10.264 -30.858 1.00 82.12 396 THR A O 1
ATOM 3099 N N . CYS A 1 397 ? 3.236 -9.642 -31.917 1.00 80.38 397 CYS A N 1
ATOM 3100 C CA . CYS A 1 397 ? 2.764 -8.328 -32.337 1.00 80.38 397 CYS A CA 1
ATOM 3101 C C . CYS A 1 397 ? 2.246 -8.315 -33.786 1.00 80.38 397 CYS A C 1
ATOM 3103 O O . CYS A 1 397 ? 1.880 -7.246 -34.262 1.00 80.38 397 CYS A O 1
ATOM 3105 N N . SER A 1 398 ? 2.211 -9.456 -34.489 1.00 72.00 398 SER A N 1
ATOM 3106 C CA . SER A 1 398 ? 1.823 -9.534 -35.911 1.00 72.00 398 SER A CA 1
ATOM 3107 C C . SER A 1 398 ? 0.377 -9.112 -36.188 1.00 72.00 398 SER A C 1
ATOM 3109 O O . SER A 1 398 ? 0.081 -8.622 -37.272 1.00 72.00 398 SER A O 1
ATOM 3111 N N . ASP A 1 399 ? -0.500 -9.207 -35.188 1.00 67.06 399 ASP A N 1
ATOM 3112 C CA . ASP A 1 399 ? -1.877 -8.709 -35.264 1.00 67.06 399 ASP A CA 1
ATOM 3113 C C . ASP A 1 399 ? -1.968 -7.170 -35.215 1.00 67.06 399 ASP A C 1
ATOM 3115 O O . ASP A 1 399 ? -3.030 -6.605 -35.469 1.00 67.06 399 ASP A O 1
ATOM 3119 N N . SER A 1 400 ? -0.873 -6.470 -34.890 1.00 67.00 400 SER A N 1
ATOM 3120 C CA . SER A 1 400 ? -0.822 -5.005 -34.871 1.00 67.00 400 SER A CA 1
ATOM 3121 C C . SER A 1 400 ? -0.963 -4.440 -36.287 1.00 67.00 400 SER A C 1
ATOM 3123 O O . SER A 1 400 ? -0.354 -4.946 -37.231 1.00 67.00 400 SER A O 1
ATOM 3125 N N . ASP A 1 401 ? -1.710 -3.342 -36.432 1.00 64.88 401 ASP A N 1
ATOM 3126 C CA . ASP A 1 401 ? -2.024 -2.698 -37.721 1.00 64.88 401 ASP A CA 1
ATOM 3127 C C . ASP A 1 401 ? -0.780 -2.371 -38.573 1.00 64.88 401 ASP A C 1
ATOM 3129 O O . ASP A 1 401 ? -0.856 -2.240 -39.793 1.00 64.88 401 ASP A O 1
ATOM 3133 N N . ILE A 1 402 ? 0.395 -2.277 -37.950 1.00 66.75 402 ILE A N 1
ATOM 3134 C CA . ILE A 1 402 ? 1.675 -1.989 -38.613 1.00 66.75 402 ILE A CA 1
ATOM 3135 C C . ILE A 1 402 ? 2.186 -3.144 -39.464 1.00 66.75 402 ILE A C 1
ATOM 3137 O O . ILE A 1 402 ? 2.880 -2.899 -40.443 1.00 66.75 402 ILE A O 1
ATOM 3141 N N . PHE A 1 403 ? 1.886 -4.386 -39.090 1.00 64.19 403 PHE A N 1
ATOM 3142 C CA . PHE A 1 403 ? 2.327 -5.562 -39.845 1.00 64.19 403 PHE A CA 1
ATOM 3143 C C . PHE A 1 403 ? 1.284 -6.023 -40.870 1.00 64.19 403 PHE A C 1
ATOM 3145 O O . PHE A 1 403 ? 1.594 -6.855 -41.720 1.00 64.19 403 PHE A O 1
ATOM 3152 N N . ASN A 1 404 ? 0.074 -5.457 -40.802 1.00 58.97 404 ASN A N 1
ATOM 3153 C CA . ASN A 1 404 ? -1.047 -5.731 -41.701 1.00 58.97 404 ASN A CA 1
ATOM 3154 C C . ASN A 1 404 ? -1.298 -4.611 -42.733 1.00 58.97 404 ASN A C 1
ATOM 3156 O O . ASN A 1 404 ? -2.215 -4.739 -43.547 1.00 58.97 404 ASN A O 1
ATOM 3160 N N . SER A 1 405 ? -0.511 -3.526 -42.694 1.00 49.38 405 SER A N 1
ATOM 3161 C CA . SER A 1 405 ? -0.527 -2.419 -43.667 1.00 49.38 405 SER A CA 1
ATOM 3162 C C . SER A 1 405 ? 0.633 -2.512 -44.647 1.00 49.38 405 SER A C 1
ATOM 3164 O O . SER A 1 405 ? 0.403 -2.134 -45.821 1.00 49.38 405 SER A O 1
#

Foldseek 3Di:
DLDKDDLDPQWIWDADPQQKIFIQGPVPGTDDIDHDVVLAFDFPLCVLCVVVVVRPHDPVSNVCSSRHRPPQWDDDRNWIWGHGPVDIDIDHDDDLVRVLVVCVVVVVLLVSLVSLLCVLVCVDPDPDPDDPSNVVSLVCLLVSLLSLLCVLLPDDPDDDPVVLVVQCPPDPPRCDLVNSLVSLLSSVCSCLSSVVLVCVQVPNQVSQVVDPSSNLSNLVSCLVCLLVLSRPDHALVNVVVSLVSCVVVVVVVSSLSSLLSDQLVSYPLVVQCVVCVVVVSLLSVQSCCCRVVVHNLVSLLVLLVVLVVVLPPPDDDPSNLVSLVVSLVSLLCQLCQHDPDDDHDDPVSSVCRNVVSVCQQQPQCHDPNPDPPDGRSNVVSNCSSPVPSNVVSVVSSCPPVVVVD